Protein AF-0000000080598584 (afdb_homodimer)

Foldseek 3Di:
DPPAFAWDDLPDKDFLDDFPPAPFQFWFQKAKDALDVQKMKIKTWGHPDVLFQFIFIWMWIGDPHHIDGIDGQDHDGRKHKHQWYWDADPLSKIKIKIWIGSDPQGTWIKIWIDDPSPPHIDDIDTADPPDHFARNAYWDQDPVQKTWHKFWHDDPFAIFIKIWIDNPNRPDIDIADTAAAPPHRQFWTRWAWDAAPVGWIKTWTQTDAPVFFIWMWTGPPRRRYIDYTDGAPAGARRAAKYWDQAPVGKIKIWGAGNAQQWIFIWIDNHRRRDIDTHGTPGHDRVAGWGNKYWDQDPVRKIKIWTDTRRRTIMITIMHTD/DPPAFAWDDLPDKDFLDDFPPAPFQFWFQKAKDALDVQKMKIKTWGHPDVLFQFIFIWMWIGDPHHIDGIDGQDHDGRKHKHQWYWDADPLSKIKIKIWIGSDDQGTWIKIWIDDPSPPHIDDIDTADPPDHFARNAYWDQDPVQKTWHKFWHDDPFAIFIKIWIDNPNRPDIDIADTAAAPPHRQFWTRWAWDAAPVGWIKTWTQTDAPVFFIWMWTGPPRRRYIDYTDGAPAGARRAAKYWDQAPVGKIKIWGAGPAQQWIFIWIHNHRRRDIDTHGTPGHDRVAGWGNKYWDQDPVRKIKIWTDTRRRTIMITIIHTD

Sequence (642 aa):
MRKDCYIRGPLKEEFTFPEKSAPFDNCHASTIVEVDKDHFLVAYFGGTLEGAPDVKIWLQTYKDGFWQSPVIVDEQPEVPMWNPVLFKLSSEELLLFYKIGQEVQKWSGCMKRSYDKGVTWTAREQLPPGILGPSKNKPILLENGLLLCGSSVESWNSWGAWMEVTADAGRSWKKYGPIYIVNTSLSVIQPVLFQTAKGTLRVLLRSFDGIGKICMSESLDGGLNWGYAKLTELPNPNSGIDGVKLKDGRLLLAYNTISRGVLKVAISEDDGDSWYDVITLEENLEMEFSYPAVIQASDGSVHISYTYNRTQIKYVVLQPNMRKDCYIRGPLKEEFTFPEKSAPFDNCHASTIVEVDKDHFLVAYFGGTLEGAPDVKIWLQTYKDGFWQSPVIVDEQPEVPMWNPVLFKLSSEELLLFYKIGQEVQKWSGCMKRSYDKGVTWTAREQLPPGILGPSKNKPILLENGLLLCGSSVESWNSWGAWMEVTADAGRSWKKYGPIYIVNTSLSVIQPVLFQTAKGTLRVLLRSFDGIGKICMSESLDGGLNWGYAKLTELPNPNSGIDGVKLKDGRLLLAYNTISRGVLKVAISEDDGDSWYDVITLEENLEMEFSYPAVIQASDGSVHISYTYNRTQIKYVVLQPN

pLDDT: mean 96.84, std 6.51, range [38.78, 98.94]

Radius of gyration: 26.79 Å; Cα contacts (8 Å, |Δi|>4): 1991; chains: 2; bounding box: 48×83×61 Å

Secondary structure (DSSP, 8-state):
--TT--EEEEEEEEESS-TT-SS-SEEEEEEEEEEETTEEEEEEEEESSTT-TT-EEEEEEEETTEEPPPEEEE--TTS-EEEEEEEE-TTS-EEEEEEESSSGGG-EEEEEEESSTTSS-PPPEEPPTT----SSSPPEE-TTS-EEEEEEEE-SS-EEEEEEEESSTTSS-EEEEEE--TT-SB-EEEEEEEE-TTS-EEEEEEE-TTT-EEEEEEESSTTSS-PPPEEEEEE-SS---EEEE-TTS-EEEEEE-SSTTEEEEEEESSTTSS-EEEEEEEE-TTS-EEEEEEEE-TTS-EEEEEEETTTEEEEEEEEE-/--TT--EEEEEEEEESS-TT-SS-SEEEEEEEEEEETTEEEEEEEEESSTT-TT-EEEEEEEETTEEPPPEEEE--TTS-EEEEEEEE-TTS-EEEEEEESSSGGG-EEEEEEESSTTSS-PPPEEPPTT----SSSPPEE-TTS-EEEEEEEEETTEEEEEEEEESSTTSS-EEEEEE--TT-SB-EEEEEEEE-TTS-EEEEEEE-TTT-EEEEEEESSTTSS-PPPEEEEEE-SS---EEEE-TTS-EEEEEE-SSTTEEEEEEESSTTSS-EEEEEEEE-TTS-EEEEEEEE-TTS-EEEEEEETTTEEEEEEEEE-

Structure (mmCIF, N/CA/C/O backbone):
data_AF-0000000080598584-model_v1
#
loop_
_entity.id
_entity.type
_entity.pdbx_description
1 polymer 'Sialidase domain-containing protein'
#
loop_
_atom_site.group_PDB
_atom_site.id
_atom_site.type_symbol
_atom_site.label_atom_id
_atom_site.label_alt_id
_atom_site.label_comp_id
_atom_site.label_asym_id
_atom_site.label_entity_id
_atom_site.label_seq_id
_atom_site.pdbx_PDB_ins_code
_atom_site.Cartn_x
_atom_site.Cartn_y
_atom_site.Cartn_z
_atom_site.occupancy
_atom_site.B_iso_or_equiv
_atom_site.auth_seq_id
_atom_site.auth_comp_id
_atom_site.auth_asym_id
_atom_site.auth_atom_id
_atom_site.pdbx_PDB_model_num
ATOM 1 N N . MET A 1 1 ? -17.375 -34.375 -24 1 38.91 1 MET A N 1
ATOM 2 C CA . MET A 1 1 ? -16.062 -33.75 -23.812 1 38.91 1 MET A CA 1
ATOM 3 C C . MET A 1 1 ? -15.273 -33.75 -25.125 1 38.91 1 MET A C 1
ATOM 5 O O . MET A 1 1 ? -15.102 -34.781 -25.766 1 38.91 1 MET A O 1
ATOM 9 N N . ARG A 1 2 ? -15.195 -32.75 -25.891 1 44.62 2 ARG A N 1
ATOM 10 C CA . ARG A 1 2 ? -14.68 -32.75 -27.25 1 44.62 2 ARG A CA 1
ATOM 11 C C . ARG A 1 2 ? -13.383 -33.562 -27.344 1 44.62 2 ARG A C 1
ATOM 13 O O . ARG A 1 2 ? -12.547 -33.5 -26.438 1 44.62 2 ARG A O 1
ATOM 20 N N . LYS A 1 3 ? -13.164 -34.5 -28 1 48.31 3 LYS A N 1
ATOM 21 C CA . LYS A 1 3 ? -12.18 -35.531 -28.312 1 48.31 3 LYS A CA 1
ATOM 22 C C . LYS A 1 3 ? -10.766 -34.969 -28.312 1 48.31 3 LYS A C 1
ATOM 24 O O . LYS A 1 3 ? -9.82 -35.625 -27.906 1 48.31 3 LYS A O 1
ATOM 29 N N . ASP A 1 4 ? -10.469 -33.625 -28.734 1 50 4 ASP A N 1
ATOM 30 C CA . ASP A 1 4 ? -9.203 -33 -29.109 1 50 4 ASP A CA 1
ATOM 31 C C . ASP A 1 4 ? -8.633 -32.188 -27.953 1 50 4 ASP A C 1
ATOM 33 O O . ASP A 1 4 ? -7.559 -31.578 -28.078 1 50 4 ASP A O 1
ATOM 37 N N . CYS A 1 5 ? -9.375 -31.75 -26.906 1 57.47 5 CYS A N 1
ATOM 38 C CA . CYS A 1 5 ? -8.859 -30.875 -25.859 1 57.47 5 CYS A CA 1
ATOM 39 C C . CYS A 1 5 ? -8.336 -31.703 -24.672 1 57.47 5 CYS A C 1
ATOM 41 O O . CYS A 1 5 ? -8.852 -31.594 -23.562 1 57.47 5 CYS A O 1
ATOM 43 N N . TYR A 1 6 ? -7.406 -32.625 -24.969 1 81 6 TYR A N 1
ATOM 44 C CA . TYR A 1 6 ? -7.051 -33.594 -23.938 1 81 6 TYR A CA 1
ATOM 45 C C . TYR A 1 6 ? -5.742 -33.219 -23.266 1 81 6 TYR A C 1
ATOM 47 O O . TYR A 1 6 ? -4.824 -32.688 -23.906 1 81 6 TYR A O 1
ATOM 55 N N . ILE A 1 7 ? -5.766 -32.969 -22.031 1 88.81 7 ILE A N 1
ATOM 56 C CA . ILE A 1 7 ? -4.559 -32.969 -21.219 1 88.81 7 ILE A CA 1
ATOM 57 C C . ILE A 1 7 ? -4.293 -34.375 -20.672 1 88.81 7 ILE A C 1
ATOM 59 O O . ILE A 1 7 ? -5.141 -34.969 -20 1 88.81 7 ILE A O 1
ATOM 63 N N . ARG A 1 8 ? -3.207 -34.875 -21.141 1 90.06 8 ARG A N 1
ATOM 64 C CA . ARG A 1 8 ? -2.82 -36.188 -20.656 1 90.06 8 ARG A CA 1
ATOM 65 C C . ARG A 1 8 ? -1.896 -36.062 -19.453 1 90.06 8 ARG A C 1
ATOM 67 O O . ARG A 1 8 ? -1.065 -35.156 -19.375 1 90.06 8 ARG A O 1
ATOM 74 N N . GLY A 1 9 ? -2.045 -37.219 -18.578 1 85.75 9 GLY A N 1
ATOM 75 C CA . GLY A 1 9 ? -1.116 -37.25 -17.469 1 85.75 9 GLY A CA 1
ATOM 76 C C . GLY A 1 9 ? -1.785 -37.594 -16.141 1 85.75 9 GLY A C 1
ATOM 77 O O . GLY A 1 9 ? -2.988 -37.844 -16.109 1 85.75 9 GLY A O 1
ATOM 78 N N . PRO A 1 10 ? -1.021 -37.625 -15.18 1 92.62 10 PRO A N 1
ATOM 79 C CA . PRO A 1 10 ? 0.356 -37.125 -15.047 1 92.62 10 PRO A CA 1
ATOM 80 C C . PRO A 1 10 ? 1.369 -38.062 -15.734 1 92.62 10 PRO A C 1
ATOM 82 O O . PRO A 1 10 ? 1.276 -39.281 -15.625 1 92.62 10 PRO A O 1
ATOM 85 N N . LEU A 1 11 ? 2.254 -37.406 -16.469 1 94.5 11 LEU A N 1
ATOM 86 C CA . LEU A 1 11 ? 3.396 -38.125 -17.031 1 94.5 11 LEU A CA 1
ATOM 87 C C . LEU A 1 11 ? 4.438 -38.406 -15.961 1 94.5 11 LEU A C 1
ATOM 89 O O . LEU A 1 11 ? 5.18 -39.406 -16.062 1 94.5 11 LEU A O 1
ATOM 93 N N . LYS A 1 12 ? 4.559 -37.594 -15.086 1 95.56 12 LYS A N 1
ATOM 94 C CA . LYS A 1 12 ? 5.461 -37.656 -13.938 1 95.56 12 LYS A CA 1
ATOM 95 C C . LYS A 1 12 ? 4.812 -37.062 -12.688 1 95.56 12 LYS A C 1
ATOM 97 O O . LYS A 1 12 ? 4.094 -36.062 -12.773 1 95.56 12 LYS A O 1
ATOM 102 N N . GLU A 1 13 ? 5.027 -37.719 -11.57 1 97.06 13 GLU A N 1
ATOM 103 C CA . GLU A 1 13 ? 4.602 -37.25 -10.25 1 97.06 13 GLU A CA 1
ATOM 104 C C . GLU A 1 13 ? 5.641 -37.594 -9.188 1 97.06 13 GLU A C 1
ATOM 106 O O . GLU A 1 13 ? 5.949 -38.781 -8.977 1 97.06 13 GLU A O 1
ATOM 111 N N . GLU A 1 14 ? 6.156 -36.594 -8.547 1 98.12 14 GLU A N 1
ATOM 112 C CA . GLU A 1 14 ? 7.152 -36.875 -7.516 1 98.12 14 GLU A CA 1
ATOM 113 C C . GLU A 1 14 ? 7.273 -35.719 -6.523 1 98.12 14 GLU A C 1
ATOM 115 O O . GLU A 1 14 ? 6.801 -34.625 -6.789 1 98.12 14 GLU A O 1
ATOM 120 N N . PHE A 1 15 ? 7.785 -36.062 -5.363 1 98.69 15 PHE A N 1
ATOM 121 C CA . PHE A 1 15 ? 8.164 -35.031 -4.402 1 98.69 15 PHE A CA 1
ATOM 122 C C . PHE A 1 15 ? 9.539 -34.469 -4.723 1 98.69 15 PHE A C 1
ATOM 124 O O . PHE A 1 15 ? 10.438 -35.219 -5.129 1 98.69 15 PHE A O 1
ATOM 131 N N . THR A 1 16 ? 9.711 -33.125 -4.477 1 98.69 16 THR A N 1
ATOM 132 C CA . THR A 1 16 ? 10.977 -32.531 -4.84 1 98.69 16 THR A CA 1
ATOM 133 C C . THR A 1 16 ? 12.062 -32.875 -3.83 1 98.69 16 THR A C 1
ATOM 135 O O . THR A 1 16 ? 13.25 -32.688 -4.09 1 98.69 16 THR A O 1
ATOM 138 N N . PHE A 1 17 ? 11.727 -33.375 -2.717 1 98.44 17 PHE A N 1
ATOM 139 C CA . PHE A 1 17 ? 12.602 -33.938 -1.7 1 98.44 17 PHE A CA 1
ATOM 140 C C . PHE A 1 17 ? 11.867 -35 -0.881 1 98.44 17 PHE A C 1
ATOM 142 O O . PHE A 1 17 ? 10.648 -34.906 -0.722 1 98.44 17 PHE A O 1
ATOM 149 N N . PRO A 1 18 ? 12.625 -35.969 -0.352 1 97.06 18 PRO A N 1
ATOM 150 C CA . PRO A 1 18 ? 11.961 -37 0.458 1 97.06 18 PRO A CA 1
ATOM 151 C C . PRO A 1 18 ? 11.391 -36.469 1.76 1 97.06 18 PRO A C 1
ATOM 153 O O . PRO A 1 18 ? 11.922 -35.5 2.309 1 97.06 18 PRO A O 1
ATOM 156 N N . GLU A 1 19 ? 10.344 -37.094 2.193 1 96.19 19 GLU A N 1
ATOM 157 C CA . GLU A 1 19 ? 9.711 -36.719 3.453 1 96.19 19 GLU A CA 1
ATOM 158 C C . GLU A 1 19 ? 10.734 -36.656 4.586 1 96.19 19 GLU A C 1
ATOM 160 O O . GLU A 1 19 ? 11.57 -37.562 4.715 1 96.19 19 GLU A O 1
ATOM 165 N N . LYS A 1 20 ? 10.719 -35.656 5.363 1 95.25 20 LYS A N 1
ATOM 166 C CA . LYS A 1 20 ? 11.516 -35.5 6.57 1 95.25 20 LYS A CA 1
ATOM 167 C C . LYS A 1 20 ? 13.008 -35.406 6.238 1 95.25 20 LYS A C 1
ATOM 169 O O . LYS A 1 20 ? 13.852 -35.75 7.074 1 95.25 20 LYS A O 1
ATOM 174 N N . SER A 1 21 ? 13.305 -35.062 5.031 1 96.56 21 SER A N 1
ATOM 175 C CA . SER A 1 21 ? 14.711 -35 4.66 1 96.56 21 SER A CA 1
ATOM 176 C C . SER A 1 21 ? 15.18 -33.531 4.586 1 96.56 21 SER A C 1
ATOM 178 O O . SER A 1 21 ? 16.391 -33.281 4.539 1 96.56 21 SER A O 1
ATOM 180 N N . ALA A 1 22 ? 14.289 -32.625 4.547 1 96.38 22 ALA A N 1
ATOM 181 C CA . ALA A 1 22 ? 14.617 -31.188 4.445 1 96.38 22 ALA A CA 1
ATOM 182 C C . ALA A 1 22 ? 14.914 -30.594 5.82 1 96.38 22 ALA A C 1
ATOM 184 O O . ALA A 1 22 ? 14.477 -31.125 6.844 1 96.38 22 ALA A O 1
ATOM 185 N N . PRO A 1 23 ? 15.664 -29.531 5.902 1 97.19 23 PRO A N 1
ATOM 186 C CA . PRO A 1 23 ? 16.031 -28.922 7.188 1 97.19 23 PRO A CA 1
ATOM 187 C C . PRO A 1 23 ? 14.914 -28.047 7.758 1 97.19 23 PRO A C 1
ATOM 189 O O . PRO A 1 23 ? 15.18 -27.141 8.562 1 97.19 23 PRO A O 1
ATOM 192 N N . PHE A 1 24 ? 13.781 -28.125 7.355 1 98.5 24 PHE A N 1
ATOM 193 C CA . PHE A 1 24 ? 12.609 -27.422 7.84 1 98.5 24 PHE A CA 1
ATOM 194 C C . PHE A 1 24 ? 11.43 -28.375 8.023 1 98.5 24 PHE A C 1
ATOM 196 O O . PHE A 1 24 ? 11.367 -29.422 7.371 1 98.5 24 PHE A O 1
ATOM 203 N N . ASP A 1 25 ? 10.461 -27.938 8.859 1 98.38 25 ASP A N 1
ATOM 204 C CA . ASP A 1 25 ? 9.305 -28.781 9.172 1 98.38 25 ASP A CA 1
ATOM 205 C C . ASP A 1 25 ? 8.109 -28.406 8.297 1 98.38 25 ASP A C 1
ATOM 207 O O . ASP A 1 25 ? 7.223 -29.234 8.07 1 98.38 25 ASP A O 1
ATOM 211 N N . ASN A 1 26 ? 8.133 -27.188 7.941 1 98.56 26 ASN A N 1
ATOM 212 C CA . ASN A 1 26 ? 7.02 -26.625 7.18 1 98.56 26 ASN A CA 1
ATOM 213 C C . ASN A 1 26 ? 7.508 -25.906 5.926 1 98.56 26 ASN A C 1
ATOM 215 O O . ASN A 1 26 ? 8.523 -25.219 5.957 1 98.56 26 ASN A O 1
ATOM 219 N N . CYS A 1 27 ? 6.875 -26.109 4.773 1 98.69 27 CYS A N 1
ATOM 220 C CA . CYS A 1 27 ? 7.172 -25.375 3.549 1 98.69 27 CYS A CA 1
ATOM 221 C C . CYS A 1 27 ? 5.898 -25.078 2.773 1 98.69 27 CYS A C 1
ATOM 223 O O . CYS A 1 27 ? 4.898 -25.781 2.908 1 98.69 27 CYS A O 1
ATOM 225 N N . HIS A 1 28 ? 5.934 -24.031 1.984 1 98.69 28 HIS A N 1
ATOM 226 C CA . HIS A 1 28 ? 4.711 -23.531 1.366 1 98.69 28 HIS A CA 1
ATOM 227 C C . HIS A 1 28 ? 5.023 -22.594 0.206 1 98.69 28 HIS A C 1
ATOM 229 O O . HIS A 1 28 ? 6.145 -22.109 0.087 1 98.69 28 HIS A O 1
ATOM 235 N N . ALA A 1 29 ? 4.023 -22.453 -0.773 1 98.69 29 ALA A N 1
ATOM 236 C CA . ALA A 1 29 ? 3.961 -21.422 -1.81 1 98.69 29 ALA A CA 1
ATOM 237 C C . ALA A 1 29 ? 5.117 -21.578 -2.795 1 98.69 29 ALA A C 1
ATOM 239 O O . ALA A 1 29 ? 5.875 -20.625 -3.018 1 98.69 29 ALA A O 1
ATOM 240 N N . SER A 1 30 ? 5.172 -22.688 -3.445 1 98.81 30 SER A N 1
ATOM 241 C CA . SER A 1 30 ? 6.238 -22.953 -4.406 1 98.81 30 SER A CA 1
ATOM 242 C C . SER A 1 30 ? 6.031 -22.156 -5.691 1 98.81 30 SER A C 1
ATOM 244 O O . SER A 1 30 ? 4.91 -21.75 -6.008 1 98.81 30 SER A O 1
ATOM 246 N N . THR A 1 31 ? 7.086 -21.922 -6.375 1 98.94 31 THR A N 1
ATOM 247 C CA . THR A 1 31 ? 7.164 -21.375 -7.723 1 98.94 31 THR A CA 1
ATOM 248 C C . THR A 1 31 ? 8.125 -22.172 -8.586 1 98.94 31 THR A C 1
ATOM 250 O O . THR A 1 31 ? 9.055 -22.812 -8.07 1 98.94 31 THR A O 1
ATOM 253 N N . ILE A 1 32 ? 7.879 -22.172 -9.875 1 98.94 32 ILE A N 1
ATOM 254 C CA . ILE A 1 32 ? 8.695 -23 -10.758 1 98.94 32 ILE A CA 1
ATOM 255 C C . ILE A 1 32 ? 9.023 -22.219 -12.031 1 98.94 32 ILE A C 1
ATOM 257 O O . ILE A 1 32 ? 8.195 -21.469 -12.531 1 98.94 32 ILE A O 1
ATOM 261 N N . VAL A 1 33 ? 10.234 -22.391 -12.547 1 98.88 33 VAL A N 1
ATOM 262 C CA . VAL A 1 33 ? 10.672 -21.766 -13.789 1 98.88 33 VAL A CA 1
ATOM 263 C C . VAL A 1 33 ? 11.57 -22.734 -14.562 1 98.88 33 VAL A C 1
ATOM 265 O O . VAL A 1 33 ? 12.305 -23.516 -13.969 1 98.88 33 VAL A O 1
ATOM 268 N N . GLU A 1 34 ? 11.445 -22.766 -15.82 1 98.81 34 GLU A N 1
ATOM 269 C CA . GLU A 1 34 ? 12.391 -23.469 -16.672 1 98.81 34 GLU A CA 1
ATOM 270 C C . GLU A 1 34 ? 13.594 -22.578 -17.016 1 98.81 34 GLU A C 1
ATOM 272 O O . GLU A 1 34 ? 13.438 -21.469 -17.5 1 98.81 34 GLU A O 1
ATOM 277 N N . VAL A 1 35 ? 14.766 -23.062 -16.719 1 98.31 35 VAL A N 1
ATOM 278 C CA . VAL A 1 35 ? 15.922 -22.219 -16.984 1 98.31 35 VAL A CA 1
ATOM 279 C C . VAL A 1 35 ? 16.641 -22.688 -18.25 1 98.31 35 VAL A C 1
ATOM 281 O O . VAL A 1 35 ? 17.391 -21.938 -18.859 1 98.31 35 VAL A O 1
ATOM 284 N N . ASP A 1 36 ? 16.5 -23.953 -18.609 1 96.94 36 ASP A N 1
ATOM 285 C CA . ASP A 1 36 ? 16.953 -24.594 -19.844 1 96.94 36 ASP A CA 1
ATOM 286 C C . ASP A 1 36 ? 16.172 -25.875 -20.109 1 96.94 36 ASP A C 1
ATOM 288 O O . ASP A 1 36 ? 15.359 -26.297 -19.281 1 96.94 36 ASP A O 1
ATOM 292 N N . LYS A 1 37 ? 16.391 -26.422 -21.312 1 96 37 LYS A N 1
ATOM 293 C CA . LYS A 1 37 ? 15.703 -27.656 -21.609 1 96 37 LYS A CA 1
ATOM 294 C C . LYS A 1 37 ? 15.938 -28.703 -20.516 1 96 37 LYS A C 1
ATOM 296 O O . LYS A 1 37 ? 17.078 -29.016 -20.188 1 96 37 LYS A O 1
ATOM 301 N N . ASP A 1 38 ? 14.898 -29.188 -19.938 1 96 38 ASP A N 1
ATOM 302 C CA . ASP A 1 38 ? 14.898 -30.219 -18.906 1 96 38 ASP A CA 1
ATOM 303 C C . ASP A 1 38 ? 15.664 -29.75 -17.672 1 96 38 ASP A C 1
ATOM 305 O O . ASP A 1 38 ? 16.344 -30.547 -17.016 1 96 38 ASP A O 1
ATOM 309 N N . HIS A 1 39 ? 15.711 -28.562 -17.516 1 98.44 39 HIS A N 1
ATOM 310 C CA . HIS A 1 39 ? 16.359 -27.875 -16.391 1 98.44 39 HIS A CA 1
ATOM 311 C C . HIS A 1 39 ? 15.414 -26.859 -15.75 1 98.44 39 HIS A C 1
ATOM 313 O O . HIS A 1 39 ? 15.039 -25.875 -16.375 1 98.44 39 HIS A O 1
ATOM 319 N N . PHE A 1 40 ? 15.016 -27.141 -14.438 1 98.88 40 PHE A N 1
ATOM 320 C CA . PHE A 1 40 ? 14.016 -26.344 -13.75 1 98.88 40 PHE A CA 1
ATOM 321 C C . PHE A 1 40 ? 14.508 -25.922 -12.375 1 98.88 40 PHE A C 1
ATOM 323 O O . PHE A 1 40 ? 15.352 -26.594 -11.773 1 98.88 40 PHE A O 1
ATOM 330 N N . LEU A 1 41 ? 14.039 -24.797 -11.961 1 98.94 41 LEU A N 1
ATOM 331 C CA . LEU A 1 41 ? 14.18 -24.344 -10.578 1 98.94 41 LEU A CA 1
ATOM 332 C C . LEU A 1 41 ? 12.82 -24.266 -9.891 1 98.94 41 LEU A C 1
ATOM 334 O O . LEU A 1 41 ? 11.836 -23.859 -10.5 1 98.94 41 LEU A O 1
ATOM 338 N N . VAL A 1 42 ? 12.766 -24.672 -8.648 1 98.94 42 VAL A N 1
ATOM 339 C CA . VAL A 1 42 ? 11.617 -24.453 -7.773 1 98.94 42 VAL A CA 1
ATOM 340 C C . VAL A 1 42 ? 12.062 -23.719 -6.516 1 98.94 42 VAL A C 1
ATOM 342 O O . VAL A 1 42 ? 13.109 -24.031 -5.934 1 98.94 42 VAL A O 1
ATOM 345 N N . ALA A 1 43 ? 11.352 -22.734 -6.121 1 98.94 43 ALA A N 1
ATOM 346 C CA . ALA A 1 43 ? 11.586 -22.031 -4.859 1 98.94 43 ALA A CA 1
ATOM 347 C C . ALA A 1 43 ? 10.328 -22.031 -3.994 1 98.94 43 ALA A C 1
ATOM 349 O O . ALA A 1 43 ? 9.211 -22.078 -4.512 1 98.94 43 ALA A O 1
ATOM 350 N N . TYR A 1 44 ? 10.469 -22 -2.73 1 98.94 44 TYR A N 1
ATOM 351 C CA . TYR A 1 44 ? 9.406 -21.953 -1.736 1 98.94 44 TYR A CA 1
ATOM 352 C C . TYR A 1 44 ? 9.922 -21.406 -0.41 1 98.94 44 TYR A C 1
ATOM 354 O O . TYR A 1 44 ? 11.133 -21.203 -0.24 1 98.94 44 TYR A O 1
ATOM 362 N N . PHE A 1 45 ? 9.023 -21 0.481 1 98.94 45 PHE A N 1
ATOM 363 C CA . PHE A 1 45 ? 9.5 -20.641 1.814 1 98.94 45 PHE A CA 1
ATOM 364 C C . PHE A 1 45 ? 9.305 -21.812 2.783 1 98.94 45 PHE A C 1
ATOM 366 O O . PHE A 1 45 ? 8.406 -22.625 2.605 1 98.94 45 PHE A O 1
ATOM 373 N N . GLY A 1 46 ? 10.172 -21.859 3.775 1 98.88 46 GLY A N 1
ATOM 374 C CA . GLY A 1 46 ? 10.102 -22.969 4.727 1 98.88 46 GLY A CA 1
ATOM 375 C C . GLY A 1 46 ? 10.805 -22.672 6.035 1 98.88 46 GLY A C 1
ATOM 376 O O . GLY A 1 46 ? 11.789 -21.922 6.066 1 98.88 46 GLY A O 1
ATOM 377 N N . GLY A 1 47 ? 10.367 -23.156 7.066 1 98.69 47 GLY A N 1
ATOM 378 C CA . GLY A 1 47 ? 10.844 -23.062 8.438 1 98.69 47 GLY A CA 1
ATOM 379 C C . GLY A 1 47 ? 10.07 -23.953 9.398 1 98.69 47 GLY A C 1
ATOM 380 O O . GLY A 1 47 ? 9.602 -25.016 9.023 1 98.69 47 GLY A O 1
ATOM 381 N N . THR A 1 48 ? 9.992 -23.562 10.727 1 98.56 48 THR A N 1
ATOM 382 C CA . THR A 1 48 ? 9.273 -24.344 11.719 1 98.56 48 THR A CA 1
ATOM 383 C C . THR A 1 48 ? 7.773 -24.328 11.43 1 98.56 48 THR A C 1
ATOM 385 O O . THR A 1 48 ? 7.121 -25.375 11.469 1 98.56 48 THR A O 1
ATOM 388 N N . LEU A 1 49 ? 7.293 -23.188 11.227 1 98.06 49 LEU A N 1
ATOM 389 C CA . LEU A 1 49 ? 5.91 -22.953 10.812 1 98.06 49 LEU A CA 1
ATOM 390 C C . LEU A 1 49 ? 5.789 -21.641 10.047 1 98.06 49 LEU A C 1
ATOM 392 O O . LEU A 1 49 ? 6.637 -20.75 10.18 1 98.06 49 LEU A O 1
ATOM 396 N N . GLU A 1 50 ? 4.754 -21.5 9.203 1 97.25 50 GLU A N 1
ATOM 397 C CA . GLU A 1 50 ? 4.535 -20.25 8.477 1 97.25 50 GLU A CA 1
ATOM 398 C C . GLU A 1 50 ? 4.551 -19.062 9.422 1 97.25 50 GLU A C 1
ATOM 400 O O . GLU A 1 50 ? 3.857 -19.047 10.438 1 97.25 50 GLU A O 1
ATOM 405 N N . GLY A 1 51 ? 5.336 -18.078 9.078 1 97.94 51 GLY A N 1
ATOM 406 C CA . GLY A 1 51 ? 5.387 -16.859 9.875 1 97.94 51 GLY A CA 1
ATOM 407 C C . GLY A 1 51 ? 6.395 -16.938 11.008 1 97.94 51 GLY A C 1
ATOM 408 O O . GLY A 1 51 ? 6.641 -15.938 11.688 1 97.94 51 GLY A O 1
ATOM 409 N N . ALA A 1 52 ? 6.941 -18.125 11.242 1 98.62 52 ALA A N 1
ATOM 410 C CA . ALA A 1 52 ? 7.957 -18.25 12.289 1 98.62 52 ALA A CA 1
ATOM 411 C C . ALA A 1 52 ? 9.227 -17.5 11.914 1 98.62 52 ALA A C 1
ATOM 413 O O . ALA A 1 52 ? 9.539 -17.328 10.727 1 98.62 52 ALA A O 1
ATOM 414 N N . PRO A 1 53 ? 10.031 -17.062 12.906 1 98.38 53 PRO A N 1
ATO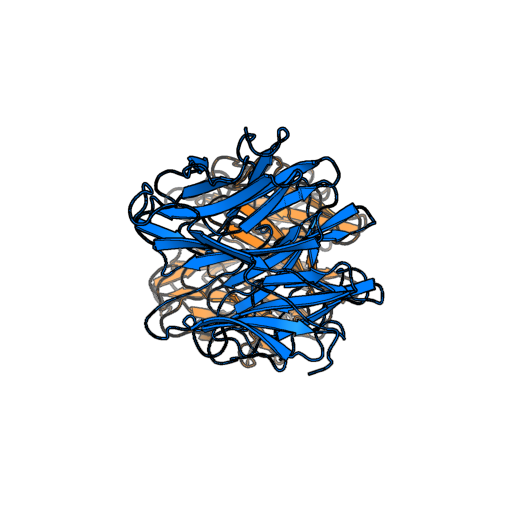M 415 C CA . PRO A 1 53 ? 11.211 -16.234 12.672 1 98.38 53 PRO A CA 1
ATOM 416 C C . PRO A 1 53 ? 12.281 -16.953 11.852 1 98.38 53 PRO A C 1
ATOM 418 O O . PRO A 1 53 ? 13.195 -16.312 11.336 1 98.38 53 PRO A O 1
ATOM 421 N N . ASP A 1 54 ? 12.203 -18.281 11.695 1 98.69 54 ASP A N 1
ATOM 422 C CA . ASP A 1 54 ? 13.258 -19.016 11.016 1 98.69 54 ASP A CA 1
ATOM 423 C C . ASP A 1 54 ? 12.852 -19.375 9.586 1 98.69 54 ASP A C 1
ATOM 425 O O . ASP A 1 54 ? 13.508 -20.188 8.938 1 98.69 54 ASP A O 1
ATOM 429 N N . VAL A 1 55 ? 11.75 -18.812 9.156 1 98.88 55 VAL A N 1
ATOM 430 C CA . VAL A 1 55 ? 11.305 -19.094 7.797 1 98.88 55 VAL A CA 1
ATOM 431 C C . VAL A 1 55 ? 12.234 -18.422 6.793 1 98.88 55 VAL A C 1
ATOM 433 O O . VAL A 1 55 ? 12.492 -17.219 6.891 1 98.88 55 VAL A O 1
ATOM 436 N N . LYS A 1 56 ? 12.695 -19.188 5.805 1 98.88 56 LYS A N 1
ATOM 437 C CA . LYS A 1 56 ? 13.641 -18.75 4.777 1 98.88 56 LYS A CA 1
ATOM 438 C C . LYS A 1 56 ? 13.102 -19.031 3.379 1 98.88 56 LYS A C 1
ATOM 440 O O . LYS A 1 56 ? 12.055 -19.672 3.23 1 98.88 56 LYS A O 1
ATOM 445 N N . ILE A 1 57 ? 13.789 -18.516 2.383 1 98.94 57 ILE A N 1
ATOM 446 C CA . ILE A 1 57 ? 13.523 -18.906 1.006 1 98.94 57 ILE A CA 1
ATOM 447 C C . ILE A 1 57 ? 14.469 -20.047 0.608 1 98.94 57 ILE A C 1
ATOM 449 O O . ILE A 1 57 ? 15.688 -19.906 0.715 1 98.94 57 ILE A O 1
ATOM 453 N N . TRP A 1 58 ? 13.867 -21.078 0.121 1 98.94 58 TRP A N 1
ATOM 454 C CA . TRP A 1 58 ? 14.602 -22.266 -0.309 1 98.94 58 TRP A CA 1
ATOM 455 C C . TRP A 1 58 ? 14.508 -22.453 -1.819 1 98.94 58 TRP A C 1
ATOM 457 O O . TRP A 1 58 ? 13.508 -22.062 -2.434 1 98.94 58 TRP A O 1
ATOM 467 N N . LEU A 1 59 ? 15.539 -23.062 -2.346 1 98.88 59 LEU A N 1
ATOM 468 C CA . LEU A 1 59 ? 15.617 -23.297 -3.783 1 98.88 59 LEU A CA 1
ATOM 469 C C . LEU A 1 59 ? 16.062 -24.734 -4.074 1 98.88 59 LEU A C 1
ATOM 471 O O . LEU A 1 59 ? 16.938 -25.266 -3.387 1 98.88 59 LEU A O 1
ATOM 475 N N . GLN A 1 60 ? 15.461 -25.297 -5.102 1 98.81 60 GLN A N 1
ATOM 476 C CA . GLN A 1 60 ? 15.906 -26.578 -5.629 1 98.81 60 GLN A CA 1
ATOM 477 C C . GLN A 1 60 ? 16.078 -26.516 -7.145 1 98.81 60 GLN A C 1
ATOM 479 O O . GLN A 1 60 ? 15.367 -25.781 -7.832 1 98.81 60 GLN A O 1
ATOM 484 N N . THR A 1 61 ? 17 -27.328 -7.551 1 98.75 61 THR A N 1
ATOM 485 C CA . THR A 1 61 ? 17.281 -27.469 -8.977 1 98.75 61 THR A CA 1
ATOM 486 C C . THR A 1 61 ? 16.938 -28.875 -9.469 1 98.75 61 THR A C 1
ATOM 488 O O . THR A 1 61 ? 17.266 -29.859 -8.812 1 98.75 61 THR A O 1
ATOM 491 N N . TYR A 1 62 ? 16.219 -28.938 -10.5 1 98.62 62 TYR A N 1
ATOM 492 C CA . TYR A 1 62 ? 16.031 -30.156 -11.258 1 98.62 62 TYR A CA 1
ATOM 493 C C . TYR A 1 62 ? 16.922 -30.188 -12.492 1 98.62 62 TYR A C 1
ATOM 495 O O . TYR A 1 62 ? 16.75 -29.375 -13.406 1 98.62 62 TYR A O 1
ATOM 503 N N . LYS A 1 63 ? 17.703 -31.062 -12.523 1 96.88 63 LYS A N 1
ATOM 504 C CA . LYS A 1 63 ? 18.625 -31.266 -13.641 1 96.88 63 LYS A CA 1
ATOM 505 C C . LYS A 1 63 ? 19.047 -32.719 -13.75 1 96.88 63 LYS A C 1
ATOM 507 O O . LYS A 1 63 ? 19.125 -33.438 -12.75 1 96.88 63 LYS A O 1
ATOM 512 N N . ASP A 1 64 ? 19.266 -33.156 -15.016 1 95.81 64 ASP A N 1
ATOM 513 C CA . ASP A 1 64 ? 19.719 -34.531 -15.297 1 95.81 64 ASP A CA 1
ATOM 514 C C . ASP A 1 64 ? 18.75 -35.562 -14.711 1 95.81 64 ASP A C 1
ATOM 516 O O . ASP A 1 64 ? 19.172 -36.594 -14.188 1 95.81 64 ASP A O 1
ATOM 520 N N . GLY A 1 65 ? 17.594 -35.219 -14.562 1 95.12 65 GLY A N 1
ATOM 521 C CA . GLY A 1 65 ? 16.531 -36.188 -14.258 1 95.12 65 GLY A CA 1
ATOM 522 C C . GLY A 1 65 ? 16.219 -36.281 -12.781 1 95.12 65 GLY A C 1
ATOM 523 O O . GLY A 1 65 ? 15.445 -37.125 -12.352 1 95.12 65 GLY A O 1
ATOM 524 N N . PHE A 1 66 ? 16.781 -35.438 -11.977 1 96.81 66 PHE A N 1
ATOM 525 C CA . PHE A 1 66 ? 16.484 -35.531 -10.555 1 96.81 66 PHE A CA 1
ATOM 526 C C . PHE A 1 66 ? 16.5 -34.156 -9.906 1 96.81 66 PHE A C 1
ATOM 528 O O . PHE A 1 66 ? 17.109 -33.219 -10.43 1 96.81 66 PHE A O 1
ATOM 535 N N . TRP A 1 67 ? 15.852 -34.031 -8.742 1 98.38 67 TRP A N 1
ATOM 536 C CA . TRP A 1 67 ? 15.859 -32.844 -7.914 1 98.38 67 TRP A CA 1
ATOM 537 C C . TRP A 1 67 ? 17.031 -32.844 -6.949 1 98.38 67 TRP A C 1
ATOM 539 O O . TRP A 1 67 ? 17.281 -33.844 -6.27 1 98.38 67 TRP A O 1
ATOM 549 N N . GLN A 1 68 ? 17.734 -31.75 -6.938 1 97.94 68 GLN A N 1
ATOM 550 C CA . GLN A 1 68 ? 18.75 -31.578 -5.898 1 97.94 68 GLN A CA 1
ATOM 551 C C . GLN A 1 68 ? 18.109 -31.141 -4.578 1 97.94 68 GLN A C 1
ATOM 553 O O . GLN A 1 68 ? 16.984 -30.641 -4.559 1 97.94 68 GLN A O 1
ATOM 558 N N . SER A 1 69 ? 18.859 -31.375 -3.498 1 98.06 69 SER A N 1
ATOM 559 C CA . SER A 1 69 ? 18.359 -31.016 -2.174 1 98.06 69 SER A CA 1
ATOM 560 C C . SER A 1 69 ? 18.156 -29.516 -2.045 1 98.06 69 SER A C 1
ATOM 562 O O . SER A 1 69 ? 18.844 -28.734 -2.695 1 98.06 69 SER A O 1
ATOM 564 N N . PRO A 1 70 ? 17.234 -29.156 -1.191 1 98.62 70 PRO A N 1
ATOM 565 C CA . PRO A 1 70 ? 16.984 -27.719 -1.02 1 98.62 70 PRO A CA 1
ATOM 566 C C . PRO A 1 70 ? 18.203 -26.969 -0.465 1 98.62 70 PRO A C 1
ATOM 568 O O . PRO A 1 70 ? 18.906 -27.5 0.395 1 98.62 70 PRO A O 1
ATOM 571 N N . VAL A 1 71 ? 18.375 -25.812 -0.95 1 98.56 71 VAL A N 1
ATOM 572 C CA . VAL A 1 71 ? 19.422 -24.938 -0.432 1 98.56 71 VAL A CA 1
ATOM 573 C C . VAL A 1 71 ? 18.812 -23.562 -0.119 1 98.56 71 VAL A C 1
ATOM 575 O O . VAL A 1 71 ? 17.812 -23.172 -0.713 1 98.56 71 VAL A O 1
ATOM 578 N N . ILE A 1 72 ? 19.422 -22.828 0.819 1 98.69 72 ILE A N 1
ATOM 579 C CA . ILE A 1 72 ? 18.953 -21.5 1.189 1 98.69 72 ILE A CA 1
ATOM 580 C C . ILE A 1 72 ? 19.375 -20.5 0.127 1 98.69 72 ILE A C 1
ATOM 582 O O . ILE A 1 72 ? 20.547 -20.422 -0.24 1 98.69 72 ILE A O 1
ATOM 586 N N . VAL A 1 73 ? 18.453 -19.734 -0.34 1 98.56 73 VAL A N 1
ATOM 587 C CA . VAL A 1 73 ? 18.828 -18.656 -1.252 1 98.56 73 VAL A CA 1
ATOM 588 C C . VAL A 1 73 ? 18.859 -17.328 -0.5 1 98.56 73 VAL A C 1
ATOM 590 O O . VAL A 1 73 ? 19.594 -16.422 -0.866 1 98.56 73 VAL A O 1
ATOM 593 N N . ASP A 1 74 ? 17.969 -17.156 0.47 1 98.75 74 ASP A N 1
ATOM 594 C CA . ASP A 1 74 ? 18 -15.961 1.299 1 98.75 74 ASP A CA 1
ATOM 595 C C . ASP A 1 74 ? 17.406 -16.234 2.682 1 98.75 74 ASP A C 1
ATOM 597 O O . ASP A 1 74 ? 16.609 -17.156 2.852 1 98.75 74 ASP A O 1
ATOM 601 N N . GLU A 1 75 ? 17.766 -15.492 3.623 1 98.69 75 GLU A N 1
ATOM 602 C CA . GLU A 1 75 ? 17.25 -15.531 4.984 1 98.69 75 GLU A CA 1
ATOM 603 C C . GLU A 1 75 ? 17.391 -14.172 5.668 1 98.69 75 GLU A C 1
ATOM 605 O O . GLU A 1 75 ? 18.172 -13.328 5.227 1 98.69 75 GLU A O 1
ATOM 610 N N . GLN A 1 76 ? 16.656 -13.875 6.574 1 98.62 76 GLN A N 1
ATOM 611 C CA . GLN A 1 76 ? 16.672 -12.695 7.426 1 98.62 76 GLN A CA 1
ATOM 612 C C . GLN A 1 76 ? 16.531 -13.07 8.898 1 98.62 76 GLN A C 1
ATOM 614 O O . GLN A 1 76 ? 15.523 -13.648 9.297 1 98.62 76 GLN A O 1
ATOM 619 N N . PRO A 1 77 ? 17.578 -12.789 9.711 1 97.5 77 PRO A N 1
ATOM 620 C CA . PRO A 1 77 ? 17.5 -13.172 11.117 1 97.5 77 PRO A CA 1
ATOM 621 C C . PRO A 1 77 ? 16.234 -12.672 11.805 1 97.5 77 PRO A C 1
ATOM 623 O O . PRO A 1 77 ? 15.945 -11.477 11.773 1 97.5 77 PRO A O 1
ATOM 626 N N . GLU A 1 78 ? 15.477 -13.609 12.383 1 97.88 78 GLU A N 1
ATOM 627 C CA . GLU A 1 78 ? 14.367 -13.367 13.305 1 97.88 78 GLU A CA 1
ATOM 628 C C . GLU A 1 78 ? 13.148 -12.828 12.562 1 97.88 78 GLU A C 1
ATOM 630 O O . GLU A 1 78 ? 12.156 -12.445 13.188 1 97.88 78 GLU A O 1
ATOM 635 N N . VAL A 1 79 ? 13.234 -12.641 11.312 1 98.69 79 VAL A N 1
ATOM 636 C CA . VAL A 1 79 ? 12.102 -12.141 10.539 1 98.69 79 VAL A CA 1
ATOM 637 C C . VAL A 1 79 ? 11.781 -13.117 9.406 1 98.69 79 VAL A C 1
ATOM 639 O O . VAL A 1 79 ? 12.656 -13.461 8.609 1 98.69 79 VAL A O 1
ATOM 642 N N . PRO A 1 80 ? 10.57 -13.586 9.266 1 98.81 80 PRO A N 1
ATOM 643 C CA . PRO A 1 80 ? 10.227 -14.602 8.266 1 98.81 80 PRO A CA 1
ATOM 644 C C . PRO A 1 80 ? 10.18 -14.031 6.844 1 98.81 80 PRO A C 1
ATOM 646 O O . PRO A 1 80 ? 9.898 -12.844 6.656 1 98.81 80 PRO A O 1
ATOM 649 N N . MET A 1 81 ? 10.391 -14.906 5.875 1 98.81 81 MET A N 1
ATOM 650 C CA . MET A 1 81 ? 10.289 -14.609 4.449 1 98.81 81 MET A CA 1
ATOM 651 C C . MET A 1 81 ? 9.109 -15.352 3.828 1 98.81 81 MET A C 1
ATOM 653 O O . MET A 1 81 ? 8.633 -16.344 4.375 1 98.81 81 MET A O 1
ATOM 657 N N . TRP A 1 82 ? 8.641 -14.719 2.689 1 98.69 82 TRP A N 1
ATOM 658 C CA . TRP A 1 82 ? 7.352 -15.195 2.203 1 98.69 82 TRP A CA 1
ATOM 659 C C . TRP A 1 82 ? 7.309 -15.188 0.679 1 98.69 82 TRP A C 1
ATOM 661 O O . TRP A 1 82 ? 7.84 -14.281 0.039 1 98.69 82 TRP A O 1
ATOM 671 N N . ASN A 1 83 ? 6.582 -16.125 0.039 1 98.62 83 ASN A N 1
ATOM 672 C CA . ASN A 1 83 ? 5.988 -16.172 -1.293 1 98.62 83 ASN A CA 1
ATOM 673 C C . ASN A 1 83 ? 7.016 -15.852 -2.375 1 98.62 83 ASN A C 1
ATOM 675 O O . ASN A 1 83 ? 6.871 -14.875 -3.107 1 98.62 83 ASN A O 1
ATOM 679 N N . PRO A 1 84 ? 7.996 -16.672 -2.551 1 98.88 84 PRO A N 1
ATOM 680 C CA . PRO A 1 84 ? 8.922 -16.438 -3.66 1 98.88 84 PRO A CA 1
ATOM 681 C C . PRO A 1 84 ? 8.266 -16.609 -5.027 1 98.88 84 PRO A C 1
ATOM 683 O O . PRO A 1 84 ? 7.344 -17.422 -5.176 1 98.88 84 PRO A O 1
ATOM 686 N N . VAL A 1 85 ? 8.711 -15.852 -5.977 1 98.94 85 VAL A N 1
ATOM 687 C CA . VAL A 1 85 ? 8.273 -15.961 -7.367 1 98.94 85 VAL A CA 1
ATOM 688 C C . VAL A 1 85 ? 9.484 -15.906 -8.297 1 98.94 85 VAL A C 1
ATOM 690 O O . VAL A 1 85 ? 10.227 -14.922 -8.297 1 98.94 85 VAL A O 1
ATOM 693 N N . LEU A 1 86 ? 9.664 -16.906 -9.055 1 98.88 86 LEU A N 1
ATOM 694 C CA . LEU A 1 86 ? 10.719 -16.984 -10.055 1 98.88 86 LEU A CA 1
ATOM 695 C C . LEU A 1 86 ? 10.227 -16.516 -11.414 1 98.88 86 LEU A C 1
ATOM 697 O O . LEU A 1 86 ? 9.102 -16.828 -11.812 1 98.88 86 LEU A O 1
ATOM 701 N N . PHE A 1 87 ? 11.102 -15.82 -12.102 1 98.81 87 PHE A N 1
ATOM 702 C CA . PHE A 1 87 ? 10.797 -15.422 -13.469 1 98.81 87 PHE A CA 1
ATOM 703 C C . PHE A 1 87 ? 12.07 -15.305 -14.297 1 98.81 87 PHE A C 1
ATOM 705 O O . PHE A 1 87 ? 13.086 -14.789 -13.82 1 98.81 87 PHE A O 1
ATOM 712 N N . LYS A 1 88 ? 11.977 -15.789 -15.445 1 98.62 88 LYS A N 1
ATOM 713 C CA . LYS A 1 88 ? 13.102 -15.688 -16.375 1 98.62 88 LYS A CA 1
ATOM 714 C C . LYS A 1 88 ? 12.828 -14.648 -17.453 1 98.62 88 LYS A C 1
ATOM 716 O O . LYS A 1 88 ? 11.883 -14.789 -18.234 1 98.62 88 LYS A O 1
ATOM 721 N N . LEU A 1 89 ? 13.688 -13.641 -17.531 1 98 89 LEU A N 1
ATOM 722 C CA . LEU A 1 89 ? 13.594 -12.617 -18.578 1 98 89 LEU A CA 1
ATOM 723 C C . LEU A 1 89 ? 14.07 -13.156 -19.922 1 98 89 LEU A C 1
ATOM 725 O O . LEU A 1 89 ? 14.734 -14.195 -19.969 1 98 89 LEU A O 1
ATOM 729 N N . SER A 1 90 ? 13.734 -12.367 -20.984 1 96.06 90 SER A N 1
ATOM 730 C CA . SER A 1 90 ? 14.188 -12.75 -22.312 1 96.06 90 SER A CA 1
ATOM 731 C C . SER A 1 90 ? 15.711 -12.75 -22.406 1 96.06 90 SER A C 1
ATOM 733 O O . SER A 1 90 ? 16.281 -13.492 -23.203 1 96.06 90 SER A O 1
ATOM 735 N N . SER A 1 91 ? 16.391 -11.992 -21.609 1 95.94 91 SER A N 1
ATOM 736 C CA . SER A 1 91 ? 17.859 -11.914 -21.578 1 95.94 91 SER A CA 1
ATOM 737 C C . SER A 1 91 ? 18.453 -13.148 -20.906 1 95.94 91 SER A C 1
ATOM 739 O O . SER A 1 91 ? 19.672 -13.289 -20.844 1 95.94 91 SER A O 1
ATOM 741 N N . GLU A 1 92 ? 17.609 -13.977 -20.359 1 97 92 GLU A N 1
ATOM 742 C CA . GLU A 1 92 ? 17.984 -15.188 -19.641 1 97 92 GLU A CA 1
ATOM 743 C C . GLU A 1 92 ? 18.297 -14.883 -18.188 1 97 92 GLU A C 1
ATOM 745 O O . GLU A 1 92 ? 18.562 -15.797 -17.391 1 97 92 GLU A O 1
ATOM 750 N N . GLU A 1 93 ? 18.266 -13.641 -17.891 1 97.94 93 GLU A N 1
ATOM 751 C CA . GLU A 1 93 ? 18.391 -13.25 -16.5 1 97.94 93 GLU A CA 1
ATOM 752 C C . GLU A 1 93 ? 17.219 -13.789 -15.664 1 97.94 93 GLU A C 1
ATOM 754 O O . GLU A 1 93 ? 16.078 -13.742 -16.109 1 97.94 93 GLU A O 1
ATOM 759 N N . LEU A 1 94 ? 17.547 -14.344 -14.484 1 98.75 94 LEU A N 1
ATOM 760 C CA . LEU A 1 94 ? 16.5 -14.805 -13.578 1 98.75 94 LEU A CA 1
ATOM 761 C C . LEU A 1 94 ? 16.234 -13.773 -12.492 1 98.75 94 LEU A C 1
ATOM 763 O O . LEU A 1 94 ? 17.156 -13.18 -11.945 1 98.75 94 LEU A O 1
ATOM 767 N N . LEU A 1 95 ? 15 -13.555 -12.289 1 98.88 95 LEU A N 1
ATOM 768 C CA . LEU A 1 95 ? 14.547 -12.75 -11.156 1 98.88 95 LEU A CA 1
ATOM 769 C C . LEU A 1 95 ? 13.875 -13.617 -10.102 1 98.88 95 LEU A C 1
ATOM 771 O O . LEU A 1 95 ? 13.094 -14.516 -10.438 1 98.88 95 LEU A O 1
ATOM 775 N N . LEU A 1 96 ? 14.203 -13.461 -8.852 1 98.88 96 LEU A N 1
ATOM 776 C CA . LEU A 1 96 ? 13.531 -14.078 -7.707 1 98.88 96 LEU A CA 1
ATOM 777 C C . LEU A 1 96 ? 12.945 -13.016 -6.785 1 98.88 96 LEU A C 1
ATOM 779 O O . LEU A 1 96 ? 13.68 -12.328 -6.066 1 98.88 96 LEU A O 1
ATOM 783 N N . PHE A 1 97 ? 11.648 -12.875 -6.82 1 98.94 97 PHE A N 1
ATOM 784 C CA . PHE A 1 97 ? 10.93 -11.961 -5.938 1 98.94 97 PHE A CA 1
ATOM 785 C C . PHE A 1 97 ? 10.5 -12.672 -4.656 1 98.94 97 PHE A C 1
ATOM 787 O O . PHE A 1 97 ? 10.211 -13.867 -4.672 1 98.94 97 PHE A O 1
ATOM 794 N N . TYR A 1 98 ? 10.398 -11.992 -3.574 1 98.88 98 TYR A N 1
ATOM 795 C CA . TYR A 1 98 ? 9.852 -12.5 -2.322 1 98.88 98 TYR A CA 1
ATOM 796 C C . TYR A 1 98 ? 9.57 -11.367 -1.35 1 98.88 98 TYR A C 1
ATOM 798 O O . TYR A 1 98 ? 9.766 -10.195 -1.682 1 98.88 98 TYR A O 1
ATOM 806 N N . LYS A 1 99 ? 8.992 -11.68 -0.213 1 98.81 99 LYS A N 1
ATOM 807 C CA . LYS A 1 99 ? 8.641 -10.688 0.798 1 98.81 99 LYS A CA 1
ATOM 808 C C . LYS A 1 99 ? 9.32 -11 2.129 1 98.81 99 LYS A C 1
ATOM 810 O O . LYS A 1 99 ? 9.578 -12.164 2.443 1 98.81 99 LYS A O 1
ATOM 815 N N . ILE A 1 100 ? 9.57 -9.984 2.848 1 98.81 100 ILE A N 1
ATOM 816 C CA . ILE A 1 100 ? 10.102 -10.102 4.199 1 98.81 100 ILE A CA 1
ATOM 817 C C . ILE A 1 100 ? 9.242 -9.289 5.168 1 98.81 100 ILE A C 1
ATOM 819 O O . ILE A 1 100 ? 8.867 -8.148 4.871 1 98.81 100 ILE A O 1
ATOM 823 N N . GLY A 1 101 ? 8.891 -9.836 6.266 1 98.56 101 GLY A N 1
ATOM 824 C CA . GLY A 1 101 ? 8.125 -9.156 7.301 1 98.56 101 GLY A CA 1
ATOM 825 C C . GLY A 1 101 ? 7.465 -10.109 8.281 1 98.56 101 GLY A C 1
ATOM 826 O O . GLY A 1 101 ? 7.176 -11.258 7.934 1 98.56 101 GLY A O 1
ATOM 827 N N . GLN A 1 102 ? 7.039 -9.664 9.445 1 97.94 102 GLN A N 1
ATOM 828 C CA . GLN A 1 102 ? 6.531 -10.5 10.531 1 97.94 102 GLN A CA 1
ATOM 829 C C . GLN A 1 102 ? 5.18 -11.102 10.164 1 97.94 102 GLN A C 1
ATOM 831 O O . GLN A 1 102 ? 4.828 -12.188 10.648 1 97.94 102 GLN A O 1
ATOM 836 N N . GLU A 1 103 ? 4.41 -10.375 9.414 1 96.94 103 GLU A N 1
ATOM 837 C CA . GLU A 1 103 ? 3.107 -10.82 8.93 1 96.94 103 GLU A CA 1
ATOM 838 C C . GLU A 1 103 ? 2.752 -10.141 7.609 1 96.94 103 GLU A C 1
ATOM 840 O O . GLU A 1 103 ? 3.395 -9.164 7.215 1 96.94 103 GLU A O 1
ATOM 845 N N . VAL A 1 104 ? 1.745 -10.609 6.984 1 96 104 VAL A N 1
ATOM 846 C CA . VAL A 1 104 ? 1.385 -10.242 5.621 1 96 104 VAL A CA 1
ATOM 847 C C . VAL A 1 104 ? 1.243 -8.727 5.52 1 96 104 VAL A C 1
ATOM 849 O O . VAL A 1 104 ? 1.732 -8.109 4.566 1 96 104 VAL A O 1
ATOM 852 N N . GLN A 1 105 ? 0.678 -8.094 6.492 1 96.56 105 GLN A N 1
ATOM 853 C CA . GLN A 1 105 ? 0.387 -6.664 6.438 1 96.56 105 GLN A CA 1
ATOM 854 C C . GLN A 1 105 ? 1.659 -5.836 6.598 1 96.56 105 GLN A C 1
ATOM 856 O O . GLN A 1 105 ? 1.658 -4.629 6.344 1 96.56 105 GLN A O 1
ATOM 861 N N . LYS A 1 106 ? 2.797 -6.43 6.961 1 97.44 106 LYS A N 1
ATOM 862 C CA . LYS A 1 106 ? 4.039 -5.711 7.23 1 97.44 106 LYS A CA 1
ATOM 863 C C . LYS A 1 106 ? 5.066 -5.957 6.133 1 97.44 106 LYS A C 1
ATOM 865 O O . LYS A 1 106 ? 6.184 -5.438 6.188 1 97.44 106 LYS A O 1
ATOM 870 N N . TRP A 1 107 ? 4.734 -6.613 5.105 1 98.25 107 TRP A N 1
ATOM 871 C CA . TRP A 1 107 ? 5.656 -7.098 4.082 1 98.25 107 TRP A CA 1
ATOM 872 C C . TRP A 1 107 ? 6.375 -5.938 3.404 1 98.25 107 TRP A C 1
ATOM 874 O O . TRP A 1 107 ? 5.758 -4.918 3.084 1 98.25 107 TRP A O 1
ATOM 884 N N . SER A 1 108 ? 7.629 -6.105 3.215 1 98.5 108 SER A N 1
ATOM 885 C CA . SER A 1 108 ? 8.406 -5.395 2.203 1 98.5 108 SER A CA 1
ATOM 886 C C . SER A 1 108 ? 8.828 -6.328 1.071 1 98.5 108 SER A C 1
ATOM 888 O O . SER A 1 108 ? 9.18 -7.484 1.312 1 98.5 108 SER A O 1
ATOM 890 N N . GLY A 1 109 ? 8.773 -5.805 -0.121 1 98.19 109 GLY A N 1
ATOM 891 C CA . GLY A 1 109 ? 9.195 -6.594 -1.267 1 98.19 109 GLY A CA 1
ATOM 892 C C . GLY A 1 109 ? 10.695 -6.586 -1.476 1 98.19 109 GLY A C 1
ATOM 893 O O . GLY A 1 109 ? 11.352 -5.559 -1.279 1 98.19 109 GLY A O 1
ATOM 894 N N . CYS A 1 110 ? 11.188 -7.699 -1.949 1 98.31 110 CYS A N 1
ATOM 895 C CA . CYS A 1 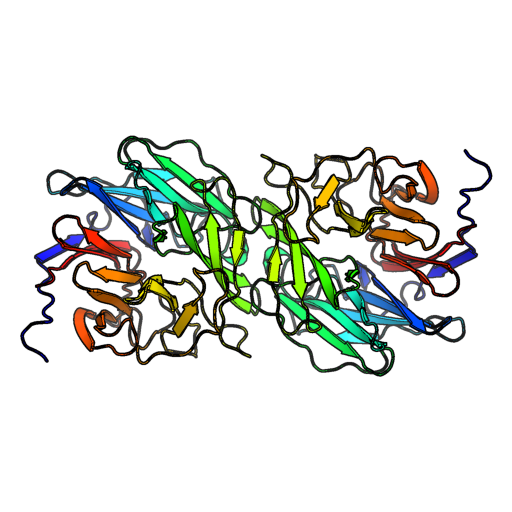110 ? 12.609 -7.871 -2.242 1 98.31 110 CYS A CA 1
ATOM 896 C C . CYS A 1 110 ? 12.805 -8.703 -3.5 1 98.31 110 CYS A C 1
ATOM 898 O O . CYS A 1 110 ? 11.867 -9.344 -3.98 1 98.31 110 CYS A O 1
ATOM 900 N N . MET A 1 111 ? 14.062 -8.656 -3.959 1 98.5 111 MET A N 1
ATOM 901 C CA . MET A 1 111 ? 14.375 -9.492 -5.117 1 98.5 111 MET A CA 1
ATOM 902 C C . MET A 1 111 ? 15.859 -9.82 -5.168 1 98.5 111 MET A C 1
ATOM 904 O O . MET A 1 111 ? 16.672 -9.102 -4.59 1 98.5 111 MET A O 1
ATOM 908 N N . LYS A 1 112 ? 16.172 -10.875 -5.758 1 98.75 112 LYS A N 1
ATOM 909 C CA . LYS A 1 112 ? 17.516 -11.25 -6.172 1 98.75 112 LYS A CA 1
ATOM 910 C C . LYS A 1 112 ? 17.562 -11.578 -7.66 1 98.75 112 LYS A C 1
ATOM 912 O O . LYS A 1 112 ? 16.531 -11.844 -8.273 1 98.75 112 LYS A O 1
ATOM 917 N N . ARG A 1 113 ? 18.766 -11.594 -8.188 1 98.75 113 ARG A N 1
ATOM 918 C CA . ARG A 1 113 ? 18.969 -11.883 -9.609 1 98.75 113 ARG A CA 1
ATOM 919 C C . ARG A 1 113 ? 20 -12.984 -9.797 1 98.75 113 ARG A C 1
ATOM 921 O O . ARG A 1 113 ? 20.922 -13.125 -8.992 1 98.75 113 ARG A O 1
ATOM 928 N N . SER A 1 114 ? 19.844 -13.703 -10.789 1 98.88 114 SER A N 1
ATOM 929 C CA . SER A 1 114 ? 20.844 -14.672 -11.219 1 98.88 114 SER A CA 1
ATOM 930 C C . SER A 1 114 ? 21.156 -14.531 -12.703 1 98.88 114 SER A C 1
ATOM 932 O O . SER A 1 114 ? 20.25 -14.336 -13.516 1 98.88 114 SER A O 1
ATOM 934 N N . TYR A 1 115 ? 22.422 -14.672 -13.031 1 98.38 115 TYR A N 1
ATOM 935 C CA . TYR A 1 115 ? 22.875 -14.57 -14.422 1 98.38 115 TYR A CA 1
ATOM 936 C C . TYR A 1 115 ? 23.453 -15.891 -14.914 1 98.38 115 TYR A C 1
ATOM 938 O O . TYR A 1 115 ? 24.016 -15.961 -16 1 98.38 115 TYR A O 1
ATOM 946 N N . ASP A 1 116 ? 23.375 -16.891 -14.086 1 98.31 116 ASP A N 1
ATOM 947 C CA . ASP A 1 116 ? 23.969 -18.188 -14.422 1 98.31 116 ASP A CA 1
ATOM 948 C C . ASP A 1 116 ? 23 -19.328 -14.125 1 98.31 116 ASP A C 1
ATOM 950 O O . ASP A 1 116 ? 23.375 -20.328 -13.523 1 98.31 116 ASP A O 1
ATOM 954 N N . LYS A 1 117 ? 21.703 -19.125 -14.469 1 97.75 117 LYS A N 1
ATOM 955 C CA . LYS A 1 117 ? 20.656 -20.141 -14.43 1 97.75 117 LYS A CA 1
ATOM 956 C C . LYS A 1 117 ? 20.391 -20.594 -12.992 1 97.75 117 LYS A C 1
ATOM 958 O O . LYS A 1 117 ? 20.125 -21.781 -12.75 1 97.75 117 LYS A O 1
ATOM 963 N N . GLY A 1 118 ? 20.562 -19.703 -12.055 1 98.25 118 GLY A N 1
ATOM 964 C CA . GLY A 1 118 ? 20.141 -19.938 -10.68 1 98.25 118 GLY A CA 1
ATOM 965 C C . GLY A 1 118 ? 21.234 -20.547 -9.82 1 98.25 118 GLY A C 1
ATOM 966 O O . GLY A 1 118 ? 20.984 -20.938 -8.68 1 98.25 118 GLY A O 1
ATOM 967 N N . VAL A 1 119 ? 22.453 -20.641 -10.336 1 98 119 VAL A N 1
ATOM 968 C CA . VAL A 1 119 ? 23.547 -21.203 -9.57 1 98 119 VAL A CA 1
ATOM 969 C C . VAL A 1 119 ? 24 -20.219 -8.492 1 98 119 VAL A C 1
ATOM 971 O O . VAL A 1 119 ? 24.234 -20.609 -7.352 1 98 119 VAL A O 1
ATOM 974 N N . THR A 1 120 ? 24.172 -19.016 -8.891 1 98.5 120 THR A N 1
ATOM 975 C CA . THR A 1 120 ? 24.5 -17.969 -7.941 1 98.5 120 THR A CA 1
ATOM 976 C C . THR A 1 120 ? 23.5 -16.812 -8.047 1 98.5 120 THR A C 1
ATOM 978 O O . THR A 1 120 ? 22.828 -16.656 -9.07 1 98.5 120 THR A O 1
ATOM 981 N N . TRP A 1 121 ? 23.422 -16.141 -6.977 1 98.81 121 TRP A N 1
ATOM 982 C CA . TRP A 1 121 ? 22.469 -15.023 -6.898 1 98.81 121 TRP A CA 1
ATOM 983 C C . TRP A 1 121 ? 23.156 -13.766 -6.379 1 98.81 121 TRP A C 1
ATOM 985 O O . TRP A 1 121 ? 24.047 -13.836 -5.535 1 98.81 121 TRP A O 1
ATOM 995 N N . THR A 1 122 ? 22.703 -12.656 -6.891 1 98.56 122 THR A N 1
ATOM 996 C CA . THR A 1 122 ? 23.219 -11.367 -6.43 1 98.56 122 THR A CA 1
ATOM 997 C C . THR A 1 122 ? 22.75 -11.086 -5 1 98.56 122 THR A C 1
ATOM 999 O O . THR A 1 122 ? 21.938 -11.828 -4.449 1 98.56 122 THR A O 1
ATOM 1002 N N . ALA A 1 123 ? 23.312 -9.992 -4.445 1 98.19 123 ALA A N 1
ATOM 1003 C CA . ALA A 1 123 ? 22.812 -9.508 -3.162 1 98.19 123 ALA A CA 1
ATOM 1004 C C . ALA A 1 123 ? 21.328 -9.117 -3.264 1 98.19 123 ALA A C 1
ATOM 1006 O O . ALA A 1 123 ? 20.844 -8.781 -4.348 1 98.19 123 ALA A O 1
ATOM 1007 N N . ARG A 1 124 ? 20.719 -9.172 -2.125 1 98.25 124 ARG A N 1
ATOM 1008 C CA . ARG A 1 124 ? 19.297 -8.805 -2.051 1 98.25 124 ARG A CA 1
ATOM 1009 C C . ARG A 1 124 ? 19.094 -7.348 -2.447 1 98.25 124 ARG A C 1
ATOM 1011 O O . ARG A 1 124 ? 19.828 -6.465 -2.006 1 98.25 124 ARG A O 1
ATOM 1018 N N . GLU A 1 125 ? 18.141 -7.117 -3.26 1 97.62 125 GLU A N 1
ATOM 1019 C CA . GLU A 1 125 ? 17.656 -5.781 -3.586 1 97.62 125 GLU A CA 1
ATOM 1020 C C . GLU A 1 125 ? 16.328 -5.484 -2.883 1 97.62 125 GLU A C 1
ATOM 1022 O O . GLU A 1 125 ? 15.391 -6.285 -2.951 1 97.62 125 GLU A O 1
ATOM 1027 N N . GLN A 1 126 ? 16.266 -4.371 -2.164 1 97.38 126 GLN A N 1
ATOM 1028 C CA . GLN A 1 126 ? 15.016 -3.889 -1.593 1 97.38 126 GLN A CA 1
ATOM 1029 C C . GLN A 1 126 ? 14.164 -3.178 -2.645 1 97.38 126 GLN A C 1
ATOM 1031 O O . GLN A 1 126 ? 14.641 -2.258 -3.312 1 97.38 126 GLN A O 1
ATOM 1036 N N . LEU A 1 127 ? 12.93 -3.643 -2.826 1 97.94 127 LEU A N 1
ATOM 1037 C CA . LEU A 1 127 ? 12.047 -2.93 -3.744 1 97.94 127 LEU A CA 1
ATOM 1038 C C . LEU A 1 127 ? 11.594 -1.606 -3.143 1 97.94 127 LEU A C 1
ATOM 1040 O O . LEU A 1 127 ? 11.602 -1.439 -1.92 1 97.94 127 LEU A O 1
ATOM 1044 N N . PRO A 1 128 ? 11.188 -0.647 -4.016 1 97.44 128 PRO A N 1
ATOM 1045 C CA . PRO A 1 128 ? 10.75 0.654 -3.502 1 97.44 128 PRO A CA 1
ATOM 1046 C C . PRO A 1 128 ? 9.531 0.547 -2.58 1 97.44 128 PRO A C 1
ATOM 1048 O O . PRO A 1 128 ? 8.812 -0.452 -2.619 1 97.44 128 PRO A O 1
ATOM 1051 N N . PRO A 1 129 ? 9.32 1.612 -1.751 1 97.44 129 PRO A N 1
ATOM 1052 C CA . PRO A 1 129 ? 8.203 1.562 -0.8 1 97.44 129 PRO A CA 1
ATOM 1053 C C . PRO A 1 129 ? 6.855 1.348 -1.482 1 97.44 129 PRO A C 1
ATOM 1055 O O . PRO A 1 129 ? 6.543 2.023 -2.467 1 97.44 129 PRO A O 1
ATOM 1058 N N . GLY A 1 130 ? 6.109 0.377 -0.886 1 97.12 130 GLY A N 1
ATOM 1059 C CA . GLY A 1 130 ? 4.77 0.127 -1.398 1 97.12 130 GLY A CA 1
ATOM 1060 C C . GLY A 1 130 ? 4.75 -0.85 -2.559 1 97.12 130 GLY A C 1
ATOM 1061 O O . GLY A 1 130 ? 3.678 -1.269 -3.004 1 97.12 130 GLY A O 1
ATOM 1062 N N . ILE A 1 131 ? 5.883 -1.171 -3.082 1 98.25 131 ILE A N 1
ATOM 1063 C CA . ILE A 1 131 ? 6.012 -2.188 -4.121 1 98.25 131 ILE A CA 1
ATOM 1064 C C . ILE A 1 131 ? 6.387 -3.525 -3.49 1 98.25 131 ILE A C 1
ATOM 1066 O O . ILE A 1 131 ? 7.398 -3.629 -2.793 1 98.25 131 ILE A O 1
ATOM 1070 N N . LEU A 1 132 ? 5.609 -4.535 -3.771 1 98.19 132 LEU A N 1
ATOM 1071 C CA . LEU A 1 132 ? 5.832 -5.844 -3.162 1 98.19 132 LEU A CA 1
ATOM 1072 C C . LEU A 1 132 ? 6.434 -6.816 -4.168 1 98.19 132 LEU A C 1
ATOM 1074 O O . LEU A 1 132 ? 7.078 -7.793 -3.783 1 98.19 132 LEU A O 1
ATOM 1078 N N . GLY A 1 133 ? 6.23 -6.484 -5.445 1 98.12 133 GLY A N 1
ATOM 1079 C CA . GLY A 1 133 ? 6.426 -7.516 -6.449 1 98.12 133 GLY A CA 1
ATOM 1080 C C . GLY A 1 133 ? 5.262 -8.484 -6.543 1 98.12 133 GLY A C 1
ATOM 1081 O O . GLY A 1 133 ? 4.25 -8.312 -5.859 1 98.12 133 GLY A O 1
ATOM 1082 N N . PRO A 1 134 ? 5.426 -9.469 -7.434 1 98.31 134 PRO A N 1
ATOM 1083 C CA . PRO A 1 134 ? 4.297 -10.383 -7.648 1 98.31 134 PRO A CA 1
ATOM 1084 C C . PRO A 1 134 ? 3.924 -11.164 -6.391 1 98.31 134 PRO A C 1
ATOM 1086 O O . PRO A 1 134 ? 4.805 -11.664 -5.688 1 98.31 134 PRO A O 1
ATOM 1089 N N . SER A 1 135 ? 2.588 -11.133 -6.012 1 94.81 135 SER A N 1
ATOM 1090 C CA . SER A 1 135 ? 2.051 -11.891 -4.891 1 94.81 135 SER A CA 1
ATOM 1091 C C . SER A 1 135 ? 1.671 -13.305 -5.316 1 94.81 135 SER A C 1
ATOM 1093 O O . SER A 1 135 ? 0.491 -13.609 -5.516 1 94.81 135 SER A O 1
ATOM 1095 N N . LYS A 1 136 ? 2.488 -14.062 -5.418 1 95 136 LYS A N 1
ATOM 1096 C CA . LYS A 1 136 ? 2.867 -15.477 -5.469 1 95 136 LYS A CA 1
ATOM 1097 C C . LYS A 1 136 ? 2.859 -15.992 -6.906 1 95 136 LYS A C 1
ATOM 1099 O O . LYS A 1 136 ? 3.438 -17.047 -7.195 1 95 136 LYS A O 1
ATOM 1104 N N . ASN A 1 137 ? 2.098 -15.258 -7.816 1 98.56 137 ASN A N 1
ATOM 1105 C CA . ASN A 1 137 ? 2.018 -15.75 -9.195 1 98.56 137 ASN A CA 1
ATOM 1106 C C . ASN A 1 137 ? 3.078 -15.102 -10.078 1 98.56 137 ASN A C 1
ATOM 1108 O O . ASN A 1 137 ? 3.41 -13.93 -9.898 1 98.56 137 ASN A O 1
ATOM 1112 N N . LYS A 1 138 ? 3.531 -15.836 -11.078 1 98.69 138 LYS A N 1
ATOM 1113 C CA . LYS A 1 138 ? 4.574 -15.336 -11.977 1 98.69 138 LYS A CA 1
ATOM 1114 C C . LYS A 1 138 ? 4.086 -14.125 -12.766 1 98.69 138 LYS A C 1
ATOM 1116 O O . LYS A 1 138 ? 2.914 -14.055 -13.141 1 98.69 138 LYS A O 1
ATOM 1121 N N . PRO A 1 139 ? 5.027 -13.188 -13.086 1 98.5 139 PRO A N 1
ATOM 1122 C CA . PRO A 1 139 ? 4.699 -12.062 -13.961 1 98.5 139 PRO A CA 1
ATOM 1123 C C . PRO A 1 139 ? 4.5 -12.484 -15.414 1 98.5 139 PRO A C 1
ATOM 1125 O O . PRO A 1 139 ? 4.738 -13.641 -15.766 1 98.5 139 PRO A O 1
ATOM 1128 N N . ILE A 1 140 ? 4.066 -11.555 -16.188 1 97.5 140 ILE A N 1
ATOM 1129 C CA . ILE A 1 140 ? 4.125 -11.727 -17.625 1 97.5 140 ILE A CA 1
ATOM 1130 C C . ILE A 1 140 ? 4.949 -10.594 -18.25 1 97.5 140 ILE A C 1
ATOM 1132 O O . ILE A 1 140 ? 4.867 -9.445 -17.812 1 97.5 140 ILE A O 1
ATOM 1136 N N . LEU A 1 141 ? 5.77 -10.969 -19.125 1 97.5 141 LEU A N 1
ATOM 1137 C CA . LEU A 1 141 ? 6.539 -10.008 -19.922 1 97.5 141 LEU A CA 1
ATOM 1138 C C . LEU A 1 141 ? 5.844 -9.711 -21.234 1 97.5 141 LEU A C 1
ATOM 1140 O O . LEU A 1 141 ? 5.711 -10.594 -22.094 1 97.5 141 LEU A O 1
ATOM 1144 N N . LEU A 1 142 ? 5.43 -8.5 -21.438 1 96.69 142 LEU A N 1
ATOM 1145 C CA . LEU A 1 142 ? 4.754 -8.117 -22.672 1 96.69 142 LEU A CA 1
ATOM 1146 C C . LEU A 1 142 ? 5.762 -7.867 -23.781 1 96.69 142 LEU A C 1
ATOM 1148 O O . LEU A 1 142 ? 6.953 -7.672 -23.531 1 96.69 142 LEU A O 1
ATOM 1152 N N . GLU A 1 143 ? 5.258 -7.809 -25.016 1 94.62 143 GLU A N 1
ATOM 1153 C CA . GLU A 1 143 ? 6.117 -7.613 -26.188 1 94.62 143 GLU A CA 1
ATOM 1154 C C . GLU A 1 143 ? 6.812 -6.254 -26.125 1 94.62 143 GLU A C 1
ATOM 1156 O O . GLU A 1 143 ? 7.938 -6.109 -26.609 1 94.62 143 GLU A O 1
ATOM 1161 N N . ASN A 1 144 ? 6.207 -5.324 -25.562 1 95 144 ASN A N 1
ATOM 1162 C CA . ASN A 1 144 ? 6.77 -3.98 -25.516 1 95 144 ASN A CA 1
ATOM 1163 C C . ASN A 1 144 ? 7.82 -3.848 -24.406 1 95 144 ASN A C 1
ATOM 1165 O O . ASN A 1 144 ? 8.32 -2.754 -24.156 1 95 144 ASN A O 1
ATOM 1169 N N . GLY A 1 145 ? 8.031 -4.887 -23.688 1 95.75 145 GLY A N 1
ATOM 1170 C CA . GLY A 1 145 ? 9.117 -4.902 -22.719 1 95.75 145 GLY A CA 1
ATOM 1171 C C . GLY A 1 145 ? 8.648 -4.652 -21.297 1 95.75 145 GLY A C 1
ATOM 1172 O O . GLY A 1 145 ? 9.438 -4.742 -20.344 1 95.75 145 GLY A O 1
ATOM 1173 N N . LEU A 1 146 ? 7.395 -4.371 -21.094 1 97.62 146 LEU A N 1
ATOM 1174 C CA . LEU A 1 146 ? 6.867 -4.148 -19.766 1 97.62 146 LEU A CA 1
ATOM 1175 C C . LEU A 1 146 ? 6.664 -5.473 -19.031 1 97.62 146 LEU A C 1
ATOM 1177 O O . LEU A 1 146 ? 6.078 -6.406 -19.578 1 97.62 146 LEU A O 1
ATOM 1181 N N . LEU A 1 147 ? 7.242 -5.555 -17.859 1 98.5 147 LEU A N 1
ATOM 1182 C CA . LEU A 1 147 ? 6.98 -6.68 -16.969 1 98.5 147 LEU A CA 1
ATOM 1183 C C . LEU A 1 147 ? 5.828 -6.359 -16.031 1 98.5 147 LEU A C 1
ATOM 1185 O O . LEU A 1 147 ? 5.914 -5.426 -15.227 1 98.5 147 LEU A O 1
ATOM 1189 N N . LEU A 1 148 ? 4.719 -7.078 -16.141 1 98.69 148 LEU A N 1
ATOM 1190 C CA . LEU A 1 148 ? 3.553 -6.895 -15.273 1 98.69 148 LEU A CA 1
ATOM 1191 C C . LEU A 1 148 ? 3.588 -7.863 -14.102 1 98.69 148 LEU A C 1
ATOM 1193 O O . LEU A 1 148 ? 3.594 -9.078 -14.289 1 98.69 148 LEU A O 1
ATOM 1197 N N . CYS A 1 149 ? 3.617 -7.309 -12.914 1 98.81 149 CYS A N 1
ATOM 1198 C CA . CYS A 1 149 ? 3.68 -8.078 -11.68 1 98.81 149 CYS A CA 1
ATOM 1199 C C . CYS A 1 149 ? 2.412 -7.883 -10.852 1 98.81 149 CYS A C 1
ATOM 1201 O O . CYS A 1 149 ? 2.213 -6.828 -10.25 1 98.81 149 CYS A O 1
ATOM 1203 N N . GLY A 1 150 ? 1.581 -8.945 -10.852 1 98.69 150 GLY A N 1
ATOM 1204 C CA . GLY A 1 150 ? 0.388 -8.859 -10.023 1 98.69 150 GLY A CA 1
ATOM 1205 C C . GLY A 1 150 ? 0.686 -8.945 -8.539 1 98.69 150 GLY A C 1
ATOM 1206 O O . GLY A 1 150 ? 1.406 -9.836 -8.094 1 98.69 150 GLY A O 1
ATOM 1207 N N . SER A 1 151 ? 0.199 -8 -7.781 1 98.5 151 SER A N 1
ATOM 1208 C CA . SER A 1 151 ? 0.366 -7.973 -6.332 1 98.5 151 SER A CA 1
ATOM 1209 C C . SER A 1 151 ? -0.979 -7.855 -5.625 1 98.5 151 SER A C 1
ATOM 1211 O O . SER A 1 151 ? -2.031 -8.008 -6.246 1 98.5 151 SER A O 1
ATOM 1213 N N . SER A 1 152 ? -0.975 -7.777 -4.27 1 98.31 152 SER A N 1
ATOM 1214 C CA . SER A 1 152 ? -2.193 -7.594 -3.49 1 98.31 152 SER A CA 1
ATOM 1215 C C . SER A 1 152 ? -1.907 -6.863 -2.182 1 98.31 152 SER A C 1
ATOM 1217 O O . SER A 1 152 ? -0.778 -6.883 -1.688 1 98.31 152 SER A O 1
ATOM 1219 N N . VAL A 1 153 ? -2.859 -6.223 -1.724 1 97 153 VAL A N 1
ATOM 1220 C CA . VAL A 1 153 ? -2.85 -5.598 -0.404 1 97 153 VAL A CA 1
ATOM 1221 C C . VAL A 1 153 ? -3.873 -6.281 0.499 1 97 153 VAL A C 1
ATOM 1223 O O . VAL A 1 153 ? -5.008 -6.523 0.087 1 97 153 VAL A O 1
ATOM 1226 N N . GLU A 1 154 ? -3.457 -6.652 1.681 1 97.12 154 GLU A N 1
ATOM 1227 C CA . GLU A 1 154 ? -4.32 -7.203 2.721 1 97.12 154 GLU A CA 1
ATOM 1228 C C . GLU A 1 154 ? -4.238 -6.375 4 1 97.12 154 GLU A C 1
ATOM 1230 O O . GLU A 1 154 ? -3.533 -6.75 4.941 1 97.12 154 GLU A O 1
ATOM 1235 N N . SER A 1 155 ? -4.965 -5.371 4.109 1 97.12 155 SER A N 1
ATOM 1236 C CA . SER A 1 155 ? -4.973 -4.52 5.293 1 97.12 155 SER A CA 1
ATOM 1237 C C . SER A 1 155 ? -6.066 -4.938 6.27 1 97.12 155 SER A C 1
ATOM 1239 O O . SER A 1 155 ? -6.66 -6.008 6.121 1 97.12 155 SER A O 1
ATOM 1241 N N . TRP A 1 156 ? -6.305 -4.133 7.375 1 97.5 156 TRP A N 1
ATOM 1242 C CA . TRP A 1 156 ? -7.219 -4.453 8.469 1 97.5 156 TRP A CA 1
ATOM 1243 C C . TRP A 1 156 ? -8.602 -4.824 7.934 1 97.5 156 TRP A C 1
ATOM 1245 O O . TRP A 1 156 ? -9.188 -5.824 8.352 1 97.5 156 TRP A O 1
ATOM 1255 N N . ASN A 1 157 ? -9.102 -4.141 6.996 1 97.38 157 ASN A N 1
ATOM 1256 C CA . ASN A 1 157 ? -10.461 -4.383 6.508 1 97.38 157 ASN A CA 1
ATOM 1257 C C . ASN A 1 157 ? -10.562 -4.141 5.004 1 97.38 157 ASN A C 1
ATOM 1259 O O . ASN A 1 157 ? -11.602 -3.697 4.512 1 97.38 157 ASN A O 1
ATOM 1263 N N . SER A 1 158 ? -9.5 -4.402 4.324 1 97 158 SER A N 1
ATOM 1264 C CA . SER A 1 158 ? -9.539 -4.117 2.893 1 97 158 SER A CA 1
ATOM 1265 C C . SER A 1 158 ? -8.531 -4.973 2.133 1 97 158 SER A C 1
ATOM 1267 O O . SER A 1 158 ? -7.324 -4.84 2.33 1 97 158 SER A O 1
ATOM 1269 N N . TRP A 1 159 ? -9.039 -5.855 1.287 1 98.06 159 TRP A N 1
ATOM 1270 C CA . TRP A 1 159 ? -8.219 -6.715 0.437 1 98.06 159 TRP A CA 1
ATOM 1271 C C . TRP A 1 159 ? -8.445 -6.395 -1.037 1 98.06 159 TRP A C 1
ATOM 1273 O O . TRP A 1 159 ? -9.586 -6.195 -1.466 1 98.06 159 TRP A O 1
ATOM 1283 N N . GLY A 1 160 ? -7.508 -6.344 -1.788 1 98.56 160 GLY A N 1
ATOM 1284 C CA . GLY A 1 160 ? -7.59 -6.145 -3.227 1 98.56 160 GLY A CA 1
ATOM 1285 C C . GLY A 1 160 ? -6.266 -6.34 -3.934 1 98.56 160 GLY A C 1
ATOM 1286 O O . GLY A 1 160 ? -5.219 -6.426 -3.289 1 98.56 160 GLY A O 1
ATOM 1287 N N . ALA A 1 161 ? -6.328 -6.402 -5.23 1 98.75 161 ALA A N 1
ATOM 1288 C CA . ALA A 1 161 ? -5.137 -6.668 -6.035 1 98.75 161 ALA A CA 1
ATOM 1289 C C . ALA A 1 161 ? -4.66 -5.406 -6.746 1 98.75 161 ALA A C 1
ATOM 1291 O O . ALA A 1 161 ? -5.402 -4.422 -6.84 1 98.75 161 ALA A O 1
ATOM 1292 N N . TRP A 1 162 ? -3.479 -5.406 -7.121 1 98.62 162 TRP A N 1
ATOM 1293 C CA . TRP A 1 162 ? -2.83 -4.332 -7.871 1 98.62 162 TRP A CA 1
ATOM 1294 C C . TRP A 1 162 ? -1.917 -4.898 -8.953 1 98.62 162 TRP A C 1
ATOM 1296 O O . TRP A 1 162 ? -1.531 -6.066 -8.898 1 98.62 162 TRP A O 1
ATOM 1306 N N . MET A 1 163 ? -1.646 -4.035 -9.945 1 98.62 163 MET A N 1
ATOM 1307 C CA . MET A 1 163 ? -0.666 -4.363 -10.977 1 98.62 163 MET A CA 1
ATOM 1308 C C . MET A 1 163 ? 0.564 -3.469 -10.867 1 98.62 163 MET A C 1
ATOM 1310 O O . MET A 1 163 ? 0.483 -2.264 -11.102 1 98.62 163 MET A O 1
ATOM 1314 N N . GLU A 1 164 ? 1.665 -4.055 -10.453 1 98.62 164 GLU A N 1
ATOM 1315 C CA . GLU A 1 164 ? 2.938 -3.348 -10.359 1 98.62 164 GLU A CA 1
ATOM 1316 C C . GLU A 1 164 ? 3.801 -3.609 -11.594 1 98.62 164 GLU A C 1
ATOM 1318 O O . GLU A 1 164 ? 4.109 -4.762 -11.914 1 98.62 164 GLU A O 1
ATOM 1323 N N . VAL A 1 165 ? 4.18 -2.508 -12.273 1 98.5 165 VAL A N 1
ATOM 1324 C CA . VAL A 1 165 ? 4.75 -2.645 -13.609 1 98.5 165 VAL A CA 1
ATOM 1325 C C . VAL A 1 165 ? 6.152 -2.041 -13.633 1 98.5 165 VAL A C 1
ATOM 1327 O O . VAL A 1 165 ? 6.383 -0.968 -13.07 1 98.5 165 VAL A O 1
ATOM 1330 N N . THR A 1 166 ? 7.078 -2.715 -14.227 1 98.25 166 THR A N 1
ATOM 1331 C CA . THR A 1 166 ? 8.445 -2.225 -14.383 1 98.25 166 THR A CA 1
ATOM 1332 C C . THR A 1 166 ? 8.922 -2.408 -15.82 1 98.25 166 THR A C 1
ATOM 1334 O O . THR A 1 166 ? 8.625 -3.424 -16.453 1 98.25 166 THR A O 1
ATOM 1337 N N . ALA A 1 167 ? 9.656 -1.437 -16.344 1 97 167 ALA A N 1
ATOM 1338 C CA . ALA A 1 167 ? 10.195 -1.479 -17.703 1 97 167 ALA A CA 1
ATOM 1339 C C . ALA A 1 167 ? 11.68 -1.808 -17.703 1 97 167 ALA A C 1
ATOM 1341 O O . ALA A 1 167 ? 12.297 -1.96 -18.75 1 97 167 ALA A O 1
ATOM 1342 N N . ASP A 1 168 ? 12.258 -1.875 -16.531 1 96.81 168 ASP A N 1
ATOM 1343 C CA . ASP A 1 168 ? 13.711 -2.037 -16.422 1 96.81 168 ASP A CA 1
ATOM 1344 C C . ASP A 1 168 ? 14.055 -3.139 -15.422 1 96.81 168 ASP A C 1
ATOM 1346 O O . ASP A 1 168 ? 14.977 -2.986 -14.609 1 96.81 168 ASP A O 1
ATOM 1350 N N . ALA A 1 169 ? 13.211 -4.133 -15.406 1 94.88 169 ALA A N 1
ATOM 1351 C CA . ALA A 1 169 ? 13.422 -5.367 -14.656 1 94.88 169 ALA A CA 1
ATOM 1352 C C . ALA A 1 169 ? 13.531 -5.09 -13.156 1 94.88 169 ALA A C 1
ATOM 1354 O O . ALA A 1 169 ? 14.391 -5.648 -12.477 1 94.88 169 ALA A O 1
ATOM 1355 N N . GLY A 1 170 ? 12.75 -4.184 -12.656 1 94.31 170 GLY A N 1
ATOM 1356 C CA . GLY A 1 170 ? 12.586 -4.047 -11.219 1 94.31 170 GLY A CA 1
ATOM 1357 C C . GLY A 1 170 ? 13.312 -2.842 -10.648 1 94.31 170 GLY A C 1
ATOM 1358 O O . GLY A 1 170 ? 13.328 -2.641 -9.43 1 94.31 170 GLY A O 1
ATOM 1359 N N . ARG A 1 171 ? 13.898 -2.004 -11.445 1 91.31 171 ARG A N 1
ATOM 1360 C CA . ARG A 1 171 ? 14.609 -0.832 -10.945 1 91.31 171 ARG A CA 1
ATOM 1361 C C . ARG A 1 171 ? 13.648 0.322 -10.68 1 91.31 171 ARG A C 1
ATOM 1363 O O . ARG A 1 171 ? 13.82 1.075 -9.719 1 91.31 171 ARG A O 1
ATOM 1370 N N . SER A 1 172 ? 12.727 0.507 -11.547 1 93.94 172 SER A N 1
ATOM 1371 C CA . SER A 1 172 ? 11.672 1.495 -11.352 1 93.94 172 SER A CA 1
ATOM 1372 C C . SER A 1 172 ? 10.289 0.876 -11.555 1 93.94 172 SER A C 1
ATOM 1374 O O . SER A 1 172 ? 10.148 -0.113 -12.273 1 93.94 172 SER A O 1
ATOM 1376 N N . TRP A 1 173 ? 9.336 1.516 -10.93 1 96.81 173 TRP A N 1
ATOM 1377 C CA . TRP A 1 173 ? 8.039 0.841 -10.875 1 96.81 173 TRP A CA 1
ATOM 1378 C C . TRP A 1 173 ? 6.898 1.842 -11.008 1 96.81 173 TRP A C 1
ATOM 1380 O O . TRP A 1 173 ? 7.027 3 -10.602 1 96.81 173 TRP A O 1
ATOM 1390 N N . LYS A 1 174 ? 5.855 1.396 -11.609 1 96.75 174 LYS A N 1
ATOM 1391 C CA . LYS A 1 174 ? 4.543 2.031 -11.562 1 96.75 174 LYS A CA 1
ATOM 1392 C C . LYS A 1 174 ? 3.486 1.075 -11.016 1 96.75 174 LYS A C 1
ATOM 1394 O O . LYS A 1 174 ? 3.664 -0.144 -11.055 1 96.75 174 LYS A O 1
ATOM 1399 N N . LYS A 1 175 ? 2.488 1.613 -10.508 1 97.31 175 LYS A N 1
ATOM 1400 C CA . LYS A 1 175 ? 1.439 0.815 -9.883 1 97.31 175 LYS A CA 1
ATOM 1401 C C . LYS A 1 175 ? 0.06 1.214 -10.398 1 97.31 175 LYS A C 1
ATOM 1403 O O . LYS A 1 175 ? -0.273 2.4 -10.438 1 97.31 175 LYS A O 1
ATOM 1408 N N . TYR A 1 176 ? -0.708 0.206 -10.812 1 97.88 176 TYR A N 1
ATOM 1409 C CA . TYR A 1 176 ? -2.037 0.429 -11.375 1 97.88 176 TYR A CA 1
ATOM 1410 C C . TYR A 1 176 ? -3.082 -0.412 -10.648 1 97.88 176 TYR A C 1
ATOM 1412 O O . TYR A 1 176 ? -2.793 -1.527 -10.211 1 97.88 176 TYR A O 1
ATOM 1420 N N . GLY A 1 177 ? -4.316 0.014 -10.586 1 97.38 177 GLY A N 1
ATOM 1421 C CA . GLY A 1 177 ? -5.41 -0.542 -9.805 1 97.38 177 GLY A CA 1
ATOM 1422 C C . GLY A 1 177 ? -6.234 0.514 -9.086 1 97.38 177 GLY A C 1
ATOM 1423 O O . GLY A 1 177 ? -6.324 1.652 -9.555 1 97.38 177 GLY A O 1
ATOM 1424 N N . PRO A 1 178 ? -6.809 0.043 -7.898 1 97.56 178 PRO A N 1
ATOM 1425 C CA . PRO A 1 178 ? -6.883 -1.33 -7.395 1 97.56 178 PRO A CA 1
ATOM 1426 C C . PRO A 1 178 ? -7.914 -2.176 -8.141 1 97.56 178 PRO A C 1
ATOM 1428 O O . PRO A 1 178 ? -8.781 -1.634 -8.828 1 97.56 178 PRO A O 1
ATOM 1431 N N . ILE A 1 179 ? -7.734 -3.461 -8.016 1 98.56 179 ILE A N 1
ATOM 1432 C CA . ILE A 1 179 ? -8.68 -4.457 -8.508 1 98.56 179 ILE A CA 1
ATOM 1433 C C . ILE A 1 179 ? -9.422 -5.09 -7.34 1 98.56 179 ILE A C 1
ATOM 1435 O O . ILE A 1 179 ? -8.812 -5.73 -6.477 1 98.56 179 ILE A O 1
ATOM 1439 N N . TYR A 1 180 ? -10.664 -4.957 -7.293 1 98.5 180 TYR A N 1
ATOM 1440 C CA . TYR A 1 180 ? -11.469 -5.453 -6.18 1 98.5 180 TYR A CA 1
ATOM 1441 C C . TYR A 1 180 ? -12.922 -5.617 -6.586 1 98.5 180 TYR A C 1
ATOM 1443 O O . TYR A 1 180 ? -13.312 -5.23 -7.688 1 98.5 180 TYR A O 1
ATOM 1451 N N . ILE A 1 181 ? -13.695 -6.305 -5.75 1 98.5 181 ILE A N 1
ATOM 1452 C CA . ILE A 1 181 ? -15.141 -6.387 -5.957 1 98.5 181 ILE A CA 1
ATOM 1453 C C . ILE A 1 181 ? -15.812 -5.148 -5.375 1 98.5 181 ILE A C 1
ATOM 1455 O O . ILE A 1 181 ? -15.625 -4.824 -4.203 1 98.5 181 ILE A O 1
ATOM 1459 N N . VAL A 1 182 ? -16.609 -4.484 -6.172 1 95.06 182 VAL A N 1
ATOM 1460 C CA . VAL A 1 182 ? -17.266 -3.25 -5.754 1 95.06 182 VAL A CA 1
ATOM 1461 C C . VAL A 1 182 ? -18.062 -3.5 -4.48 1 95.06 182 VAL A C 1
ATOM 1463 O O . VAL A 1 182 ? -18.734 -4.531 -4.355 1 95.06 182 VAL A O 1
ATOM 1466 N N . ASN A 1 183 ? -17.938 -2.57 -3.518 1 93.81 183 ASN A N 1
ATOM 1467 C CA . ASN A 1 183 ? -18.688 -2.562 -2.266 1 93.81 183 ASN A CA 1
ATOM 1468 C C . ASN A 1 183 ? -18.359 -3.785 -1.411 1 93.81 183 ASN A C 1
ATOM 1470 O O . ASN A 1 183 ? -19.203 -4.25 -0.643 1 93.81 183 ASN A O 1
ATOM 1474 N N . THR A 1 184 ? -17.297 -4.418 -1.648 1 96.69 184 THR A N 1
ATOM 1475 C CA . THR A 1 184 ? -16.812 -5.535 -0.852 1 96.69 184 THR A CA 1
ATOM 1476 C C . THR A 1 184 ? -15.406 -5.246 -0.316 1 96.69 184 THR A C 1
ATOM 1478 O O . THR A 1 184 ? -14.445 -5.191 -1.082 1 96.69 184 THR A O 1
ATOM 1481 N N . SER A 1 185 ? -15.266 -5.082 0.97 1 96 185 SER A N 1
ATOM 1482 C CA . SER A 1 185 ? -14 -4.652 1.552 1 96 185 SER A CA 1
ATOM 1483 C C . SER A 1 185 ? -12.945 -5.746 1.451 1 96 185 SER A C 1
ATOM 1485 O O . SER A 1 185 ? -11.836 -5.508 0.97 1 96 185 SER A O 1
ATOM 1487 N N . LEU A 1 186 ? -13.328 -6.938 1.94 1 97.81 186 LEU A N 1
ATOM 1488 C CA . LEU A 1 186 ? -12.445 -8.094 1.836 1 97.81 186 LEU A CA 1
ATOM 1489 C C . LEU A 1 186 ? -12.781 -8.922 0.603 1 97.81 186 LEU A C 1
ATOM 1491 O O . LEU A 1 186 ? -13.672 -9.781 0.649 1 97.81 186 LEU A O 1
ATOM 1495 N N . SER A 1 187 ? -12.086 -8.68 -0.49 1 98.19 187 SER A N 1
ATOM 1496 C CA . SER A 1 187 ? -12.562 -9.258 -1.745 1 98.19 187 SER A CA 1
ATOM 1497 C C . SER A 1 187 ? -11.539 -10.219 -2.334 1 98.19 187 SER A C 1
ATOM 1499 O O . SER A 1 187 ? -11.5 -11.398 -1.96 1 98.19 187 SER A O 1
ATOM 1501 N N . VAL A 1 188 ? -10.531 -9.68 -3.1 1 98.81 188 VAL A N 1
ATOM 1502 C CA . VAL A 1 188 ? -9.742 -10.602 -3.902 1 98.81 188 VAL A CA 1
ATOM 1503 C C . VAL A 1 188 ? -8.25 -10.289 -3.725 1 98.81 188 VAL A C 1
ATOM 1505 O O . VAL A 1 188 ? -7.887 -9.172 -3.379 1 98.81 188 VAL A O 1
ATOM 1508 N N . ILE A 1 189 ? -7.406 -11.289 -3.988 1 98.75 189 ILE A N 1
ATOM 1509 C CA . ILE A 1 189 ? -5.961 -11.109 -3.945 1 98.75 189 ILE A CA 1
ATOM 1510 C C . ILE A 1 189 ? -5.293 -12.07 -4.926 1 98.75 189 ILE A C 1
ATOM 1512 O O . ILE A 1 189 ? -5.965 -12.891 -5.559 1 98.75 189 ILE A O 1
ATOM 1516 N N . GLN A 1 190 ? -3.996 -11.961 -5.125 1 98.69 190 GLN A N 1
ATOM 1517 C CA . GLN A 1 190 ? -3.104 -12.898 -5.797 1 98.69 190 GLN A CA 1
ATOM 1518 C C . GLN A 1 190 ? -3.543 -13.141 -7.238 1 98.69 190 GLN A C 1
ATOM 1520 O O . GLN A 1 190 ? -3.92 -14.258 -7.598 1 98.69 190 GLN A O 1
ATOM 1525 N N . PRO A 1 191 ? -3.387 -12.18 -8.078 1 98.75 191 PRO A N 1
ATOM 1526 C CA . PRO A 1 191 ? -3.889 -12.258 -9.453 1 98.75 191 PRO A CA 1
ATOM 1527 C C . PRO A 1 191 ? -3.021 -13.141 -10.352 1 98.75 191 PRO A C 1
ATOM 1529 O O . PRO A 1 191 ? -1.794 -13.031 -10.336 1 98.75 191 PRO A O 1
ATOM 1532 N N . VAL A 1 192 ? -3.621 -14.031 -11.086 1 98.81 192 VAL A N 1
ATOM 1533 C CA . VAL A 1 192 ? -3.02 -14.766 -12.195 1 98.81 192 VAL A CA 1
ATOM 1534 C C . VAL A 1 192 ? -3.213 -13.984 -13.492 1 98.81 192 VAL A C 1
ATOM 1536 O O . VAL A 1 192 ? -4.332 -13.875 -13.992 1 98.81 192 VAL A O 1
ATOM 1539 N N . LEU A 1 193 ? -2.18 -13.562 -14.047 1 98.5 193 LEU A N 1
ATOM 1540 C CA . LEU A 1 193 ? -2.23 -12.719 -15.234 1 98.5 193 LEU A CA 1
ATOM 1541 C C . LEU A 1 193 ? -2.129 -13.555 -16.5 1 98.5 193 LEU A C 1
ATOM 1543 O O . LEU A 1 193 ? -1.343 -14.5 -16.562 1 98.5 193 LEU A O 1
ATOM 1547 N N . PHE A 1 194 ? -2.895 -13.18 -17.5 1 98.5 194 PHE A N 1
ATOM 1548 C CA . PHE A 1 194 ? -2.701 -13.75 -18.828 1 98.5 194 PHE A CA 1
ATOM 1549 C C . PHE A 1 194 ? -3.199 -12.805 -19.906 1 98.5 194 PHE A C 1
ATOM 1551 O O . PHE A 1 194 ? -3.992 -11.898 -19.641 1 98.5 194 PHE A O 1
ATOM 1558 N N . GLN A 1 195 ? -2.691 -12.961 -21.094 1 98.12 195 GLN A N 1
ATOM 1559 C CA . GLN A 1 195 ? -3.131 -12.211 -22.266 1 98.12 195 GLN A CA 1
ATOM 1560 C C . GLN A 1 195 ? -4.176 -12.984 -23.062 1 98.12 195 GLN A C 1
ATOM 1562 O O . GLN A 1 195 ? -4.004 -14.18 -23.312 1 98.12 195 GLN A O 1
ATOM 1567 N N . THR A 1 196 ? -5.215 -12.328 -23.453 1 98.19 196 THR A N 1
ATOM 1568 C CA . THR A 1 196 ? -6.277 -12.969 -24.219 1 98.19 196 THR A CA 1
ATOM 1569 C C . THR A 1 196 ? -5.875 -13.109 -25.688 1 98.19 196 THR A C 1
ATOM 1571 O O . THR A 1 196 ? -4.859 -12.555 -26.109 1 98.19 196 THR A O 1
ATOM 1574 N N . ALA A 1 197 ? -6.738 -13.844 -26.422 1 97.5 197 ALA A N 1
ATOM 1575 C CA . ALA A 1 197 ? -6.5 -14.023 -27.859 1 97.5 197 ALA A CA 1
ATOM 1576 C C . ALA A 1 197 ? -6.543 -12.688 -28.594 1 97.5 197 ALA A C 1
ATOM 1578 O O . ALA A 1 197 ? -5.859 -12.516 -29.609 1 97.5 197 ALA A O 1
ATOM 1579 N N . LYS A 1 198 ? -7.234 -11.734 -28.109 1 96.5 198 LYS A N 1
ATOM 1580 C CA . LYS A 1 198 ? -7.379 -10.43 -28.75 1 96.5 198 LYS A CA 1
ATOM 1581 C C . LYS A 1 198 ? -6.277 -9.469 -28.297 1 96.5 198 LYS A C 1
ATOM 1583 O O . LYS A 1 198 ? -6.262 -8.305 -28.688 1 96.5 198 LYS A O 1
ATOM 1588 N N . GLY A 1 199 ? -5.449 -9.914 -27.453 1 96.38 199 GLY A N 1
ATOM 1589 C CA . GLY A 1 199 ? -4.309 -9.117 -27.031 1 96.38 199 GLY A CA 1
ATOM 1590 C C . GLY A 1 199 ? -4.574 -8.305 -25.781 1 96.38 199 GLY A C 1
ATOM 1591 O O . GLY A 1 199 ? -3.686 -7.605 -25.281 1 96.38 199 GLY A O 1
ATOM 1592 N N . THR A 1 200 ? -5.75 -8.406 -25.25 1 97.88 200 THR A N 1
ATOM 1593 C CA . THR A 1 200 ? -6.066 -7.711 -24 1 97.88 200 THR A CA 1
ATOM 1594 C C . THR A 1 200 ? -5.605 -8.531 -22.797 1 97.88 200 THR A C 1
ATOM 1596 O O . THR A 1 200 ? -5.172 -9.672 -22.953 1 97.88 200 THR A O 1
ATOM 1599 N N . LEU A 1 201 ? -5.609 -7.895 -21.625 1 98.75 201 LEU A N 1
ATOM 1600 C CA . LEU A 1 201 ? -5.125 -8.57 -20.422 1 98.75 201 LEU A CA 1
ATOM 1601 C C . LEU A 1 201 ? -6.281 -8.945 -19.5 1 98.75 201 LEU A C 1
ATOM 1603 O O . LEU A 1 201 ? -7.242 -8.188 -19.359 1 98.75 201 LEU A O 1
ATOM 1607 N N . ARG A 1 202 ? -6.191 -10.094 -18.875 1 98.88 202 ARG A N 1
ATOM 1608 C CA . ARG A 1 202 ? -7.113 -10.531 -17.828 1 98.88 202 ARG A CA 1
ATOM 1609 C C . ARG A 1 202 ? -6.355 -11.086 -16.641 1 98.88 202 ARG A C 1
ATOM 1611 O O . ARG A 1 202 ? -5.188 -11.469 -16.75 1 98.88 202 ARG A O 1
ATOM 1618 N N . VAL A 1 203 ? -7.023 -11.008 -15.477 1 98.88 203 VAL A N 1
ATOM 1619 C CA . VAL A 1 203 ? -6.48 -11.664 -14.289 1 98.88 203 VAL A CA 1
ATOM 1620 C C . VAL A 1 203 ? -7.551 -12.547 -13.648 1 98.88 203 VAL A C 1
ATOM 1622 O O . VAL A 1 203 ? -8.734 -12.188 -13.633 1 98.88 203 VAL A O 1
ATOM 1625 N N . LEU A 1 204 ? -7.172 -13.727 -13.203 1 98.94 204 LEU A N 1
ATOM 1626 C CA . LEU A 1 204 ? -7.957 -14.539 -12.281 1 98.94 204 LEU A CA 1
ATOM 1627 C C . LEU A 1 204 ? -7.484 -14.344 -10.844 1 98.94 204 LEU A C 1
ATOM 1629 O O . LEU A 1 204 ? -6.281 -14.258 -10.594 1 98.94 204 LEU A O 1
ATOM 1633 N N . LEU A 1 205 ? -8.453 -14.297 -9.93 1 98.88 205 LEU A N 1
ATOM 1634 C CA . LEU A 1 205 ? -8.102 -13.906 -8.578 1 98.88 205 LEU A CA 1
ATOM 1635 C C . LEU A 1 205 ? -8.688 -14.875 -7.555 1 98.88 205 LEU A C 1
ATOM 1637 O O . LEU A 1 205 ? -9.836 -15.289 -7.68 1 98.88 205 LEU A O 1
ATOM 1641 N N . ARG A 1 206 ? -7.805 -15.133 -6.562 1 98.44 206 ARG A N 1
ATOM 1642 C CA . ARG A 1 206 ? -8.273 -15.773 -5.34 1 98.44 206 ARG A CA 1
ATOM 1643 C C . ARG A 1 206 ? -9.25 -14.867 -4.594 1 98.44 206 ARG A C 1
ATOM 1645 O O . ARG A 1 206 ? -9.047 -13.656 -4.516 1 98.44 206 ARG A O 1
ATOM 1652 N N . SER A 1 207 ? -10.297 -15.508 -3.994 1 98.5 207 SER A N 1
ATOM 1653 C CA . SER A 1 207 ? -11.289 -14.68 -3.316 1 98.5 207 SER A CA 1
ATOM 1654 C C . SER A 1 207 ? -11.336 -14.992 -1.823 1 98.5 207 SER A C 1
ATOM 1656 O O . SER A 1 207 ? -11.031 -16.109 -1.403 1 98.5 207 SER A O 1
ATOM 1658 N N . PHE A 1 208 ? -11.719 -14.016 -1.083 1 97.94 208 PHE A N 1
ATOM 1659 C CA . PHE A 1 208 ? -11.828 -14.109 0.368 1 97.94 208 PHE A CA 1
ATOM 1660 C C . PHE A 1 208 ? -12.922 -15.102 0.764 1 97.94 208 PHE A C 1
ATOM 1662 O O . PHE A 1 208 ? -13.805 -15.406 -0.036 1 97.94 208 PHE A O 1
ATOM 1669 N N . ASP A 1 209 ? -12.805 -15.469 2.039 1 95.38 209 ASP A N 1
ATOM 1670 C CA . ASP A 1 209 ? -13.789 -16.391 2.609 1 95.38 209 ASP A CA 1
ATOM 1671 C C . ASP A 1 209 ? -15.203 -15.82 2.477 1 95.38 209 ASP A C 1
ATOM 1673 O O . ASP A 1 209 ? -15.438 -14.648 2.77 1 95.38 209 ASP A O 1
ATOM 1677 N N . GLY A 1 210 ? -16.109 -16.672 2.074 1 95.19 210 GLY A N 1
ATOM 1678 C CA . GLY A 1 210 ? -17.5 -16.234 1.938 1 95.19 210 GLY A CA 1
ATOM 1679 C C . GLY A 1 210 ? -17.891 -15.922 0.504 1 95.19 210 GLY A C 1
ATOM 1680 O O . GLY A 1 210 ? -19.062 -16.047 0.133 1 95.19 210 GLY A O 1
ATOM 1681 N N . ILE A 1 211 ? -16.922 -15.391 -0.339 1 97.25 211 ILE A N 1
ATOM 1682 C CA . ILE A 1 211 ? -17.203 -15.156 -1.75 1 97.25 211 ILE A CA 1
ATOM 1683 C C . ILE A 1 211 ? -17.281 -16.484 -2.49 1 97.25 211 ILE A C 1
ATOM 1685 O O . ILE A 1 211 ? -18.219 -16.719 -3.258 1 97.25 211 ILE A O 1
ATOM 1689 N N . GLY A 1 212 ? -16.266 -17.391 -2.326 1 97.38 212 GLY A N 1
ATOM 1690 C CA . GLY A 1 212 ? -16.359 -18.797 -2.656 1 97.38 212 GLY A CA 1
ATOM 1691 C C . GLY A 1 212 ? -16.141 -19.078 -4.133 1 97.38 212 GLY A C 1
ATOM 1692 O O . GLY A 1 212 ? -16.297 -20.219 -4.582 1 97.38 212 GLY A O 1
ATOM 1693 N N . LYS A 1 213 ? -15.82 -18.078 -4.91 1 98.56 213 LYS A N 1
ATOM 1694 C CA . LYS A 1 213 ? -15.57 -18.25 -6.336 1 98.56 213 LYS A CA 1
ATOM 1695 C C . LYS A 1 213 ? -14.289 -17.547 -6.766 1 98.56 213 LYS A C 1
ATOM 1697 O O . LYS A 1 213 ? -13.977 -16.469 -6.258 1 98.56 213 LYS A O 1
ATOM 1702 N N . ILE A 1 214 ? -13.609 -18.141 -7.723 1 98.81 214 ILE A N 1
ATOM 1703 C CA . ILE A 1 214 ? -12.562 -17.391 -8.391 1 98.81 214 ILE A CA 1
ATOM 1704 C C . ILE A 1 214 ? -13.164 -16.172 -9.086 1 98.81 214 ILE A C 1
ATOM 1706 O O . ILE A 1 214 ? -14.242 -16.25 -9.688 1 98.81 214 ILE A O 1
ATOM 1710 N N . CYS A 1 215 ? -12.5 -15.055 -8.992 1 98.94 215 CYS A N 1
ATOM 1711 C CA . CYS A 1 215 ? -12.961 -13.828 -9.641 1 98.94 215 CYS A CA 1
ATOM 1712 C C . CYS A 1 215 ? -12.055 -13.469 -10.812 1 98.94 215 CYS A C 1
ATOM 1714 O O . CYS A 1 215 ? -10.945 -13.992 -10.938 1 98.94 215 CYS A O 1
ATOM 1716 N N . MET A 1 216 ? -12.586 -12.609 -11.688 1 98.88 216 MET A N 1
ATOM 1717 C CA . MET A 1 216 ? -11.82 -12.195 -12.859 1 98.88 216 MET A CA 1
ATOM 1718 C C . MET A 1 216 ? -11.977 -10.695 -13.117 1 98.88 216 MET A C 1
ATOM 1720 O O . MET A 1 216 ? -13.047 -10.133 -12.867 1 98.88 216 MET A O 1
ATOM 1724 N N . SER A 1 217 ? -10.953 -10.055 -13.469 1 98.88 217 SER A N 1
ATOM 1725 C CA . SER A 1 217 ? -10.922 -8.672 -13.93 1 98.88 217 SER A CA 1
ATOM 1726 C C . SER A 1 217 ? -10.195 -8.555 -15.266 1 98.88 217 SER A C 1
ATOM 1728 O O . SER A 1 217 ? -9.484 -9.477 -15.672 1 98.88 217 SER A O 1
ATOM 1730 N N . GLU A 1 218 ? -10.414 -7.445 -15.969 1 98.62 218 GLU A N 1
ATOM 1731 C CA . GLU A 1 218 ? -9.805 -7.309 -17.281 1 98.62 218 GLU A CA 1
ATOM 1732 C C . GLU A 1 218 ? -9.297 -5.887 -17.516 1 98.62 218 GLU A C 1
ATOM 1734 O O . GLU A 1 218 ? -9.805 -4.941 -16.906 1 98.62 218 GLU A O 1
ATOM 1739 N N . SER A 1 219 ? -8.305 -5.746 -18.25 1 98.75 219 SER A N 1
ATOM 1740 C CA . SER A 1 219 ? -7.766 -4.492 -18.75 1 98.75 219 SER A CA 1
ATOM 1741 C C . SER A 1 219 ? -7.789 -4.457 -20.281 1 98.75 219 SER A C 1
ATOM 1743 O O . SER A 1 219 ? -7.277 -5.367 -20.938 1 98.75 219 SER A O 1
ATOM 1745 N N . LEU A 1 220 ? -8.352 -3.377 -20.828 1 98.19 220 LEU A N 1
ATOM 1746 C CA . LEU A 1 220 ? -8.461 -3.244 -22.281 1 98.19 220 LEU A CA 1
ATOM 1747 C C . LEU A 1 220 ? -7.395 -2.301 -22.828 1 98.19 220 LEU A C 1
ATOM 1749 O O . LEU A 1 220 ? -7.324 -2.066 -24.031 1 98.19 220 LEU A O 1
ATOM 1753 N N . ASP A 1 221 ? -6.539 -1.755 -21.953 1 97.19 221 ASP A N 1
ATOM 1754 C CA . ASP A 1 221 ? -5.598 -0.727 -22.391 1 97.19 221 ASP A CA 1
ATOM 1755 C C . ASP A 1 221 ? -4.176 -1.06 -21.938 1 97.19 221 ASP A C 1
ATOM 1757 O O . ASP A 1 221 ? -3.422 -0.17 -21.531 1 97.19 221 ASP A O 1
ATOM 1761 N N . GLY A 1 222 ? -3.891 -2.33 -21.938 1 95.69 222 GLY A N 1
ATOM 1762 C CA . GLY A 1 222 ? -2.527 -2.77 -21.688 1 95.69 222 GLY A CA 1
ATOM 1763 C C . GLY A 1 222 ? -2.16 -2.76 -20.219 1 95.69 222 GLY A C 1
ATOM 1764 O O . GLY A 1 222 ? -0.981 -2.66 -19.875 1 95.69 222 GLY A O 1
ATOM 1765 N N . GLY A 1 223 ? -3.096 -2.801 -19.312 1 96.81 223 GLY A N 1
ATOM 1766 C CA . GLY A 1 223 ? -2.846 -2.928 -17.891 1 96.81 223 GLY A CA 1
ATOM 1767 C C . GLY A 1 223 ? -2.883 -1.602 -17.156 1 96.81 223 GLY A C 1
ATOM 1768 O O . GLY A 1 223 ? -2.635 -1.546 -15.945 1 96.81 223 GLY A O 1
ATOM 1769 N N . LEU A 1 224 ? -3.17 -0.51 -17.875 1 94.75 224 LEU A N 1
ATOM 1770 C CA . LEU A 1 224 ? -3.164 0.815 -17.266 1 94.75 224 LEU A CA 1
ATOM 1771 C C . LEU A 1 224 ? -4.41 1.024 -16.406 1 94.75 224 LEU A C 1
ATOM 1773 O O . LEU A 1 224 ? -4.359 1.735 -15.398 1 94.75 224 LEU A O 1
ATOM 1777 N N . ASN A 1 225 ? -5.492 0.48 -16.875 1 96.31 225 ASN A N 1
ATOM 1778 C CA . ASN A 1 225 ? -6.746 0.485 -16.141 1 96.31 225 ASN A CA 1
ATOM 1779 C C . ASN A 1 225 ? -7.344 -0.916 -16.031 1 96.31 225 ASN A C 1
ATOM 1781 O O . ASN A 1 225 ? -7.23 -1.714 -16.969 1 96.31 225 ASN A O 1
ATOM 1785 N N . TRP A 1 226 ? -7.953 -1.171 -14.922 1 98.19 226 TRP A N 1
ATOM 1786 C CA . TRP A 1 226 ? -8.531 -2.484 -14.664 1 98.19 226 TRP A CA 1
ATOM 1787 C C . TRP A 1 226 ? -9.984 -2.361 -14.211 1 98.19 226 TRP A C 1
ATOM 1789 O O . TRP A 1 226 ? -10.32 -1.464 -13.438 1 98.19 226 TRP A O 1
ATOM 1799 N N . GLY A 1 227 ? -10.812 -3.256 -14.688 1 98.06 227 GLY A N 1
ATOM 1800 C CA . GLY A 1 227 ? -12.188 -3.299 -14.219 1 98.06 227 GLY A CA 1
ATOM 1801 C C . GLY A 1 227 ? -12.336 -3.916 -12.844 1 98.06 227 GLY A C 1
ATOM 1802 O O . GLY A 1 227 ? -11.391 -4.508 -12.32 1 98.06 227 GLY A O 1
ATOM 1803 N N . TYR A 1 228 ? -13.523 -3.758 -12.297 1 98.38 228 TYR A N 1
ATOM 1804 C CA . TYR A 1 228 ? -13.836 -4.441 -11.047 1 98.38 228 TYR A CA 1
ATOM 1805 C C . TYR A 1 228 ? -13.766 -5.957 -11.219 1 98.38 228 TYR A C 1
ATOM 1807 O O . TYR A 1 228 ? -14.008 -6.473 -12.312 1 98.38 228 TYR A O 1
ATOM 1815 N N . ALA A 1 229 ? -13.391 -6.637 -10.172 1 98.81 229 ALA A N 1
ATOM 1816 C CA . ALA A 1 229 ? -13.398 -8.094 -10.195 1 98.81 229 ALA A CA 1
ATOM 1817 C C . ALA A 1 229 ? -14.828 -8.633 -10.164 1 98.81 229 ALA A C 1
ATOM 1819 O O . ALA A 1 229 ? -15.672 -8.133 -9.414 1 98.81 229 ALA A O 1
ATOM 1820 N N . LYS A 1 230 ? -15.047 -9.594 -10.984 1 98.75 230 LYS A N 1
ATOM 1821 C CA . LYS A 1 230 ? -16.344 -10.25 -11.055 1 98.75 230 LYS A CA 1
ATOM 1822 C C . LYS A 1 230 ? -16.219 -11.758 -10.836 1 98.75 230 LYS A C 1
ATOM 1824 O O . LYS A 1 230 ? -15.203 -12.352 -11.203 1 98.75 230 LYS A O 1
ATOM 1829 N N . LEU A 1 231 ? -17.219 -12.359 -10.344 1 98.5 231 LEU A N 1
ATOM 1830 C CA . LEU A 1 231 ? -17.219 -13.789 -10.047 1 98.5 231 LEU A CA 1
ATOM 1831 C C . LEU A 1 231 ? -17.188 -14.602 -11.336 1 98.5 231 LEU A C 1
ATOM 1833 O O . LEU A 1 231 ? -17.891 -14.281 -12.297 1 98.5 231 LEU A O 1
ATOM 1837 N N . THR A 1 232 ? -16.422 -15.648 -11.352 1 98.69 232 THR A N 1
ATOM 1838 C CA . THR A 1 232 ? -16.5 -16.672 -12.398 1 98.69 232 THR A CA 1
ATOM 1839 C C . THR A 1 232 ? -17.312 -17.859 -11.922 1 98.69 232 THR A C 1
ATOM 1841 O O . THR A 1 232 ? -17.906 -17.828 -10.844 1 98.69 232 THR A O 1
ATOM 1844 N N . GLU A 1 233 ? -17.344 -18.922 -12.789 1 98.06 233 GLU A N 1
ATOM 1845 C CA . GLU A 1 233 ? -18.094 -20.125 -12.43 1 98.06 233 GLU A CA 1
ATOM 1846 C C . GLU A 1 233 ? -17.266 -21.031 -11.523 1 98.06 233 GLU A C 1
ATOM 1848 O O . GLU A 1 233 ? -17.781 -21.984 -10.938 1 98.06 233 GLU A O 1
ATOM 1853 N N . LEU A 1 234 ? -15.977 -20.844 -11.422 1 98.56 234 LEU A N 1
ATOM 1854 C CA . LEU A 1 234 ? -15.078 -21.75 -10.703 1 98.56 234 LEU A CA 1
ATOM 1855 C C . LEU A 1 234 ? -15.133 -21.484 -9.203 1 98.56 234 LEU A C 1
ATOM 1857 O O . LEU A 1 234 ? -15.031 -20.344 -8.758 1 98.56 234 LEU A O 1
ATOM 1861 N N . PRO A 1 235 ? -15.258 -22.547 -8.414 1 98.25 235 PRO A N 1
ATOM 1862 C CA . PRO A 1 235 ? -15.203 -22.359 -6.965 1 98.25 235 PRO A CA 1
ATOM 1863 C C . PRO A 1 235 ? -13.805 -22.016 -6.465 1 98.25 235 PRO A C 1
ATOM 1865 O O . PRO A 1 235 ? -12.82 -22.266 -7.156 1 98.25 235 PRO A O 1
ATOM 1868 N N . ASN A 1 236 ? -13.773 -21.438 -5.316 1 98.19 236 ASN A N 1
ATOM 1869 C CA . ASN A 1 236 ? -12.508 -21.141 -4.656 1 98.19 236 ASN A CA 1
ATOM 1870 C C . ASN A 1 236 ? -12.664 -21.078 -3.141 1 98.19 236 ASN A C 1
ATOM 1872 O O . ASN A 1 236 ? -13.43 -20.266 -2.625 1 98.19 236 ASN A O 1
ATOM 1876 N N . PRO A 1 237 ? -12.047 -21.922 -2.385 1 98 237 PRO A N 1
ATOM 1877 C CA . PRO A 1 237 ? -12.109 -21.906 -0.922 1 98 237 PRO A CA 1
ATOM 1878 C C . PRO A 1 237 ? -11.008 -21.047 -0.293 1 98 237 PRO A C 1
ATOM 1880 O O . PRO A 1 237 ? -10.336 -21.5 0.639 1 98 237 PRO A O 1
ATOM 1883 N N . ASN A 1 238 ? -10.875 -19.828 -0.742 1 97.94 238 ASN A N 1
ATOM 1884 C CA . ASN A 1 238 ? -9.828 -18.938 -0.26 1 97.94 238 ASN A CA 1
ATOM 1885 C C . ASN A 1 238 ? -8.453 -19.578 -0.356 1 97.94 23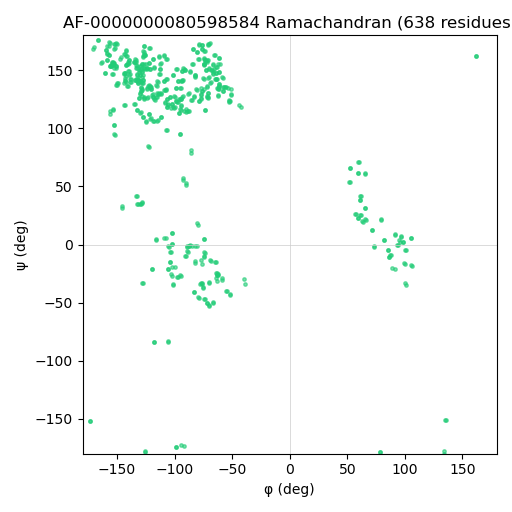8 ASN A C 1
ATOM 1887 O O . ASN A 1 238 ? -7.723 -19.641 0.634 1 97.94 238 ASN A O 1
ATOM 1891 N N . SER A 1 239 ? -8.148 -20.031 -1.558 1 98.25 239 SER A N 1
ATOM 1892 C CA . SER A 1 239 ? -6.895 -20.734 -1.811 1 98.25 239 SER A CA 1
ATOM 1893 C C . SER A 1 239 ? -6.199 -20.188 -3.053 1 98.25 239 SER A C 1
ATOM 1895 O O . SER A 1 239 ? -6.852 -19.859 -4.047 1 98.25 239 SER A O 1
ATOM 1897 N N . GLY A 1 240 ? -4.887 -20.109 -2.969 1 98.5 240 GLY A N 1
ATOM 1898 C CA . GLY A 1 240 ? -4.109 -19.641 -4.109 1 98.5 240 GLY A CA 1
ATOM 1899 C C . GLY A 1 240 ? -4.309 -20.5 -5.348 1 98.5 240 GLY A C 1
ATOM 1900 O O . GLY A 1 240 ? -4.449 -21.719 -5.254 1 98.5 240 GLY A O 1
ATOM 1901 N N . ILE A 1 241 ? -4.305 -19.859 -6.504 1 98.88 241 ILE A N 1
ATOM 1902 C CA . ILE A 1 241 ? -4.457 -20.516 -7.797 1 98.88 241 ILE A CA 1
ATOM 1903 C C . ILE A 1 241 ? -3.307 -20.125 -8.719 1 98.88 241 ILE A C 1
ATOM 1905 O O . ILE A 1 241 ? -2.576 -19.172 -8.438 1 98.88 241 ILE A O 1
ATOM 1909 N N . ASP A 1 242 ? -3.105 -20.844 -9.758 1 98.88 242 ASP A N 1
ATOM 1910 C CA . ASP A 1 242 ? -2.193 -20.422 -10.812 1 98.88 242 ASP A CA 1
ATOM 1911 C C . ASP A 1 242 ? -2.57 -21.062 -12.148 1 98.88 242 ASP A C 1
ATOM 1913 O O . ASP A 1 242 ? -3.217 -22.109 -12.18 1 98.88 242 ASP A O 1
ATOM 1917 N N . GLY A 1 243 ? -2.189 -20.375 -13.156 1 98.69 243 GLY A N 1
ATOM 1918 C CA . GLY A 1 243 ? -2.49 -20.828 -14.5 1 98.69 243 GLY A CA 1
ATOM 1919 C C . GLY A 1 243 ? -1.54 -20.281 -15.547 1 98.69 243 GLY A C 1
ATOM 1920 O O . GLY A 1 243 ? -0.643 -19.5 -15.227 1 98.69 243 GLY A O 1
ATOM 1921 N N . VAL A 1 244 ? -1.717 -20.797 -16.734 1 98.25 244 VAL A N 1
ATOM 1922 C CA . VAL A 1 244 ? -0.866 -20.359 -17.844 1 98.25 244 VAL A CA 1
ATOM 1923 C C . VAL A 1 244 ? -1.643 -20.438 -19.156 1 98.25 244 VAL A C 1
ATOM 1925 O O . VAL A 1 244 ? -2.457 -21.344 -19.344 1 98.25 244 VAL A O 1
ATOM 1928 N N . LYS A 1 245 ? -1.465 -19.469 -19.969 1 97.88 245 LYS A N 1
ATOM 1929 C CA . LYS A 1 245 ? -1.912 -19.547 -21.359 1 97.88 245 LYS A CA 1
ATOM 1930 C C . LYS A 1 245 ? -1.015 -20.469 -22.172 1 97.88 245 LYS A C 1
ATOM 1932 O O . LYS A 1 245 ? 0.16 -20.172 -22.391 1 97.88 245 LYS A O 1
ATOM 1937 N N . LEU A 1 246 ? -1.592 -21.531 -22.625 1 97.44 246 LEU A N 1
ATOM 1938 C CA . LEU A 1 246 ? -0.826 -22.516 -23.391 1 97.44 246 LEU A CA 1
ATOM 1939 C C . LEU A 1 246 ? -0.516 -22 -24.781 1 97.44 246 LEU A C 1
ATOM 1941 O O . LEU A 1 246 ? -1.227 -21.141 -25.297 1 97.44 246 LEU A O 1
ATOM 1945 N N . LYS A 1 247 ? 0.509 -22.594 -25.375 1 95.56 247 LYS A N 1
ATOM 1946 C CA . LYS A 1 247 ? 0.918 -22.219 -26.719 1 95.56 247 LYS A CA 1
ATOM 1947 C C . LYS A 1 247 ? -0.216 -22.406 -27.719 1 95.56 247 LYS A C 1
ATOM 1949 O O . LYS A 1 247 ? -0.312 -21.688 -28.719 1 95.56 247 LYS A O 1
ATOM 1954 N N . ASP A 1 248 ? -1.083 -23.344 -27.484 1 95.06 248 ASP A N 1
ATOM 1955 C CA . ASP A 1 248 ? -2.166 -23.641 -28.422 1 95.06 248 ASP A CA 1
ATOM 1956 C C . ASP A 1 248 ? -3.367 -22.719 -28.172 1 95.06 248 ASP A C 1
ATOM 1958 O O . ASP A 1 248 ? -4.426 -22.906 -28.781 1 95.06 248 ASP A O 1
ATOM 1962 N N . GLY A 1 249 ? -3.25 -21.859 -27.188 1 96.06 249 GLY A N 1
ATOM 1963 C CA . GLY A 1 249 ? -4.258 -20.828 -27 1 96.06 249 GLY A CA 1
ATOM 1964 C C . GLY A 1 249 ? -5.172 -21.094 -25.812 1 96.06 249 GLY A C 1
ATOM 1965 O O . GLY A 1 249 ? -5.855 -20.188 -25.328 1 96.06 249 GLY A O 1
ATOM 1966 N N . ARG A 1 250 ? -5.215 -22.328 -25.344 1 97.19 250 ARG A N 1
ATOM 1967 C CA . ARG A 1 250 ? -6.059 -22.656 -24.203 1 97.19 250 ARG A CA 1
ATOM 1968 C C . ARG A 1 250 ? -5.48 -22.094 -22.906 1 97.19 250 ARG A C 1
ATOM 1970 O O . ARG A 1 250 ? -4.27 -21.875 -22.797 1 97.19 250 ARG A O 1
ATOM 1977 N N . LEU A 1 251 ? -6.371 -21.797 -22 1 98.19 251 LEU A N 1
ATOM 1978 C CA . LEU A 1 251 ? -5.965 -21.422 -20.641 1 98.19 251 LEU A CA 1
ATOM 1979 C C . LEU A 1 251 ? -6.078 -22.609 -19.688 1 98.19 251 LEU A C 1
ATOM 1981 O O . LEU A 1 251 ? -7.121 -23.266 -19.625 1 98.19 251 LEU A O 1
ATOM 1985 N N . LEU A 1 252 ? -4.996 -22.922 -19.062 1 98.38 252 LEU A N 1
ATOM 1986 C CA . LEU A 1 252 ? -4.961 -23.984 -18.062 1 98.38 252 LEU A CA 1
ATOM 1987 C C . LEU A 1 252 ? -4.828 -23.422 -16.656 1 98.38 252 LEU A C 1
ATOM 1989 O O . LEU A 1 252 ? -4.008 -22.531 -16.406 1 98.38 252 LEU A O 1
ATOM 1993 N N . LEU A 1 253 ? -5.641 -23.922 -15.734 1 98.75 253 LEU A N 1
ATOM 1994 C CA . LEU A 1 253 ? -5.672 -23.422 -14.359 1 98.75 253 LEU A CA 1
ATOM 1995 C C . LEU A 1 253 ? -5.594 -24.562 -13.359 1 98.75 253 LEU A C 1
ATOM 1997 O O . LEU A 1 253 ? -6.32 -25.562 -13.492 1 98.75 253 LEU A O 1
ATOM 2001 N N . ALA A 1 254 ? -4.688 -24.547 -12.438 1 98.81 254 ALA A N 1
ATOM 2002 C CA . ALA A 1 254 ? -4.691 -25.391 -11.25 1 98.81 254 ALA A CA 1
ATOM 2003 C C . ALA A 1 254 ? -5.328 -24.688 -10.062 1 98.81 254 ALA A C 1
ATOM 2005 O O . ALA A 1 254 ? -4.93 -23.562 -9.711 1 98.81 254 ALA A O 1
ATOM 2006 N N . TYR A 1 255 ? -6.305 -25.281 -9.469 1 98.81 255 TYR A N 1
ATOM 2007 C CA . TYR A 1 255 ? -7.074 -24.578 -8.445 1 98.81 255 TYR A CA 1
ATOM 2008 C C . TYR A 1 255 ? -7.742 -25.547 -7.492 1 98.81 255 TYR A C 1
ATOM 2010 O O . TYR A 1 255 ? -7.953 -26.719 -7.836 1 98.81 255 TYR A O 1
ATOM 2018 N N . ASN A 1 256 ? -7.98 -25.047 -6.262 1 98.75 256 ASN A N 1
ATOM 2019 C CA . ASN A 1 256 ? -8.766 -25.797 -5.293 1 98.75 256 ASN A CA 1
ATOM 2020 C C . ASN A 1 256 ? -10.266 -25.531 -5.461 1 98.75 256 ASN A C 1
ATOM 2022 O O . ASN A 1 256 ? -10.672 -24.406 -5.727 1 98.75 256 ASN A O 1
ATOM 2026 N N . THR A 1 257 ? -11.055 -26.484 -5.168 1 96.75 257 THR A N 1
ATOM 2027 C CA . THR A 1 257 ? -12.492 -26.359 -5.402 1 96.75 257 THR A CA 1
ATOM 2028 C C . THR A 1 257 ? -13.234 -26.156 -4.086 1 96.75 257 THR A C 1
ATOM 2030 O O . THR A 1 257 ? -13.359 -25.031 -3.6 1 96.75 257 THR A O 1
ATOM 2033 N N . ILE A 1 258 ? -13.57 -27.141 -3.35 1 94 258 ILE A N 1
ATOM 2034 C CA . ILE A 1 258 ? -14.438 -27.016 -2.18 1 94 258 ILE A CA 1
ATOM 2035 C C . ILE A 1 258 ? -13.578 -26.859 -0.924 1 94 258 ILE A C 1
ATOM 2037 O O . ILE A 1 258 ? -14.055 -26.344 0.092 1 94 258 ILE A O 1
ATOM 2041 N N . SER A 1 259 ? -12.453 -27.359 -0.971 1 97 259 SER A N 1
ATOM 2042 C CA . SER A 1 259 ? -11.477 -27.219 0.104 1 97 259 SER A CA 1
ATOM 2043 C C . SER A 1 259 ? -10.047 -27.297 -0.43 1 97 259 SER A C 1
ATOM 2045 O O . SER A 1 259 ? -9.836 -27.609 -1.604 1 97 259 SER A O 1
ATOM 2047 N N . ARG A 1 260 ? -9.102 -27.047 0.397 1 97.69 260 ARG A N 1
ATOM 2048 C CA . ARG A 1 260 ? -7.699 -27.203 0.021 1 97.69 260 ARG A CA 1
ATOM 2049 C C . ARG A 1 260 ? -7.309 -28.672 -0.039 1 97.69 260 ARG A C 1
ATOM 2051 O O . ARG A 1 260 ? -6.156 -29 -0.327 1 97.69 260 ARG A O 1
ATOM 2058 N N . GLY A 1 261 ? -8.289 -29.531 0.148 1 98.44 261 GLY A N 1
ATOM 2059 C CA . GLY A 1 261 ? -8.07 -30.953 0.025 1 98.44 261 GLY A CA 1
ATOM 2060 C C . GLY A 1 261 ? -8.32 -31.484 -1.377 1 98.44 261 GLY A C 1
ATOM 2061 O O . GLY A 1 261 ? -8.039 -32.656 -1.67 1 98.44 261 GLY A O 1
ATOM 2062 N N . VAL A 1 262 ? -8.875 -30.641 -2.213 1 98.62 262 VAL A N 1
ATOM 2063 C CA . VAL A 1 262 ? -9.18 -31.047 -3.582 1 98.62 262 VAL A CA 1
ATOM 2064 C C . VAL A 1 262 ? -8.523 -30.094 -4.566 1 98.62 262 VAL A C 1
ATOM 2066 O O . VAL A 1 262 ? -8.977 -28.953 -4.727 1 98.62 262 VAL A O 1
ATOM 2069 N N . LEU A 1 263 ? -7.465 -30.516 -5.219 1 98.69 263 LEU A N 1
ATOM 2070 C CA . LEU A 1 263 ? -6.734 -29.75 -6.211 1 98.69 263 LEU A CA 1
ATOM 2071 C C . LEU A 1 263 ? -6.973 -30.297 -7.613 1 98.69 263 LEU A C 1
ATOM 2073 O O . LEU A 1 263 ? -6.707 -31.469 -7.879 1 98.69 263 LEU A O 1
ATOM 2077 N N . LYS A 1 264 ? -7.477 -29.438 -8.484 1 98.19 264 LYS A N 1
ATOM 2078 C CA . LYS A 1 264 ? -7.832 -29.875 -9.836 1 98.19 264 LYS A CA 1
ATOM 2079 C C . LYS A 1 264 ? -7.172 -28.984 -10.891 1 98.19 264 LYS A C 1
ATOM 2081 O O . LYS A 1 264 ? -6.59 -27.953 -10.555 1 98.19 264 LYS A O 1
ATOM 2086 N N . VAL A 1 265 ? -7.199 -29.453 -12.125 1 98.25 265 VAL A N 1
ATOM 2087 C CA . VAL A 1 265 ? -6.801 -28.688 -13.297 1 98.25 265 VAL A CA 1
ATOM 2088 C C . VAL A 1 265 ? -8 -28.484 -14.211 1 98.25 265 VAL A C 1
ATOM 2090 O O . VAL A 1 265 ? -8.727 -29.438 -14.523 1 98.25 265 VAL A O 1
ATOM 2093 N N . ALA A 1 266 ? -8.234 -27.281 -14.539 1 97.94 266 ALA A N 1
ATOM 2094 C CA . ALA A 1 266 ? -9.305 -26.938 -15.477 1 97.94 266 ALA A CA 1
ATOM 2095 C C . ALA A 1 266 ? -8.742 -26.25 -16.719 1 97.94 266 ALA A C 1
ATOM 2097 O O . ALA A 1 266 ? -7.617 -25.734 -16.688 1 97.94 266 ALA A O 1
ATOM 2098 N N . ILE A 1 267 ? -9.539 -26.297 -17.766 1 97.75 267 ILE A N 1
ATOM 2099 C CA . ILE A 1 267 ? -9.141 -25.688 -19.031 1 97.75 267 ILE A CA 1
ATOM 2100 C C . ILE A 1 267 ? -10.234 -24.75 -19.516 1 97.75 267 ILE A C 1
ATOM 2102 O O . ILE A 1 267 ? -11.422 -25.016 -19.328 1 97.75 267 ILE A O 1
ATOM 2106 N N . SER A 1 268 ? -9.859 -23.688 -20.062 1 98.31 268 SER A N 1
ATOM 2107 C CA . SER A 1 268 ? -10.742 -22.766 -20.781 1 98.31 268 SER A CA 1
ATOM 2108 C C . SER A 1 268 ? -10.281 -22.547 -22.219 1 98.31 268 SER A C 1
ATOM 2110 O O . SER A 1 268 ? -9.094 -22.312 -22.453 1 98.31 268 SER A O 1
ATOM 2112 N N . GLU A 1 269 ? -11.234 -22.547 -23.172 1 97.12 269 GLU A N 1
ATOM 2113 C CA . GLU A 1 269 ? -10.922 -22.328 -24.578 1 97.12 269 GLU A CA 1
ATOM 2114 C C . GLU A 1 269 ? -11.344 -20.922 -25.016 1 97.12 269 GLU A C 1
ATOM 2116 O O . GLU A 1 269 ? -11.164 -20.547 -26.188 1 97.12 269 GLU A O 1
ATOM 2121 N N . ASP A 1 270 ? -11.914 -20.219 -24.156 1 98.12 270 ASP A N 1
ATOM 2122 C CA . ASP A 1 270 ? -12.461 -18.906 -24.5 1 98.12 270 ASP A CA 1
ATOM 2123 C C . ASP A 1 270 ? -11.945 -17.844 -23.531 1 98.12 270 ASP A C 1
ATOM 2125 O O . ASP A 1 270 ? -12.711 -16.984 -23.094 1 98.12 270 ASP A O 1
ATOM 2129 N N . ASP A 1 271 ? -10.703 -18.016 -23.141 1 98.25 271 ASP A N 1
ATOM 2130 C CA . ASP A 1 271 ? -9.969 -17.031 -22.375 1 98.25 271 ASP A CA 1
ATOM 2131 C C . ASP A 1 271 ? -10.648 -16.766 -21.031 1 98.25 271 ASP A C 1
ATOM 2133 O O . ASP A 1 271 ? -10.773 -15.625 -20.594 1 98.25 271 ASP A O 1
ATOM 2137 N N . GLY A 1 272 ? -11.117 -17.797 -20.359 1 98.31 272 GLY A N 1
ATOM 2138 C CA . GLY A 1 272 ? -11.539 -17.75 -18.969 1 98.31 272 GLY A CA 1
ATOM 2139 C C . GLY A 1 272 ? -13.031 -17.547 -18.797 1 98.31 272 GLY A C 1
ATOM 2140 O O . GLY A 1 272 ? -13.523 -17.469 -17.672 1 98.31 272 GLY A O 1
ATOM 2141 N N . ASP A 1 273 ? -13.82 -17.469 -19.875 1 98.25 273 ASP A N 1
ATOM 2142 C CA . ASP A 1 273 ? -15.258 -17.219 -19.766 1 98.25 273 ASP A CA 1
ATOM 2143 C C . ASP A 1 273 ? -16 -18.484 -19.344 1 98.25 273 ASP A C 1
ATOM 2145 O O . ASP A 1 273 ? -17.031 -18.406 -18.688 1 98.25 273 ASP A O 1
ATOM 2149 N N . SER A 1 274 ? -15.508 -19.594 -19.781 1 98.25 274 SER A N 1
ATOM 2150 C CA . SER A 1 274 ? -16.047 -20.891 -19.359 1 98.25 274 SER A CA 1
ATOM 2151 C C . SER A 1 274 ? -14.93 -21.906 -19.141 1 98.25 274 SER A C 1
ATOM 2153 O O . SER A 1 274 ? -13.844 -21.766 -19.703 1 98.25 274 SER A O 1
ATOM 2155 N N . TRP A 1 275 ? -15.289 -22.891 -18.328 1 97.88 275 TRP A N 1
ATOM 2156 C CA . TRP A 1 275 ? -14.25 -23.812 -17.891 1 97.88 275 TRP A CA 1
ATOM 2157 C C . TRP A 1 275 ? -14.789 -25.25 -17.828 1 97.88 275 TRP A C 1
ATOM 2159 O O . TRP A 1 275 ? -15.984 -25.453 -17.625 1 97.88 275 TRP A O 1
ATOM 2169 N N . TYR A 1 276 ? -13.898 -26.172 -17.953 1 95.31 276 TYR A N 1
ATOM 2170 C CA . TYR A 1 276 ? -14.203 -27.562 -17.656 1 95.31 276 TYR A CA 1
ATOM 2171 C C . TYR A 1 276 ? -13.023 -28.266 -17 1 95.31 276 TYR A C 1
ATOM 2173 O O . TYR A 1 276 ? -11.867 -28.016 -17.359 1 95.31 276 TYR A O 1
ATOM 2181 N N . ASP A 1 277 ? -13.266 -29.141 -16.078 1 94.75 277 ASP A N 1
ATOM 2182 C CA . ASP A 1 277 ? -12.242 -29.891 -15.359 1 94.75 277 ASP A CA 1
ATOM 2183 C C . ASP A 1 277 ? -11.641 -30.984 -16.25 1 94.75 277 ASP A C 1
ATOM 2185 O O . ASP A 1 277 ? -12.359 -31.641 -17.016 1 94.75 277 ASP A O 1
ATOM 2189 N N . VAL A 1 278 ? -10.336 -31.141 -16.062 1 95.12 278 VAL A N 1
ATOM 2190 C CA . VAL A 1 278 ? -9.734 -32.156 -16.922 1 95.12 278 VAL A CA 1
ATOM 2191 C C . VAL A 1 278 ? -8.953 -33.156 -16.062 1 95.12 278 VAL A C 1
ATOM 2193 O O . VAL A 1 278 ? -8.805 -34.312 -16.438 1 95.12 278 VAL A O 1
ATOM 2196 N N . ILE A 1 279 ? -8.375 -32.75 -15.008 1 95.81 279 ILE A N 1
ATOM 2197 C CA . ILE A 1 279 ? -7.574 -33.625 -14.164 1 95.81 279 ILE A CA 1
ATOM 2198 C C . ILE A 1 279 ? -7.82 -33.312 -12.695 1 95.81 279 ILE A C 1
ATOM 2200 O O . ILE A 1 279 ? -7.918 -32.125 -12.32 1 95.81 279 ILE A O 1
ATOM 2204 N N . THR A 1 280 ? -7.98 -34.312 -11.859 1 97.31 280 THR A N 1
ATOM 2205 C CA . THR A 1 280 ? -7.875 -34.156 -10.414 1 97.31 280 THR A CA 1
ATOM 2206 C C . THR A 1 280 ? -6.48 -34.531 -9.93 1 97.31 280 THR A C 1
ATOM 2208 O O . THR A 1 280 ? -6.098 -35.719 -9.992 1 97.31 280 THR A O 1
ATOM 2211 N N . LEU A 1 281 ? -5.707 -33.594 -9.43 1 98 281 LEU A N 1
ATOM 2212 C CA . LEU A 1 281 ? -4.344 -33.844 -8.984 1 98 281 LEU A CA 1
ATOM 2213 C C . LEU A 1 281 ? -4.34 -34.5 -7.602 1 98 281 LEU A C 1
ATOM 2215 O O . LEU A 1 281 ? -3.557 -35.406 -7.34 1 98 281 LEU A O 1
ATOM 2219 N N . GLU A 1 282 ? -5.105 -33.969 -6.746 1 98.25 282 GLU A N 1
ATOM 2220 C CA . GLU A 1 282 ? -5.219 -34.469 -5.375 1 98.25 282 GLU A CA 1
ATOM 2221 C C . GLU A 1 282 ? -6.672 -34.469 -4.906 1 98.25 282 GLU A C 1
ATOM 2223 O O . GLU A 1 282 ? -7.438 -33.562 -5.254 1 98.25 282 GLU A O 1
ATOM 2228 N N . GLU A 1 283 ? -7.02 -35.406 -4.098 1 98 283 GLU A N 1
ATOM 2229 C CA . GLU A 1 283 ? -8.32 -35.438 -3.43 1 98 283 GLU A CA 1
ATOM 2230 C C . GLU A 1 283 ? -8.234 -36.188 -2.094 1 98 283 GLU A C 1
ATOM 2232 O O . GLU A 1 283 ? -8.289 -37.406 -2.047 1 98 283 GLU A O 1
ATOM 2237 N N . ASN A 1 284 ? -8.062 -35.531 -1.127 1 98.12 284 ASN A N 1
ATOM 2238 C CA . ASN A 1 284 ? -8.039 -35.969 0.261 1 98.12 284 ASN A CA 1
ATOM 2239 C C . ASN A 1 284 ? -8.453 -34.844 1.216 1 98.12 284 ASN A C 1
ATOM 2241 O O . ASN A 1 284 ? -7.652 -33.969 1.526 1 98.12 284 ASN A O 1
ATOM 2245 N N . LEU A 1 285 ? -9.656 -34.875 1.701 1 96.44 285 LEU A N 1
ATOM 2246 C CA . LEU A 1 285 ? -10.266 -33.781 2.449 1 96.44 285 LEU A CA 1
ATOM 2247 C C . LEU A 1 285 ? -9.586 -33.625 3.803 1 96.44 285 LEU A C 1
ATOM 2249 O O . LEU A 1 285 ? -9.789 -32.594 4.473 1 96.44 285 LEU A O 1
ATOM 2253 N N . GLU A 1 286 ? -8.82 -34.531 4.246 1 96.5 286 GLU A N 1
ATOM 2254 C CA . GLU A 1 286 ? -8.125 -34.469 5.527 1 96.5 286 GLU A CA 1
ATOM 2255 C C . GLU A 1 286 ? -6.758 -33.781 5.375 1 96.5 286 GLU A C 1
ATOM 2257 O O . GLU A 1 286 ? -6.066 -33.531 6.367 1 96.5 286 GLU A O 1
ATOM 2262 N N . MET A 1 287 ? -6.391 -33.5 4.148 1 97.06 287 MET A N 1
ATOM 2263 C CA . MET A 1 287 ? -5.074 -32.938 3.863 1 97.06 287 MET A CA 1
ATOM 2264 C C . MET A 1 287 ? -5.199 -31.594 3.152 1 97.06 287 MET A C 1
ATOM 2266 O O . MET A 1 287 ? -6.305 -31.172 2.799 1 97.06 287 MET A O 1
ATOM 2270 N N . GLU A 1 288 ? -4.074 -30.938 3.068 1 98 288 GLU A N 1
ATOM 2271 C CA . GLU A 1 288 ? -4.004 -29.656 2.354 1 98 288 GLU A CA 1
ATOM 2272 C C . GLU A 1 288 ? -3.061 -29.75 1.158 1 98 288 GLU A C 1
ATOM 2274 O O . GLU A 1 288 ? -1.904 -30.156 1.302 1 98 288 GLU A O 1
ATOM 2279 N N . PHE A 1 289 ? -3.539 -29.422 -0.031 1 98.69 289 PHE A N 1
ATOM 2280 C CA . PHE A 1 289 ? -2.801 -29.219 -1.273 1 98.69 289 PHE A CA 1
ATOM 2281 C C . PHE A 1 289 ? -3.006 -27.812 -1.814 1 98.69 289 PHE A C 1
ATOM 2283 O O . PHE A 1 289 ? -4.098 -27.469 -2.275 1 98.69 289 PHE A O 1
ATOM 2290 N N . SER A 1 290 ? -1.951 -27.016 -1.72 1 97.88 290 SER A N 1
ATOM 2291 C CA . SER A 1 290 ? -2.287 -25.609 -1.934 1 97.88 290 SER A CA 1
ATOM 2292 C C . SER A 1 290 ? -1.191 -24.906 -2.717 1 97.88 290 SER A C 1
ATOM 2294 O O . SER A 1 290 ? -0.092 -25.438 -2.885 1 97.88 290 SER A O 1
ATOM 2296 N N . TYR A 1 291 ? -1.565 -23.766 -3.266 1 98.69 291 TYR A N 1
ATOM 2297 C CA . TYR A 1 291 ? -0.681 -22.781 -3.891 1 98.69 291 TYR A CA 1
ATOM 2298 C C . TYR A 1 291 ? 0.082 -23.406 -5.055 1 98.69 291 TYR A C 1
ATOM 2300 O O . TYR A 1 291 ? 1.314 -23.391 -5.074 1 98.69 291 TYR A O 1
ATOM 2308 N N . PRO A 1 292 ? -0.676 -23.844 -6.008 1 98.88 292 PRO A N 1
ATOM 2309 C CA . PRO A 1 292 ? 0.011 -24.359 -7.188 1 98.88 292 PRO A CA 1
ATOM 2310 C C . PRO A 1 292 ? 0.756 -23.281 -7.969 1 98.88 292 PRO A C 1
ATOM 2312 O O . PRO A 1 292 ? 0.385 -22.109 -7.914 1 98.88 292 PRO A O 1
ATOM 2315 N N . ALA A 1 293 ? 1.82 -23.672 -8.594 1 98.94 293 ALA A N 1
ATOM 2316 C CA . ALA A 1 293 ? 2.512 -22.906 -9.633 1 98.94 293 ALA A CA 1
ATOM 2317 C C . ALA A 1 293 ? 2.549 -23.703 -10.945 1 98.94 293 ALA A C 1
ATOM 2319 O O . ALA A 1 293 ? 2.859 -24.891 -10.953 1 98.94 293 ALA A O 1
ATOM 2320 N N . VAL A 1 294 ? 2.227 -23.031 -12.055 1 98.81 294 VAL A N 1
ATOM 2321 C CA . VAL A 1 294 ? 2.059 -23.719 -13.328 1 98.81 294 VAL A CA 1
ATOM 2322 C C . VAL A 1 294 ? 2.895 -23.016 -14.398 1 98.81 294 VAL A C 1
ATOM 2324 O O . VAL A 1 294 ? 2.846 -21.797 -14.539 1 98.81 294 VAL A O 1
ATOM 2327 N N . ILE A 1 295 ? 3.646 -23.781 -15.156 1 98.75 295 ILE A N 1
ATOM 2328 C CA . ILE A 1 295 ? 4.285 -23.266 -16.359 1 98.75 295 ILE A CA 1
ATOM 2329 C C . ILE A 1 295 ? 4.125 -24.25 -17.516 1 98.75 295 ILE A C 1
ATOM 2331 O O . ILE A 1 295 ? 3.842 -25.438 -17.281 1 98.75 295 ILE A O 1
ATOM 2335 N N . GLN A 1 296 ? 4.207 -23.797 -18.656 1 98.44 296 GLN A N 1
ATOM 2336 C CA . GLN A 1 296 ? 4.445 -24.641 -19.828 1 98.44 296 GLN A CA 1
ATOM 2337 C C . GLN A 1 296 ? 5.902 -24.562 -20.281 1 98.44 296 GLN A C 1
ATOM 2339 O O . GLN A 1 296 ? 6.406 -23.484 -20.594 1 98.44 296 GLN A O 1
ATOM 2344 N N . ALA A 1 297 ? 6.535 -25.703 -20.281 1 98.12 297 ALA A N 1
ATOM 2345 C CA . ALA A 1 297 ? 7.949 -25.766 -20.641 1 98.12 297 ALA A CA 1
ATOM 2346 C C . ALA A 1 297 ? 8.133 -25.641 -22.156 1 98.12 297 ALA A C 1
ATOM 2348 O O . ALA A 1 297 ? 7.152 -25.672 -22.906 1 98.12 297 ALA A O 1
ATOM 2349 N N . SER A 1 298 ? 9.398 -25.516 -22.562 1 97.06 298 SER A N 1
ATOM 2350 C CA . SER A 1 298 ? 9.734 -25.297 -23.969 1 97.06 298 SER A CA 1
ATOM 2351 C C . SER A 1 298 ? 9.328 -26.484 -24.812 1 97.06 298 SER A C 1
ATOM 2353 O O . SER A 1 298 ? 9.047 -26.344 -26.016 1 97.06 298 SER A O 1
ATOM 2355 N N . ASP A 1 299 ? 9.227 -27.672 -24.234 1 96.31 299 ASP A N 1
ATOM 2356 C CA . ASP A 1 299 ? 8.867 -28.859 -24.984 1 96.31 299 ASP A CA 1
ATOM 2357 C C . ASP A 1 299 ? 7.352 -29.031 -25.062 1 96.31 299 ASP A C 1
ATOM 2359 O O . ASP A 1 299 ? 6.855 -30.016 -25.625 1 96.31 299 ASP A O 1
ATOM 2363 N N . GLY A 1 300 ? 6.641 -28.094 -24.422 1 96.69 300 GLY A N 1
ATOM 2364 C CA . GLY A 1 300 ? 5.188 -28.094 -24.5 1 96.69 300 GLY A CA 1
ATOM 2365 C C . GLY A 1 300 ? 4.52 -28.719 -23.297 1 96.69 300 GLY A C 1
ATOM 2366 O O . GLY A 1 300 ? 3.311 -28.578 -23.109 1 96.69 300 GLY A O 1
ATOM 2367 N N . SER A 1 301 ? 5.277 -29.453 -22.516 1 97.44 301 SER A N 1
ATOM 2368 C CA . SER A 1 301 ? 4.691 -30.078 -21.328 1 97.44 301 SER A CA 1
ATOM 2369 C C . SER A 1 301 ? 4.344 -29.031 -20.281 1 97.44 301 SER A C 1
ATOM 2371 O O . SER A 1 301 ? 4.949 -27.953 -20.234 1 97.44 301 SER A O 1
ATOM 2373 N N . VAL A 1 302 ? 3.365 -29.344 -19.516 1 98.44 302 VAL A N 1
ATOM 2374 C CA . VAL A 1 302 ? 2.941 -28.469 -18.422 1 98.44 302 VAL A CA 1
ATOM 2375 C C . VAL A 1 302 ? 3.514 -28.984 -17.109 1 98.44 302 VAL A C 1
ATOM 2377 O O . VAL A 1 302 ? 3.387 -30.156 -16.781 1 98.44 302 VAL A O 1
ATOM 2380 N N . HIS A 1 303 ? 4.176 -28.125 -16.391 1 98.75 303 HIS A N 1
ATOM 2381 C CA . HIS A 1 303 ? 4.77 -28.438 -15.094 1 98.75 303 HIS A CA 1
ATOM 2382 C C . HIS A 1 303 ? 4.055 -27.703 -13.969 1 98.75 303 HIS A C 1
ATOM 2384 O O . HIS A 1 303 ? 3.838 -26.5 -14.047 1 98.75 303 HIS A O 1
ATOM 2390 N N . ILE A 1 304 ? 3.668 -28.484 -12.914 1 98.88 304 ILE A N 1
ATOM 2391 C CA . ILE A 1 304 ? 2.951 -27.938 -11.773 1 98.88 304 ILE A CA 1
ATOM 2392 C C . ILE A 1 304 ? 3.676 -28.297 -10.477 1 98.88 304 ILE A C 1
ATOM 2394 O O . ILE A 1 304 ? 4.02 -29.469 -10.266 1 98.88 304 ILE A O 1
ATOM 2398 N N . SER A 1 305 ? 4.012 -27.375 -9.672 1 98.94 305 SER A N 1
ATOM 2399 C CA . SER A 1 305 ? 4.461 -27.609 -8.305 1 98.94 305 SER A CA 1
ATOM 2400 C C . SER A 1 305 ? 3.455 -27.078 -7.293 1 98.94 305 SER A C 1
ATOM 2402 O O . SER A 1 305 ? 2.766 -26.094 -7.562 1 98.94 305 SER A O 1
ATOM 2404 N N . TYR A 1 306 ? 3.291 -27.703 -6.145 1 98.88 306 TYR A N 1
ATOM 2405 C CA . TYR A 1 306 ? 2.377 -27.203 -5.121 1 98.88 306 TYR A CA 1
ATOM 2406 C C . TYR A 1 306 ? 2.77 -27.734 -3.742 1 98.88 306 TYR A C 1
ATOM 2408 O O . TYR A 1 306 ? 3.582 -28.656 -3.627 1 98.88 306 TYR A O 1
ATOM 2416 N N . THR A 1 307 ? 2.262 -27.094 -2.762 1 98.81 307 THR A N 1
ATOM 2417 C CA . THR A 1 307 ? 2.457 -27.5 -1.372 1 98.81 307 THR A CA 1
ATOM 2418 C C . THR A 1 307 ? 1.688 -28.781 -1.064 1 98.81 307 THR A C 1
ATOM 2420 O O . THR A 1 307 ? 0.491 -28.875 -1.346 1 98.81 307 THR A O 1
ATOM 2423 N N . TYR A 1 308 ? 2.346 -29.734 -0.56 1 98.69 308 TYR A N 1
ATOM 2424 C CA . TYR A 1 308 ? 1.749 -31 -0.11 1 98.69 308 TYR A CA 1
ATOM 2425 C C . TYR A 1 308 ? 1.741 -31.078 1.411 1 98.69 308 TYR A C 1
ATOM 2427 O O . TYR A 1 308 ? 2.76 -31.406 2.025 1 98.69 308 TYR A O 1
ATOM 2435 N N . ASN A 1 309 ? 0.584 -30.75 2.025 1 98 309 ASN A N 1
ATOM 2436 C CA . ASN A 1 309 ? 0.304 -30.859 3.453 1 98 309 ASN A CA 1
ATOM 2437 C C . ASN A 1 309 ? 1.281 -30.031 4.281 1 98 309 ASN A C 1
ATOM 2439 O O . ASN A 1 309 ? 1.637 -30.422 5.398 1 98 309 ASN A O 1
ATOM 2443 N N . ARG A 1 310 ? 1.865 -29.078 3.742 1 97.94 310 ARG A N 1
ATOM 2444 C CA . ARG A 1 310 ? 2.744 -28.078 4.34 1 97.94 310 ARG A CA 1
ATOM 2445 C C . ARG A 1 310 ? 4.086 -28.688 4.734 1 97.94 310 ARG A C 1
ATOM 2447 O O . ARG A 1 310 ? 4.883 -28.047 5.426 1 97.94 310 ARG A O 1
ATOM 2454 N N . THR A 1 311 ? 4.371 -29.891 4.273 1 98.06 311 THR A N 1
ATOM 2455 C CA . THR A 1 311 ? 5.598 -30.562 4.695 1 98.06 311 THR A CA 1
ATOM 2456 C C . THR A 1 311 ? 6.492 -30.859 3.492 1 98.06 311 THR A C 1
ATOM 2458 O O . THR A 1 311 ? 7.684 -31.125 3.65 1 98.06 311 THR A O 1
ATOM 2461 N N . GLN A 1 312 ? 5.883 -30.891 2.324 1 98.62 312 GLN A N 1
ATOM 2462 C CA . GLN A 1 312 ? 6.648 -31.188 1.118 1 98.62 312 GLN A CA 1
ATOM 2463 C C . GLN A 1 312 ? 6.141 -30.375 -0.068 1 98.62 312 GLN A C 1
ATOM 2465 O O . GLN A 1 312 ? 5.078 -29.766 0.006 1 98.62 312 GLN A O 1
ATOM 2470 N N . ILE A 1 313 ? 6.938 -30.312 -1.076 1 98.88 313 ILE A N 1
ATOM 2471 C CA . ILE A 1 313 ? 6.547 -29.781 -2.373 1 98.88 313 ILE A CA 1
ATOM 2472 C C . ILE A 1 313 ? 6.391 -30.906 -3.381 1 98.88 313 ILE A C 1
ATOM 2474 O O . ILE A 1 313 ? 7.301 -31.719 -3.555 1 98.88 313 ILE A O 1
ATOM 2478 N N . LYS A 1 314 ? 5.266 -30.953 -3.961 1 98.81 314 LYS A N 1
ATOM 2479 C CA . LYS A 1 314 ? 5.004 -31.969 -4.98 1 98.81 314 LYS A CA 1
ATOM 2480 C C . LYS A 1 314 ? 5.113 -31.375 -6.383 1 98.81 314 LYS A C 1
ATOM 2482 O O . LYS A 1 314 ? 4.844 -30.188 -6.582 1 98.81 314 LYS A O 1
ATOM 2487 N N . TYR A 1 315 ? 5.582 -32.188 -7.305 1 98.5 315 TYR A N 1
ATOM 2488 C CA . TYR A 1 315 ? 5.855 -31.812 -8.688 1 98.5 315 TYR A CA 1
ATOM 2489 C C . TYR A 1 315 ? 5.168 -32.781 -9.648 1 98.5 315 TYR A C 1
ATOM 2491 O O . TYR A 1 315 ? 5.297 -34 -9.516 1 98.5 315 TYR A O 1
ATOM 2499 N N . VAL A 1 316 ? 4.398 -32.219 -10.586 1 98.5 316 VAL A N 1
ATOM 2500 C CA . VAL A 1 316 ? 3.648 -33 -11.539 1 98.5 316 VAL A CA 1
ATOM 2501 C C . VAL A 1 316 ? 3.859 -32.469 -12.953 1 98.5 316 VAL A C 1
ATOM 2503 O O . VAL A 1 316 ? 3.957 -31.266 -13.148 1 98.5 316 VAL A O 1
ATOM 2506 N N . VAL A 1 317 ? 3.936 -33.375 -13.945 1 98.12 317 VAL A N 1
ATOM 2507 C CA . VAL A 1 317 ? 4.059 -33 -15.352 1 98.12 317 VAL A CA 1
ATOM 2508 C C . VAL A 1 317 ? 2.859 -33.531 -16.141 1 98.12 317 VAL A C 1
ATOM 2510 O O . VAL A 1 317 ? 2.496 -34.719 -16.016 1 98.12 317 VAL A O 1
ATOM 2513 N N . LEU A 1 318 ? 2.248 -32.656 -16.828 1 97.94 318 LEU A N 1
ATOM 2514 C CA . LEU A 1 318 ? 1.147 -32.969 -17.734 1 97.94 318 LEU A CA 1
ATOM 2515 C C . LEU A 1 318 ? 1.534 -32.719 -19.188 1 97.94 318 LEU A C 1
ATOM 2517 O O . LEU A 1 318 ? 2.508 -32.031 -19.453 1 97.94 318 LEU A O 1
ATOM 2521 N N . GLN A 1 319 ? 0.749 -33.344 -20.078 1 95.31 319 GLN A N 1
ATOM 2522 C CA . GLN A 1 319 ? 1.021 -33.188 -21.5 1 95.31 319 GLN A CA 1
ATOM 2523 C C . GLN A 1 319 ? -0.228 -32.75 -22.25 1 95.31 319 GLN A C 1
ATOM 2525 O O . GLN A 1 319 ? -1.128 -33.562 -22.5 1 95.31 319 GLN A O 1
ATOM 2530 N N . PRO A 1 320 ? -0.161 -31.531 -22.672 1 91.94 320 PRO A N 1
ATOM 2531 C CA . PRO A 1 320 ? -1.264 -31.125 -23.547 1 91.94 320 PRO A CA 1
ATOM 2532 C C . PRO A 1 320 ? -1.2 -31.781 -24.922 1 91.94 320 PRO A C 1
ATOM 2534 O O . PRO A 1 320 ? -0.109 -32.062 -25.422 1 91.94 320 PRO A O 1
ATOM 2537 N N . ASN A 1 321 ? -2.293 -32.156 -25.562 1 84.62 321 ASN A N 1
ATOM 2538 C CA . ASN A 1 321 ? -2.316 -32.781 -26.891 1 84.62 321 ASN A CA 1
ATOM 2539 C C . ASN A 1 321 ? -2.076 -31.75 -27.984 1 84.62 321 ASN A C 1
ATOM 2541 O O . ASN A 1 321 ? -2.383 -30.578 -27.812 1 84.62 321 ASN A O 1
ATOM 2545 N N . MET B 1 1 ? 16.766 40.969 7.766 1 38.78 1 MET B N 1
ATOM 2546 C CA . MET B 1 1 ? 15.453 40.344 7.621 1 38.78 1 MET B CA 1
ATOM 2547 C C . MET B 1 1 ? 14.492 41.25 6.887 1 38.78 1 MET B C 1
ATOM 2549 O O . MET B 1 1 ? 14.289 42.406 7.301 1 38.78 1 MET B O 1
ATOM 2553 N N . ARG B 1 2 ? 14.25 41.219 5.656 1 45.28 2 ARG B N 1
ATOM 2554 C CA . ARG B 1 2 ? 13.555 42.219 4.855 1 45.28 2 ARG B CA 1
ATOM 2555 C C . ARG B 1 2 ? 12.32 42.75 5.582 1 45.28 2 ARG B C 1
ATOM 2557 O O . ARG B 1 2 ? 11.602 41.969 6.23 1 45.28 2 ARG B O 1
ATOM 2564 N N . LYS B 1 3 ? 12.086 43.844 5.934 1 48.5 3 LYS B N 1
ATOM 2565 C CA . LYS B 1 3 ? 11.164 44.688 6.676 1 48.5 3 LYS B CA 1
ATOM 2566 C C . LYS B 1 3 ? 9.711 44.281 6.445 1 48.5 3 LYS B C 1
ATOM 2568 O O . LYS B 1 3 ? 8.891 44.344 7.355 1 48.5 3 LYS B O 1
ATOM 2573 N N . ASP B 1 4 ? 9.266 43.688 5.215 1 50 4 ASP B N 1
ATOM 2574 C CA . ASP B 1 4 ? 7.922 43.5 4.668 1 50 4 ASP B CA 1
ATOM 2575 C C . ASP B 1 4 ? 7.461 42.062 4.844 1 50 4 ASP B C 1
ATOM 2577 O O . ASP B 1 4 ? 6.344 41.719 4.453 1 50 4 ASP B O 1
ATOM 2581 N N . CYS B 1 5 ? 8.297 41.031 5.074 1 57.06 5 CYS B N 1
ATOM 2582 C CA . CYS B 1 5 ? 7.871 39.625 5.141 1 57.06 5 CYS B CA 1
ATOM 2583 C C . CYS B 1 5 ? 7.566 39.219 6.574 1 57.06 5 CYS B C 1
ATOM 2585 O O . CYS B 1 5 ? 8.242 38.344 7.133 1 57.06 5 CYS B O 1
ATOM 2587 N N . TYR B 1 6 ? 6.648 39.938 7.211 1 81 6 TYR B N 1
ATOM 2588 C CA . TYR B 1 6 ? 6.484 39.781 8.648 1 81 6 TYR B CA 1
ATOM 2589 C C . TYR B 1 6 ? 5.25 38.938 8.961 1 81 6 TYR B C 1
ATOM 2591 O O . TYR B 1 6 ? 4.234 39.031 8.266 1 81 6 TYR B O 1
ATOM 2599 N N . ILE B 1 7 ? 5.418 37.844 9.555 1 88.75 7 ILE B N 1
ATOM 2600 C CA . ILE B 1 7 ? 4.32 37.156 10.227 1 88.75 7 ILE B CA 1
ATOM 2601 C C . ILE B 1 7 ? 4.195 37.656 11.664 1 88.75 7 ILE B C 1
ATOM 2603 O O . ILE B 1 7 ? 5.148 37.562 12.438 1 88.75 7 ILE B O 1
ATOM 2607 N N . ARG B 1 8 ? 3.09 38.281 11.867 1 90 8 ARG B N 1
ATOM 2608 C CA . ARG B 1 8 ? 2.838 38.75 13.227 1 90 8 ARG B CA 1
ATOM 2609 C C . ARG B 1 8 ? 2.047 37.719 14.023 1 90 8 ARG B C 1
ATOM 2611 O O . ARG B 1 8 ? 1.182 37.031 13.477 1 90 8 ARG B O 1
ATOM 2618 N N . GLY B 1 9 ? 2.34 37.812 15.414 1 85.69 9 GLY B N 1
ATOM 2619 C CA . GLY B 1 9 ? 1.546 36.969 16.281 1 85.69 9 GLY B CA 1
ATOM 2620 C C . GLY B 1 9 ? 2.375 36.219 17.312 1 85.69 9 GLY B C 1
ATOM 2621 O O . GLY B 1 9 ? 3.59 36.406 17.391 1 85.69 9 GLY B O 1
ATOM 2622 N N . PRO B 1 10 ? 1.723 35.469 18.016 1 92.69 10 PRO B N 1
ATOM 2623 C CA . PRO B 1 10 ? 0.345 34.969 17.906 1 92.69 10 PRO B CA 1
ATOM 2624 C C . PRO B 1 10 ? -0.688 36.031 18.266 1 92.69 10 PRO B C 1
ATOM 2626 O O . PRO B 1 10 ? -0.514 36.781 19.25 1 92.69 10 PRO B O 1
ATOM 2629 N N . LEU B 1 11 ? -1.679 36.125 17.422 1 94.62 11 LEU B N 1
ATOM 2630 C CA . LEU B 1 11 ? -2.838 36.969 17.719 1 94.62 11 LEU B CA 1
ATOM 2631 C C . LEU B 1 11 ? -3.738 36.281 18.75 1 94.62 11 LEU B C 1
ATOM 2633 O O . LEU B 1 11 ? -4.441 36.969 19.5 1 94.62 11 LEU B O 1
ATOM 2637 N N . LYS B 1 12 ? -3.797 35.094 18.688 1 95.62 12 LYS B N 1
ATOM 2638 C CA . LYS B 1 12 ? -4.559 34.219 19.594 1 95.62 12 LYS B CA 1
ATOM 2639 C C . LYS B 1 12 ? -3.807 32.938 19.891 1 95.62 12 LYS B C 1
ATOM 2641 O O . LYS B 1 12 ? -3.152 32.375 19 1 95.62 12 LYS B O 1
ATOM 2646 N N . GLU B 1 13 ? -3.865 32.5 21.125 1 97.06 13 GLU B N 1
ATOM 2647 C CA . GLU B 1 13 ? -3.318 31.219 21.578 1 97.06 13 GLU B CA 1
ATOM 2648 C C . GLU B 1 13 ? -4.211 30.594 22.656 1 97.06 13 GLU B C 1
ATOM 2650 O O . GLU B 1 13 ? -4.43 31.188 23.703 1 97.06 13 GLU B O 1
ATOM 2655 N N . GLU B 1 14 ? -4.707 29.422 22.359 1 98.12 14 GLU B N 1
ATOM 2656 C CA . GLU B 1 14 ? -5.562 28.797 23.359 1 98.12 14 GLU B CA 1
ATOM 2657 C C . GLU B 1 14 ? -5.637 27.281 23.141 1 98.12 14 GLU B C 1
ATOM 2659 O O . GLU B 1 14 ? -5.242 26.781 22.094 1 98.12 14 GLU B O 1
ATOM 2664 N N . PHE B 1 15 ? -6.008 26.594 24.203 1 98.69 15 PHE B N 1
ATOM 2665 C CA . PHE B 1 15 ? -6.324 25.172 24.094 1 98.69 15 PHE B CA 1
ATOM 2666 C C . PHE B 1 15 ? -7.762 24.984 23.609 1 98.69 15 PHE B C 1
ATOM 2668 O O . PHE B 1 15 ? -8.656 25.719 24.016 1 98.69 15 PHE B O 1
ATOM 2675 N N . THR B 1 16 ? -7.957 23.922 22.797 1 98.69 16 THR B N 1
ATOM 2676 C CA . THR B 1 16 ? -9.289 23.719 22.234 1 98.69 16 THR B CA 1
ATOM 2677 C C . THR B 1 16 ? -10.234 23.141 23.281 1 98.69 16 THR B C 1
ATOM 2679 O O . THR B 1 16 ? -11.453 23.141 23.094 1 98.69 16 THR B O 1
ATOM 2682 N N . PHE B 1 17 ? -9.75 22.625 24.328 1 98.5 17 PHE B N 1
ATOM 2683 C CA . PHE B 1 17 ? -10.477 22.203 25.516 1 98.5 17 PHE B CA 1
ATOM 2684 C C . PHE B 1 17 ? -9.594 22.312 26.75 1 98.5 17 PHE B C 1
ATOM 2686 O O . PHE B 1 17 ? -8.375 22.203 26.672 1 98.5 17 PHE B O 1
ATOM 2693 N N . PRO B 1 18 ? -10.234 22.531 27.938 1 97.12 18 PRO B N 1
ATOM 2694 C CA . PRO B 1 18 ? -9.438 22.625 29.156 1 97.12 18 PRO B CA 1
ATOM 2695 C C . PRO B 1 18 ? -8.75 21.312 29.516 1 97.12 18 PRO B C 1
ATOM 2697 O O . PRO B 1 18 ? -9.266 20.234 29.203 1 97.12 18 PRO B O 1
ATOM 2700 N N . GLU B 1 19 ? -7.633 21.469 30.172 1 96.31 19 GLU B N 1
ATOM 2701 C CA . GLU B 1 19 ? -6.887 20.297 30.625 1 96.31 19 GLU B CA 1
ATOM 2702 C C . GLU B 1 19 ? -7.777 19.359 31.438 1 96.31 19 GLU B C 1
ATOM 2704 O O . GLU B 1 19 ? -8.555 19.812 32.281 1 96.31 19 GLU B O 1
ATOM 2709 N N . LYS B 1 20 ? -7.727 18.109 31.188 1 95.31 20 LYS B N 1
ATOM 2710 C CA . LYS B 1 20 ? -8.398 17.047 31.938 1 95.31 20 LYS B CA 1
ATOM 2711 C C . LYS B 1 20 ? -9.914 17.172 31.828 1 95.31 20 LYS B C 1
ATOM 2713 O O . LYS B 1 20 ? -10.641 16.734 32.719 1 95.31 20 LYS B O 1
ATOM 2718 N N . SER B 1 21 ? -10.352 17.844 30.812 1 96.62 21 SER B N 1
ATOM 2719 C CA . SER B 1 21 ? -11.797 18 30.672 1 96.62 21 SER B CA 1
ATOM 2720 C C . SER B 1 21 ? -12.352 17.078 29.578 1 96.62 21 SER B C 1
ATOM 2722 O O . SER B 1 21 ? -13.562 16.891 29.484 1 96.62 21 SER B O 1
ATOM 2724 N N . ALA B 1 22 ? -11.516 16.547 28.766 1 96.44 22 ALA B N 1
ATOM 2725 C CA . ALA B 1 22 ? -11.93 15.672 27.656 1 96.44 22 ALA B CA 1
ATOM 2726 C C . ALA B 1 22 ? -12.102 14.234 28.141 1 96.44 22 ALA B C 1
ATOM 2728 O O . ALA B 1 22 ? -11.523 13.836 29.156 1 96.44 22 ALA B O 1
ATOM 2729 N N . PRO B 1 23 ? -12.898 13.438 27.469 1 97.19 23 PRO B N 1
ATOM 2730 C CA . PRO B 1 23 ? -13.141 12.055 27.891 1 97.19 23 PRO B CA 1
ATOM 2731 C C . PRO B 1 23 ? -12.023 11.109 27.469 1 97.19 23 PRO B C 1
ATOM 2733 O O . PRO B 1 23 ? -12.25 9.898 27.328 1 97.19 23 PRO B O 1
ATOM 2736 N N . PHE B 1 24 ? -10.93 11.523 27.156 1 98.56 24 PHE B N 1
ATOM 2737 C CA . PHE B 1 24 ? -9.75 10.75 26.797 1 98.56 24 PHE B CA 1
ATOM 2738 C C . PHE B 1 24 ? -8.516 11.297 27.516 1 98.56 24 PHE B C 1
ATOM 2740 O O . PHE B 1 24 ? -8.469 12.477 27.859 1 98.56 24 PHE B O 1
ATOM 2747 N N . ASP B 1 25 ? -7.48 10.43 27.609 1 98.38 25 ASP B N 1
ATOM 2748 C CA . ASP B 1 25 ? -6.262 10.805 28.328 1 98.38 25 ASP B CA 1
ATOM 2749 C C . ASP B 1 25 ? -5.188 11.281 27.344 1 98.38 25 ASP B C 1
ATOM 2751 O O . ASP B 1 25 ? -4.285 12.031 27.719 1 98.38 25 ASP B O 1
ATOM 2755 N N . ASN B 1 26 ? -5.312 10.75 26.188 1 98.56 26 ASN B N 1
ATOM 2756 C CA . ASN B 1 26 ? -4.324 11 25.156 1 98.56 26 ASN B CA 1
ATOM 2757 C C . ASN B 1 26 ? -4.984 11.453 23.859 1 98.56 26 ASN B C 1
ATOM 2759 O O . ASN B 1 26 ? -6.023 10.922 23.469 1 98.56 26 ASN B O 1
ATOM 2763 N N . CYS B 1 27 ? -4.465 12.492 23.188 1 98.69 27 CYS B N 1
ATOM 2764 C CA . CYS B 1 27 ? -4.938 12.922 21.875 1 98.69 27 CYS B CA 1
ATOM 2765 C C . CYS B 1 27 ? -3.773 13.367 21 1 98.69 27 CYS B C 1
ATOM 2767 O O . CYS B 1 27 ? -2.73 13.789 21.5 1 98.69 27 CYS B O 1
ATOM 2769 N N . HIS B 1 28 ? -3.951 13.273 19.703 1 98.69 28 HIS B N 1
ATOM 2770 C CA . HIS B 1 28 ? -2.832 13.477 18.797 1 98.69 28 HIS B CA 1
ATOM 2771 C C . HIS B 1 28 ? -3.322 13.727 17.375 1 98.69 28 HIS B C 1
ATOM 2773 O O . HIS B 1 28 ? -4.473 13.422 17.047 1 98.69 28 HIS B O 1
ATOM 2779 N N . ALA B 1 29 ? -2.447 14.422 16.516 1 98.69 29 ALA B N 1
ATOM 2780 C CA . ALA B 1 29 ? -2.557 14.531 15.062 1 98.69 29 ALA B CA 1
ATOM 2781 C C . ALA B 1 29 ? -3.807 15.312 14.664 1 98.69 29 ALA B C 1
ATOM 2783 O O . ALA B 1 29 ? -4.637 14.812 13.898 1 98.69 29 ALA B O 1
ATOM 2784 N N . SER B 1 30 ? -3.875 16.531 15.078 1 98.81 30 SER B N 1
ATOM 2785 C CA . SER B 1 30 ? -5.027 17.375 14.773 1 98.81 30 SER B CA 1
ATOM 2786 C C . SER B 1 30 ? -5.004 17.828 13.32 1 98.81 30 SER B C 1
ATOM 2788 O O . SER B 1 30 ? -3.947 17.859 12.688 1 98.81 30 SER B O 1
ATOM 2790 N N . THR B 1 31 ? -6.145 18.125 12.82 1 98.94 31 THR B N 1
ATOM 2791 C CA . THR B 1 31 ? -6.398 18.781 11.539 1 98.94 31 THR B CA 1
ATOM 2792 C C . THR B 1 31 ? -7.41 19.906 11.695 1 98.94 31 THR B C 1
ATOM 2794 O O . THR B 1 31 ? -8.234 19.891 12.617 1 98.94 31 THR B O 1
ATOM 2797 N N . ILE B 1 32 ? -7.305 20.891 10.844 1 98.94 32 ILE B N 1
ATOM 2798 C CA . ILE B 1 32 ? -8.172 22.062 10.977 1 98.94 32 ILE B CA 1
ATOM 2799 C C . ILE B 1 32 ? -8.68 22.5 9.609 1 98.94 32 ILE B C 1
ATOM 2801 O O . ILE B 1 32 ? -7.945 22.422 8.617 1 98.94 32 ILE B O 1
ATOM 2805 N N . VAL B 1 33 ? -9.93 22.938 9.531 1 98.88 33 VAL B N 1
ATOM 2806 C CA . VAL B 1 33 ? -10.539 23.438 8.305 1 98.88 33 VAL B CA 1
ATOM 2807 C C . VAL B 1 33 ? -11.461 24.609 8.625 1 98.88 33 VAL B C 1
ATOM 2809 O O . VAL B 1 33 ? -12.086 24.641 9.695 1 98.88 33 VAL B O 1
ATOM 2812 N N . GLU B 1 34 ? -11.469 25.578 7.832 1 98.81 34 GLU B N 1
ATOM 2813 C CA . GLU B 1 34 ? -12.469 26.641 7.91 1 98.81 34 GLU B CA 1
ATOM 2814 C C . GLU B 1 34 ? -13.742 26.25 7.164 1 98.81 34 GLU B C 1
ATOM 2816 O O . GLU B 1 34 ? -13.695 25.906 5.984 1 98.81 34 GLU B O 1
ATOM 2821 N N . VAL B 1 35 ? -14.844 26.281 7.844 1 98.31 35 VAL B N 1
ATOM 2822 C CA . VAL B 1 35 ? -16.078 25.875 7.168 1 98.31 35 VAL B CA 1
ATOM 2823 C C . VAL B 1 35 ? -16.891 27.094 6.773 1 98.31 35 VAL B C 1
ATOM 2825 O O . VAL B 1 35 ? -17.75 27.016 5.891 1 98.31 35 VAL B O 1
ATOM 2828 N N . ASP B 1 36 ? -16.75 28.203 7.488 1 96.94 36 ASP B N 1
ATOM 2829 C CA . ASP B 1 36 ? -17.312 29.531 7.23 1 96.94 36 ASP B CA 1
ATOM 2830 C C . ASP B 1 36 ? -16.484 30.609 7.934 1 96.94 36 ASP B C 1
ATOM 2832 O O . ASP B 1 36 ? -15.57 30.297 8.703 1 96.94 36 ASP B O 1
ATOM 2836 N N . LYS B 1 37 ? -16.828 31.859 7.582 1 95.94 37 LYS B N 1
ATOM 2837 C CA . LYS B 1 37 ? -16.109 32.938 8.258 1 95.94 37 LYS B CA 1
ATOM 2838 C C . LYS B 1 37 ? -16.172 32.781 9.773 1 95.94 37 LYS B C 1
ATOM 2840 O O . LYS B 1 37 ? -17.25 32.656 10.344 1 95.94 37 LYS B O 1
ATOM 2845 N N . ASP B 1 38 ? -15.039 32.719 10.398 1 95.94 38 ASP B N 1
ATOM 2846 C CA . ASP B 1 38 ? -14.883 32.625 11.844 1 95.94 38 ASP B CA 1
ATOM 2847 C C . ASP B 1 38 ? -15.523 31.328 12.375 1 95.94 38 ASP B C 1
ATOM 2849 O O . ASP B 1 38 ? -16.094 31.328 13.477 1 95.94 38 ASP B O 1
ATOM 2853 N N . HIS B 1 39 ? -15.602 30.422 11.578 1 98.44 39 HIS B N 1
ATOM 2854 C CA . HIS B 1 39 ? -16.156 29.109 11.859 1 98.44 39 HIS B CA 1
ATOM 2855 C C . HIS B 1 39 ? -15.203 28 11.406 1 98.44 39 HIS B C 1
ATOM 2857 O O . HIS B 1 39 ? -14.961 27.844 10.211 1 98.44 39 HIS B O 1
ATOM 2863 N N . PHE B 1 40 ? -14.656 27.234 12.422 1 98.88 40 PHE B N 1
ATOM 2864 C CA . PHE B 1 40 ? -13.625 26.234 12.148 1 98.88 40 PHE B CA 1
ATOM 2865 C C . PHE B 1 40 ? -13.992 24.891 12.773 1 98.88 40 PHE B C 1
ATOM 2867 O O . PHE B 1 40 ? -14.727 24.844 13.766 1 98.88 40 PHE B O 1
ATOM 2874 N N . LEU B 1 41 ? -13.523 23.875 12.148 1 98.94 41 LEU B N 1
ATOM 2875 C CA . LEU B 1 41 ? -13.531 22.531 12.727 1 98.94 41 LEU B CA 1
ATOM 2876 C C . LEU B 1 41 ? -12.109 22.031 12.961 1 98.94 41 LEU B C 1
ATOM 2878 O O . LEU B 1 41 ? -11.219 22.266 12.141 1 98.94 41 LEU B O 1
ATOM 2882 N N . VAL B 1 42 ? -11.891 21.359 14.055 1 98.94 42 VAL B N 1
ATOM 2883 C CA . VAL B 1 42 ? -10.672 20.609 14.336 1 98.94 42 VAL B CA 1
ATOM 2884 C C . VAL B 1 42 ? -11.016 19.156 14.641 1 98.94 42 VAL B C 1
ATOM 2886 O O . VAL B 1 42 ? -11.969 18.875 15.367 1 98.94 42 VAL B O 1
ATOM 2889 N N . ALA B 1 43 ? -10.305 18.266 14.086 1 98.94 43 ALA B N 1
ATOM 2890 C CA . ALA B 1 43 ? -10.438 16.844 14.398 1 98.94 43 ALA B CA 1
ATOM 2891 C C . ALA B 1 43 ? -9.094 16.25 14.812 1 98.94 43 ALA B C 1
ATOM 2893 O O . ALA B 1 43 ? -8.039 16.734 14.391 1 98.94 43 ALA B O 1
ATOM 2894 N N . TYR B 1 44 ? -9.094 15.273 15.617 1 98.94 44 TYR B N 1
ATOM 2895 C CA . TYR B 1 44 ? -7.93 14.539 16.109 1 98.94 44 TYR B CA 1
ATOM 2896 C C . TYR B 1 44 ? -8.328 13.156 16.609 1 98.94 44 TYR B C 1
ATOM 2898 O O . TYR B 1 44 ? -9.516 12.844 16.719 1 98.94 44 TYR B O 1
ATOM 2906 N N . PHE B 1 45 ? -7.344 12.266 16.797 1 98.94 45 PHE B N 1
ATOM 2907 C CA . PHE B 1 45 ? -7.68 11.008 17.453 1 98.94 45 PHE B CA 1
ATOM 2908 C C . PHE B 1 45 ? -7.32 11.047 18.922 1 98.94 45 PHE B C 1
ATOM 2910 O O . PHE B 1 45 ? -6.402 11.766 19.328 1 98.94 45 PHE B O 1
ATOM 2917 N N . GLY B 1 46 ? -8.062 10.297 19.703 1 98.88 46 GLY B N 1
ATOM 2918 C CA . GLY B 1 46 ? -7.836 10.305 21.141 1 98.88 46 GLY B CA 1
ATOM 2919 C C . GLY B 1 46 ? -8.406 9.086 21.844 1 98.88 46 GLY B C 1
ATOM 2920 O O . GLY B 1 46 ? -9.414 8.531 21.406 1 98.88 46 GLY B O 1
ATOM 2921 N N . GLY B 1 47 ? -7.832 8.648 22.828 1 98.75 47 GLY B N 1
ATOM 2922 C CA . GLY B 1 47 ? -8.156 7.531 23.703 1 98.75 47 GLY B CA 1
ATOM 2923 C C . GLY B 1 47 ? -7.246 7.426 24.906 1 98.75 47 GLY B C 1
ATOM 2924 O O . GLY B 1 47 ? -6.766 8.438 25.422 1 98.75 47 GLY B O 1
ATOM 2925 N N . THR B 1 48 ? -7.035 6.18 25.469 1 98.56 48 THR B N 1
ATOM 2926 C CA . THR B 1 48 ? -6.164 5.977 26.609 1 98.56 48 THR B CA 1
ATOM 2927 C C . THR B 1 48 ? -4.711 6.266 26.25 1 98.56 48 THR B C 1
ATOM 2929 O O . THR B 1 48 ? -4.004 6.957 26.984 1 98.56 48 THR B O 1
ATOM 2932 N N . LEU B 1 49 ? -4.309 5.699 25.219 1 98.06 49 LEU B N 1
ATOM 2933 C CA . LEU B 1 49 ? -2.998 5.926 24.609 1 98.06 49 LEU B CA 1
ATOM 2934 C C . LEU B 1 49 ? -3.031 5.648 23.109 1 98.06 49 LEU B C 1
ATOM 2936 O O . LEU B 1 49 ? -3.906 4.926 22.625 1 98.06 49 LEU B O 1
ATOM 2940 N N . GLU B 1 50 ? -2.107 6.234 22.344 1 97.31 50 GLU B N 1
ATOM 2941 C CA . GLU B 1 50 ? -2.037 5.977 20.906 1 97.31 50 GLU B CA 1
ATOM 2942 C C . GLU B 1 50 ? -2.01 4.477 20.625 1 97.31 50 GLU B C 1
ATOM 2944 O O . GLU B 1 50 ? -1.211 3.742 21.203 1 97.31 50 GLU B O 1
ATOM 2949 N N . GLY B 1 51 ? -2.871 4.055 19.75 1 97.94 51 GLY B N 1
ATOM 2950 C CA . GLY B 1 51 ? -2.896 2.654 19.359 1 97.94 51 GLY B CA 1
ATOM 2951 C C . GLY B 1 51 ? -3.771 1.801 20.266 1 97.94 51 GLY B C 1
ATOM 2952 O O . GLY B 1 51 ? -3.988 0.619 19.984 1 97.94 51 GLY B O 1
ATOM 2953 N N . ALA B 1 52 ? -4.23 2.381 21.375 1 98.62 52 ALA B N 1
ATOM 2954 C CA . ALA B 1 52 ? -5.113 1.628 22.25 1 98.62 52 ALA B CA 1
ATOM 2955 C C . ALA B 1 52 ? -6.453 1.348 21.578 1 98.62 52 ALA B C 1
ATOM 2957 O O . ALA B 1 52 ? -6.902 2.117 20.734 1 98.62 52 ALA B O 1
ATOM 2958 N N . PRO B 1 53 ? -7.168 0.274 22 1 98.38 53 PRO B N 1
ATOM 2959 C CA . PRO B 1 53 ? -8.414 -0.155 21.344 1 98.38 53 PRO B CA 1
ATOM 2960 C C . PRO B 1 53 ? -9.523 0.88 21.469 1 98.38 53 PRO B C 1
ATOM 2962 O O . PRO B 1 53 ? -10.531 0.8 20.766 1 98.38 53 PRO B O 1
ATOM 2965 N N . ASP B 1 54 ? -9.398 1.872 22.359 1 98.62 54 ASP B N 1
ATOM 2966 C CA . ASP B 1 54 ? -10.484 2.816 22.594 1 98.62 54 ASP B CA 1
ATOM 2967 C C . ASP B 1 54 ? -10.219 4.148 21.891 1 98.62 54 ASP B C 1
ATOM 2969 O O . ASP B 1 54 ? -10.898 5.145 22.156 1 98.62 54 ASP B O 1
ATOM 2973 N N . VAL B 1 55 ? -9.203 4.16 21.062 1 98.88 55 VAL B N 1
ATOM 2974 C CA . VAL B 1 55 ? -8.898 5.398 20.344 1 98.88 55 VAL B CA 1
ATOM 2975 C C . VAL B 1 55 ? -9.961 5.664 19.297 1 98.88 55 VAL B C 1
ATOM 2977 O O . VAL B 1 55 ? -10.273 4.785 18.484 1 98.88 55 VAL B O 1
ATOM 2980 N N . LYS B 1 56 ? -10.492 6.883 19.281 1 98.88 56 LYS B N 1
ATOM 2981 C CA . LYS B 1 56 ? -11.57 7.328 18.391 1 98.88 56 LYS B CA 1
ATOM 2982 C C . LYS B 1 56 ? -11.172 8.594 17.641 1 98.88 56 LYS B C 1
ATOM 2984 O O . LYS B 1 56 ? -10.125 9.188 17.922 1 98.88 56 LYS B O 1
ATOM 2989 N N . ILE B 1 57 ? -12 8.961 16.672 1 98.94 57 ILE B N 1
ATOM 2990 C CA . ILE B 1 57 ? -11.875 10.273 16.062 1 98.94 57 ILE B CA 1
ATOM 2991 C C . ILE B 1 57 ? -12.789 11.273 16.766 1 98.94 57 ILE B C 1
ATOM 2993 O O . ILE B 1 57 ? -14 11.047 16.859 1 98.94 57 ILE B O 1
ATOM 2997 N N . TRP B 1 58 ? -12.195 12.344 17.156 1 98.94 58 TRP B N 1
ATOM 2998 C CA . TRP B 1 58 ? -12.906 13.414 17.859 1 98.94 58 TRP B CA 1
ATOM 2999 C C . TRP B 1 58 ? -12.969 14.672 17 1 98.94 58 TRP B C 1
ATOM 3001 O O . TRP B 1 58 ? -12.062 14.938 16.203 1 98.94 58 TRP B O 1
ATOM 3011 N N . LEU B 1 59 ? -14.023 15.414 17.234 1 98.88 59 LEU B N 1
ATOM 3012 C CA . LEU B 1 59 ? -14.25 16.656 16.5 1 98.88 59 LEU B CA 1
ATOM 3013 C C . LEU B 1 59 ? -14.656 17.781 17.438 1 98.88 59 LEU B C 1
ATOM 3015 O O . LEU B 1 59 ? -15.43 17.562 18.375 1 98.88 59 LEU B O 1
ATOM 3019 N N . GLN B 1 60 ? -14.141 18.953 17.125 1 98.81 60 GLN B N 1
ATOM 3020 C CA . GLN B 1 60 ? -14.57 20.172 17.812 1 98.81 60 GLN B CA 1
ATOM 3021 C C . GLN B 1 60 ? -14.914 21.281 16.812 1 98.81 60 GLN B C 1
ATOM 3023 O O . GLN B 1 60 ? -14.32 21.344 15.727 1 98.81 60 GLN B O 1
ATOM 3028 N N . THR B 1 61 ? -15.844 22.062 17.25 1 98.75 61 THR B N 1
ATOM 3029 C CA . THR B 1 61 ? -16.281 23.203 16.453 1 98.75 61 THR B CA 1
ATOM 3030 C C . THR B 1 61 ? -15.914 24.516 17.156 1 98.75 61 THR B C 1
ATOM 3032 O O . THR B 1 61 ? -16.109 24.656 18.359 1 98.75 61 THR B O 1
ATOM 3035 N N . TYR B 1 62 ? -15.312 25.375 16.453 1 98.62 62 TYR B N 1
ATOM 3036 C CA . TYR B 1 62 ? -15.141 26.766 16.875 1 98.62 62 TYR B CA 1
ATOM 3037 C C . TYR B 1 62 ? -16.156 27.672 16.188 1 98.62 62 TYR B C 1
ATOM 3039 O O . TYR B 1 62 ? -16.141 27.828 14.969 1 98.62 62 TYR B O 1
ATOM 3047 N N . LYS B 1 63 ? -16.906 28.219 16.922 1 96.88 63 LYS B N 1
ATOM 3048 C CA . LYS B 1 63 ? -17.922 29.156 16.453 1 96.88 63 LYS B CA 1
ATOM 3049 C C . LYS B 1 63 ? -18.281 30.172 17.531 1 96.88 63 LYS B C 1
ATOM 3051 O O . LYS B 1 63 ? -18.203 29.859 18.734 1 96.88 63 LYS B O 1
ATOM 3056 N N . ASP B 1 64 ? -18.609 31.391 17.094 1 95.88 64 ASP B N 1
ATOM 3057 C CA . ASP B 1 64 ? -19.016 32.469 17.984 1 95.88 64 ASP B CA 1
ATOM 3058 C C . ASP B 1 64 ? -17.938 32.75 19.031 1 95.88 64 ASP B C 1
ATOM 3060 O O . ASP B 1 64 ? -18.234 33.031 20.188 1 95.88 64 ASP B O 1
ATOM 3064 N N . GLY B 1 65 ? -16.781 32.469 18.734 1 95.25 65 GLY B N 1
ATOM 3065 C CA . GLY B 1 65 ? -15.648 32.938 19.531 1 95.25 65 GLY B CA 1
ATOM 3066 C C . GLY B 1 65 ? -15.164 31.891 20.531 1 95.25 65 GLY B C 1
ATOM 3067 O O . GLY B 1 65 ? -14.305 32.156 21.359 1 95.25 65 GLY B O 1
ATOM 3068 N N . PHE B 1 66 ? -15.688 30.719 20.469 1 96.81 66 PHE B N 1
ATOM 3069 C CA . PHE B 1 66 ? -15.211 29.719 21.422 1 96.81 66 PHE B CA 1
ATOM 3070 C C . PHE B 1 66 ? -15.227 28.328 20.797 1 96.81 66 PHE B C 1
ATOM 3072 O O . PHE B 1 66 ? -15.945 28.078 19.828 1 96.81 66 PHE B O 1
ATOM 3079 N N . TRP B 1 67 ? -14.477 27.406 21.406 1 98.38 67 TRP B N 1
ATOM 3080 C CA . TRP B 1 67 ? -14.445 25.984 21.047 1 98.38 67 TRP B CA 1
ATOM 3081 C C . TRP B 1 67 ? -15.516 25.203 21.797 1 98.38 67 TRP B C 1
ATOM 3083 O O . TRP B 1 67 ? -15.633 25.328 23.016 1 98.38 67 TRP B O 1
ATOM 3093 N N . GLN B 1 68 ? -16.266 24.453 21.062 1 97.94 68 GLN B N 1
ATOM 3094 C CA . GLN B 1 68 ? -17.156 23.5 21.719 1 97.94 68 GLN B CA 1
ATOM 3095 C C . GLN B 1 68 ? -16.406 22.266 22.172 1 97.94 68 GLN B C 1
ATOM 3097 O O . GLN B 1 68 ? -15.312 21.969 21.688 1 97.94 68 GLN B O 1
ATOM 3102 N N . SER B 1 69 ? -17.016 21.562 23.125 1 98.06 69 SER B N 1
ATOM 3103 C CA . SER B 1 69 ? -16.391 20.359 23.672 1 98.06 69 SER B CA 1
ATOM 3104 C C . SER B 1 69 ? -16.25 19.281 22.594 1 98.06 69 SER B C 1
ATOM 3106 O O . SER B 1 69 ? -17.031 19.219 21.656 1 98.06 69 SER B O 1
ATOM 3108 N N . PRO B 1 70 ? -15.258 18.438 22.766 1 98.62 70 PRO B N 1
ATOM 3109 C CA . PRO B 1 70 ? -15.07 17.391 21.766 1 98.62 70 PRO B CA 1
ATOM 3110 C C . PRO B 1 70 ? -16.25 16.422 21.703 1 98.62 70 PRO B C 1
ATOM 3112 O O . PRO B 1 70 ? -16.844 16.078 22.734 1 98.62 70 PRO B O 1
ATOM 3115 N N . VAL B 1 71 ? -16.547 16.031 20.547 1 98.56 71 VAL B N 1
ATOM 3116 C CA . VAL B 1 71 ? -17.562 15.016 20.328 1 98.56 71 VAL B CA 1
ATOM 3117 C C . VAL B 1 71 ? -17 13.906 19.422 1 98.56 71 VAL B C 1
ATOM 3119 O O . VAL B 1 71 ? -16.078 14.148 18.641 1 98.56 71 VAL B O 1
ATOM 3122 N N . ILE B 1 72 ? -17.531 12.695 19.547 1 98.69 72 ILE B N 1
ATOM 3123 C CA . ILE B 1 72 ? -17.094 11.562 18.734 1 98.69 72 ILE B CA 1
ATOM 3124 C C . ILE B 1 72 ? -17.688 11.68 17.328 1 98.69 72 ILE B C 1
ATOM 3126 O O . ILE B 1 72 ? -18.891 11.859 17.172 1 98.69 72 ILE B O 1
ATOM 3130 N N . VAL B 1 73 ? -16.875 11.586 16.359 1 98.56 73 VAL B N 1
ATOM 3131 C CA . VAL B 1 73 ? -17.406 11.555 15 1 98.56 73 VAL B CA 1
ATOM 3132 C C . VAL B 1 73 ? -17.406 10.117 14.484 1 98.56 73 VAL B C 1
ATOM 3134 O O . VAL B 1 73 ? -18.234 9.75 13.641 1 98.56 73 VAL B O 1
ATOM 3137 N N . ASP B 1 74 ? -16.422 9.312 14.891 1 98.81 74 ASP B N 1
ATOM 3138 C CA . ASP B 1 74 ? -16.422 7.898 14.531 1 98.81 74 ASP B CA 1
ATOM 3139 C C . ASP B 1 74 ? -15.672 7.066 15.562 1 98.81 74 ASP B C 1
ATOM 3141 O O . ASP B 1 74 ? -14.82 7.586 16.281 1 98.81 74 ASP B O 1
ATOM 3145 N N . GLU B 1 75 ? -15.969 5.855 15.656 1 98.69 75 GLU B N 1
ATOM 3146 C CA . GLU B 1 75 ? -15.297 4.879 16.5 1 98.69 75 GLU B CA 1
ATOM 3147 C C . GLU B 1 75 ? -15.438 3.467 15.938 1 98.69 75 GLU B C 1
ATOM 3149 O O . GLU B 1 75 ? -16.312 3.209 15.109 1 98.69 75 GLU B O 1
ATOM 3154 N N . GLN B 1 76 ? -14.617 2.631 16.219 1 98.62 76 GLN B N 1
ATOM 3155 C CA . GLN B 1 76 ? -14.602 1.212 15.891 1 98.62 76 GLN B CA 1
ATOM 3156 C C . GLN B 1 76 ? -14.281 0.361 17.109 1 98.62 76 GLN B C 1
ATOM 3158 O O . GLN B 1 76 ? -13.203 0.488 17.703 1 98.62 76 GLN B O 1
ATOM 3163 N N . PRO B 1 77 ? -15.234 -0.483 17.547 1 97.5 77 PRO B N 1
ATOM 3164 C CA . PRO B 1 77 ? -14.984 -1.292 18.75 1 97.5 77 PRO B CA 1
ATOM 3165 C C . PRO B 1 77 ? -13.68 -2.076 18.672 1 97.5 77 PRO B C 1
ATOM 3167 O O . PRO B 1 77 ? -13.453 -2.826 17.719 1 97.5 77 PRO B O 1
ATOM 3170 N N . GLU B 1 78 ? -12.82 -1.863 19.672 1 97.88 78 GLU B N 1
ATOM 3171 C CA . GLU B 1 78 ? -11.625 -2.66 19.953 1 97.88 78 GLU B CA 1
ATOM 3172 C C . GLU B 1 78 ? -10.523 -2.393 18.938 1 97.88 78 GLU B C 1
ATOM 3174 O O . GLU B 1 78 ? -9.484 -3.057 18.953 1 97.88 78 GLU B O 1
ATOM 3179 N N . VAL B 1 79 ? -10.758 -1.581 17.984 1 98.69 79 VAL B N 1
ATOM 3180 C CA . VAL B 1 79 ? -9.75 -1.269 16.984 1 98.69 79 VAL B CA 1
ATOM 3181 C C . VAL B 1 79 ? -9.5 0.239 16.953 1 98.69 79 VAL B C 1
ATOM 3183 O O . VAL B 1 79 ? -10.445 1.021 16.797 1 98.69 79 VAL B O 1
ATOM 3186 N N . PRO B 1 80 ? -8.289 0.715 17.078 1 98.81 80 PRO B N 1
ATOM 3187 C CA . PRO B 1 80 ? -8 2.15 17.156 1 98.81 80 PRO B CA 1
ATOM 3188 C C . PRO B 1 80 ? -8.141 2.852 15.805 1 98.81 80 PRO B C 1
ATOM 3190 O O . PRO B 1 80 ? -7.953 2.229 14.758 1 98.81 80 PRO B O 1
ATOM 3193 N N . MET B 1 81 ? -8.422 4.141 15.852 1 98.81 81 MET B N 1
ATOM 3194 C CA . MET B 1 81 ? -8.484 5.027 14.695 1 98.81 81 MET B CA 1
ATOM 3195 C C . MET B 1 81 ? -7.348 6.039 14.719 1 98.81 81 MET B C 1
ATOM 3197 O O . MET B 1 81 ? -6.758 6.293 15.773 1 98.81 81 MET B O 1
ATOM 3201 N N . TRP B 1 82 ? -7.055 6.512 13.453 1 98.69 82 TRP B N 1
ATOM 3202 C CA . TRP B 1 82 ? -5.801 7.25 13.352 1 98.69 82 TRP B CA 1
ATOM 3203 C C . TRP B 1 82 ? -5.926 8.398 12.352 1 98.69 82 TRP B C 1
ATOM 3205 O O . TRP B 1 82 ? -6.57 8.258 11.312 1 98.69 82 TRP B O 1
ATOM 3215 N N . ASN B 1 83 ? -5.227 9.531 12.57 1 98.62 83 ASN B N 1
ATOM 3216 C CA . ASN B 1 83 ? -4.781 10.594 11.672 1 98.62 83 ASN B CA 1
ATOM 3217 C C . ASN B 1 83 ? -5.938 11.148 10.844 1 98.62 83 ASN B C 1
ATOM 3219 O O . ASN B 1 83 ? -5.926 11.055 9.617 1 98.62 83 ASN B O 1
ATOM 3223 N N . PRO B 1 84 ? -6.891 11.773 11.461 1 98.88 84 PRO B N 1
ATOM 3224 C CA . PRO B 1 84 ? -7.945 12.406 10.664 1 98.88 84 PRO B CA 1
ATOM 3225 C C . PRO B 1 84 ? -7.438 13.586 9.836 1 98.88 84 PRO B C 1
ATOM 3227 O O . PRO B 1 84 ? -6.5 14.273 10.242 1 98.88 84 PRO B O 1
ATOM 3230 N N . VAL B 1 85 ? -8.023 13.773 8.688 1 98.94 85 VAL B N 1
ATOM 3231 C CA . VAL B 1 85 ? -7.734 14.906 7.82 1 98.94 85 VAL B CA 1
ATOM 3232 C C . VAL B 1 85 ? -9.039 15.508 7.309 1 98.94 85 VAL B C 1
ATOM 3234 O O . VAL B 1 85 ? -9.828 14.828 6.648 1 98.94 85 VAL B O 1
ATOM 3237 N N . LEU B 1 86 ? -9.25 16.734 7.598 1 98.88 86 LEU B N 1
ATOM 3238 C CA . LEU B 1 86 ? -10.414 17.484 7.125 1 98.88 86 LEU B CA 1
ATOM 3239 C C . LEU B 1 86 ? -10.094 18.219 5.832 1 98.88 86 LEU B C 1
ATOM 3241 O O . LEU B 1 86 ? -9 18.781 5.68 1 98.88 86 LEU B O 1
ATOM 3245 N N . PHE B 1 87 ? -11.078 18.234 4.961 1 98.81 87 PHE B N 1
ATOM 3246 C CA . PHE B 1 87 ? -10.953 19.031 3.738 1 98.81 87 PHE B CA 1
ATOM 3247 C C . PHE B 1 87 ? -12.312 19.516 3.264 1 98.81 87 PHE B C 1
ATOM 3249 O O . PHE B 1 87 ? -13.297 18.766 3.301 1 98.81 87 PHE B O 1
ATOM 3256 N N . LYS B 1 88 ? -12.328 20.703 2.881 1 98.56 88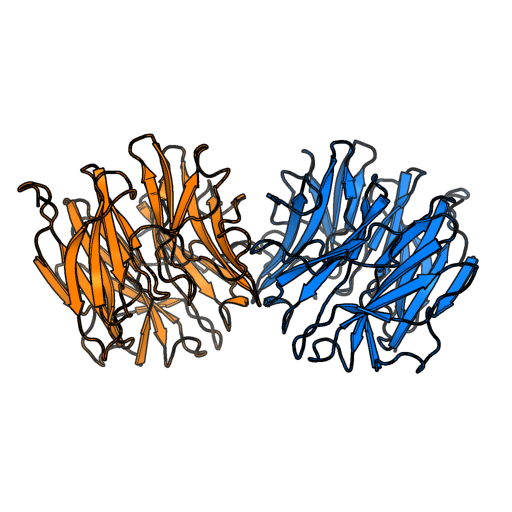 LYS B N 1
ATOM 3257 C CA . LYS B 1 88 ? -13.555 21.281 2.33 1 98.56 88 LYS B CA 1
ATOM 3258 C C . LYS B 1 88 ? -13.453 21.438 0.815 1 98.56 88 LYS B C 1
ATOM 3260 O O . LYS B 1 88 ? -12.594 22.156 0.312 1 98.56 88 LYS B O 1
ATOM 3265 N N . LEU B 1 89 ? -14.359 20.781 0.1 1 97.94 89 LEU B N 1
ATOM 3266 C CA . LEU B 1 89 ? -14.438 20.906 -1.353 1 97.94 89 LEU B CA 1
ATOM 3267 C C . LEU B 1 89 ? -15.031 22.25 -1.762 1 97.94 89 LEU B C 1
ATOM 3269 O O . LEU B 1 89 ? -15.648 22.938 -0.943 1 97.94 89 LEU B O 1
ATOM 3273 N N . SER B 1 90 ? -14.859 22.547 -3.082 1 96.12 90 SER B N 1
ATOM 3274 C CA . SER B 1 90 ? -15.438 23.781 -3.607 1 96.12 90 SER B CA 1
ATOM 3275 C C . SER B 1 90 ? -16.953 23.766 -3.494 1 96.12 90 SER B C 1
ATOM 3277 O O . SER B 1 90 ? -17.578 24.828 -3.393 1 96.12 90 SER B O 1
ATOM 3279 N N . SER B 1 91 ? -17.594 22.641 -3.48 1 95.94 91 SER B N 1
ATOM 3280 C CA . SER B 1 91 ? -19.031 22.484 -3.348 1 95.94 91 SER B CA 1
ATOM 3281 C C . SER B 1 91 ? -19.5 22.766 -1.918 1 95.94 91 SER B C 1
ATOM 3283 O O . SER B 1 91 ? -20.688 22.734 -1.627 1 95.94 91 SER B O 1
ATOM 3285 N N . GLU B 1 92 ? -18.547 22.938 -1.04 1 97 92 GLU B N 1
ATOM 3286 C CA . GLU B 1 92 ? -18.781 23.172 0.384 1 97 92 GLU B CA 1
ATOM 3287 C C . GLU B 1 92 ? -18.953 21.844 1.137 1 97 92 GLU B C 1
ATOM 3289 O O . GLU B 1 92 ? -19.062 21.844 2.365 1 97 92 GLU B O 1
ATOM 3294 N N . GLU B 1 93 ? -18.953 20.812 0.385 1 97.88 93 GLU B N 1
ATOM 3295 C CA . GLU B 1 93 ? -18.922 19.5 1.011 1 97.88 93 GLU B CA 1
ATOM 3296 C C . GLU B 1 93 ? -17.656 19.297 1.822 1 97.88 93 GLU B C 1
ATOM 3298 O O . GLU B 1 93 ? -16.562 19.656 1.377 1 97.88 93 GLU B O 1
ATOM 3303 N N . LEU B 1 94 ? -17.828 18.75 3.045 1 98.75 94 LEU B N 1
ATOM 3304 C CA . LEU B 1 94 ? -16.656 18.422 3.861 1 98.75 94 LEU B CA 1
ATOM 3305 C C . LEU B 1 94 ? -16.312 16.938 3.756 1 98.75 94 LEU B C 1
ATOM 3307 O O . LEU B 1 94 ? -17.203 16.094 3.771 1 98.75 94 LEU B O 1
ATOM 3311 N N . LEU B 1 95 ? -15.086 16.703 3.588 1 98.88 95 LEU B N 1
ATOM 3312 C CA . LEU B 1 95 ? -14.555 15.344 3.662 1 98.88 95 LEU B CA 1
ATOM 3313 C C . LEU B 1 95 ? -13.719 15.156 4.926 1 98.88 95 LEU B C 1
ATOM 3315 O O . LEU B 1 95 ? -12.938 16.031 5.297 1 98.88 95 LEU B O 1
ATOM 3319 N N . LEU B 1 96 ? -13.914 14.094 5.652 1 98.88 96 LEU B N 1
ATOM 3320 C CA . LEU B 1 96 ? -13.094 13.672 6.777 1 98.88 96 LEU B CA 1
ATOM 3321 C C . LEU B 1 96 ? -12.461 12.312 6.512 1 98.88 96 LEU B C 1
ATOM 3323 O O . LEU B 1 96 ? -13.148 11.289 6.543 1 98.88 96 LEU B O 1
ATOM 3327 N N . PHE B 1 97 ? -11.188 12.312 6.242 1 98.94 97 PHE B N 1
ATOM 3328 C CA . PHE B 1 97 ? -10.422 11.086 6.047 1 98.94 97 PHE B CA 1
ATOM 3329 C C . PHE B 1 97 ? -9.82 10.609 7.363 1 98.94 97 PHE B C 1
ATOM 3331 O O . PHE B 1 97 ? -9.469 11.414 8.219 1 98.94 97 PHE B O 1
ATOM 3338 N N . TYR B 1 98 ? -9.633 9.352 7.543 1 98.88 98 TYR B N 1
ATOM 3339 C CA . TYR B 1 98 ? -8.922 8.773 8.672 1 98.88 98 TYR B CA 1
ATOM 3340 C C . TYR B 1 98 ? -8.594 7.305 8.414 1 98.88 98 TYR B C 1
ATOM 3342 O O . TYR B 1 98 ? -8.891 6.777 7.344 1 98.88 98 TYR B O 1
ATOM 3350 N N . LYS B 1 99 ? -7.871 6.68 9.32 1 98.81 99 LYS B N 1
ATOM 3351 C CA . LYS B 1 99 ? -7.465 5.285 9.188 1 98.81 99 LYS B CA 1
ATOM 3352 C C . LYS B 1 99 ? -7.969 4.449 10.367 1 98.81 99 LYS B C 1
ATOM 3354 O O . LYS B 1 99 ? -8.125 4.965 11.477 1 98.81 99 LYS B O 1
ATOM 3359 N N . ILE B 1 100 ? -8.188 3.232 10.094 1 98.81 100 ILE B N 1
ATOM 3360 C CA . ILE B 1 100 ? -8.562 2.266 11.117 1 98.81 100 ILE B CA 1
ATOM 3361 C C . ILE B 1 100 ? -7.645 1.046 11.039 1 98.81 100 ILE B C 1
ATOM 3363 O O . ILE B 1 100 ? -7.367 0.542 9.945 1 98.81 100 ILE B O 1
ATOM 3367 N N . GLY B 1 101 ? -7.133 0.594 12.117 1 98.56 101 GLY B N 1
ATOM 3368 C CA . GLY B 1 101 ? -6.297 -0.595 12.188 1 98.56 101 GLY B CA 1
ATOM 3369 C C . GLY B 1 101 ? -5.48 -0.669 13.461 1 98.56 101 GLY B C 1
ATOM 3370 O O . GLY B 1 101 ? -5.156 0.359 14.062 1 98.56 101 GLY B O 1
ATOM 3371 N N . GLN B 1 102 ? -4.957 -1.819 13.844 1 97.94 102 GLN B N 1
ATOM 3372 C CA . GLN B 1 102 ? -4.289 -2.055 15.117 1 97.94 102 GLN B CA 1
ATOM 3373 C C . GLN B 1 102 ? -2.947 -1.332 15.18 1 97.94 102 GLN B C 1
ATOM 3375 O O . GLN B 1 102 ? -2.479 -0.97 16.266 1 97.94 102 GLN B O 1
ATOM 3380 N N . GLU B 1 103 ? -2.312 -1.208 14.047 1 96.94 103 GLU B N 1
ATOM 3381 C CA . GLU B 1 103 ? -1.047 -0.496 13.906 1 96.94 103 GLU B CA 1
ATOM 3382 C C . GLU B 1 103 ? -0.881 0.07 12.5 1 96.94 103 GLU B C 1
ATOM 3384 O O . GLU B 1 103 ? -1.615 -0.305 11.586 1 96.94 103 GLU B O 1
ATOM 3389 N N . VAL B 1 104 ? 0.066 0.891 12.336 1 96 104 VAL B N 1
ATOM 3390 C CA . VAL B 1 104 ? 0.248 1.695 11.133 1 96 104 VAL B CA 1
ATOM 3391 C C . VAL B 1 104 ? 0.286 0.788 9.906 1 96 104 VAL B C 1
ATOM 3393 O O . VAL B 1 104 ? -0.342 1.085 8.891 1 96 104 VAL B O 1
ATOM 3396 N N . GLN B 1 105 ? 0.921 -0.333 10 1 96.56 105 GLN B N 1
ATOM 3397 C CA . GLN B 1 105 ? 1.119 -1.212 8.852 1 96.56 105 GLN B CA 1
ATOM 3398 C C . GLN B 1 105 ? -0.174 -1.933 8.484 1 96.56 105 GLN B C 1
ATOM 3400 O O . GLN B 1 105 ? -0.273 -2.529 7.406 1 96.56 105 GLN B O 1
ATOM 3405 N N . LYS B 1 106 ? -1.216 -1.877 9.305 1 97.44 106 LYS B N 1
ATOM 3406 C CA . LYS B 1 106 ? -2.461 -2.609 9.086 1 97.44 106 LYS B CA 1
ATOM 3407 C C . LYS B 1 106 ? -3.586 -1.667 8.672 1 97.44 106 LYS B C 1
ATOM 3409 O O . LYS B 1 106 ? -4.715 -2.105 8.445 1 97.44 106 LYS B O 1
ATOM 3414 N N . TRP B 1 107 ? -3.328 -0.452 8.469 1 98.31 107 TRP B N 1
ATOM 3415 C CA . TRP B 1 107 ? -4.332 0.592 8.281 1 98.31 107 TRP B CA 1
ATOM 3416 C C . TRP B 1 107 ? -5.18 0.308 7.043 1 98.31 107 TRP B C 1
ATOM 3418 O O . TRP B 1 107 ? -4.656 -0.086 6 1 98.31 107 TRP B O 1
ATOM 3428 N N . SER B 1 108 ? -6.438 0.495 7.191 1 98.5 108 SER B N 1
ATOM 3429 C CA . SER B 1 108 ? -7.363 0.754 6.09 1 98.5 108 SER B CA 1
ATOM 3430 C C . SER B 1 108 ? -7.848 2.199 6.105 1 98.5 108 SER B C 1
ATOM 3432 O O . SER B 1 108 ? -8.109 2.76 7.172 1 98.5 108 SER B O 1
ATOM 3434 N N . GLY B 1 109 ? -7.953 2.766 4.922 1 98.25 109 GLY B N 1
ATOM 3435 C CA . GLY B 1 109 ? -8.461 4.125 4.824 1 98.25 109 GLY B CA 1
ATOM 3436 C C . GLY B 1 109 ? -9.977 4.203 4.855 1 98.25 109 GLY B C 1
ATOM 3437 O O . GLY B 1 109 ? -10.656 3.352 4.281 1 98.25 109 GLY B O 1
ATOM 3438 N N . CYS B 1 110 ? -10.461 5.266 5.445 1 98.38 110 CYS B N 1
ATOM 3439 C CA . CYS B 1 110 ? -11.891 5.527 5.547 1 98.38 110 CYS B CA 1
ATOM 3440 C C . CYS B 1 110 ? -12.188 7.016 5.387 1 98.38 110 CYS B C 1
ATOM 3442 O O . CYS B 1 110 ? -11.273 7.844 5.445 1 98.38 110 CYS B O 1
ATOM 3444 N N . MET B 1 111 ? -13.484 7.266 5.195 1 98.5 111 MET B N 1
ATOM 3445 C CA . MET B 1 111 ? -13.875 8.672 5.109 1 98.5 111 MET B CA 1
ATOM 3446 C C . MET B 1 111 ? -15.344 8.852 5.488 1 98.5 111 MET B C 1
ATOM 3448 O O . MET B 1 111 ? -16.125 7.902 5.414 1 98.5 111 MET B O 1
ATOM 3452 N N . LYS B 1 112 ? -15.656 9.969 5.941 1 98.75 112 LYS B N 1
ATOM 3453 C CA . LYS B 1 112 ? -17.031 10.461 6.105 1 98.75 112 LYS B CA 1
ATOM 3454 C C . LYS B 1 112 ? -17.219 11.797 5.395 1 98.75 112 LYS B C 1
ATOM 3456 O O . LYS B 1 112 ? -16.25 12.477 5.074 1 98.75 112 LYS B O 1
ATOM 3461 N N . ARG B 1 113 ? -18.469 12.148 5.191 1 98.75 113 ARG B N 1
ATOM 3462 C CA . ARG B 1 113 ? -18.812 13.391 4.512 1 98.75 113 ARG B CA 1
ATOM 3463 C C . ARG B 1 113 ? -19.812 14.211 5.328 1 98.75 113 ARG B C 1
ATOM 3465 O O . ARG B 1 113 ? -20.625 13.648 6.055 1 98.75 113 ARG B O 1
ATOM 3472 N N . SER B 1 114 ? -19.719 15.438 5.219 1 98.88 114 SER B N 1
ATOM 3473 C CA . SER B 1 114 ? -20.719 16.344 5.781 1 98.88 114 SER B CA 1
ATOM 3474 C C . SER B 1 114 ? -21.188 17.344 4.738 1 98.88 114 SER B C 1
ATOM 3476 O O . SER B 1 114 ? -20.391 17.891 3.971 1 98.88 114 SER B O 1
ATOM 3478 N N . TYR B 1 115 ? -22.484 17.625 4.77 1 98.38 115 TYR B N 1
ATOM 3479 C CA . TYR B 1 115 ? -23.094 18.578 3.84 1 98.38 115 TYR B CA 1
ATOM 3480 C C . TYR B 1 115 ? -23.656 19.781 4.582 1 98.38 115 TYR B C 1
ATOM 3482 O O . TYR B 1 115 ? -24.344 20.625 3.988 1 98.38 115 TYR B O 1
ATOM 3490 N N . ASP B 1 116 ? -23.438 19.812 5.871 1 98.31 116 ASP B N 1
ATOM 3491 C CA . ASP B 1 116 ? -24 20.891 6.695 1 98.31 116 ASP B CA 1
ATOM 3492 C C . ASP B 1 116 ? -22.938 21.469 7.633 1 98.31 116 ASP B C 1
ATOM 3494 O O . ASP B 1 116 ? -23.203 21.656 8.828 1 98.31 116 ASP B O 1
ATOM 3498 N N . LYS B 1 117 ? -21.703 21.656 7.113 1 97.75 117 LYS B N 1
ATOM 3499 C CA . LYS B 1 117 ? -20.609 22.344 7.785 1 97.75 117 LYS B CA 1
ATOM 3500 C C . LYS B 1 117 ? -20.156 21.578 9.023 1 97.75 117 LYS B C 1
ATOM 3502 O O . LYS B 1 117 ? -19.797 22.188 10.039 1 97.75 117 LYS B O 1
ATOM 3507 N N . GLY B 1 118 ? -20.266 20.281 8.992 1 98.25 118 GLY B N 1
ATOM 3508 C CA . GLY B 1 118 ? -19.688 19.422 10.008 1 98.25 118 GLY B CA 1
ATOM 3509 C C . GLY B 1 118 ? -20.641 19.125 11.156 1 98.25 118 GLY B C 1
ATOM 3510 O O . GLY B 1 118 ? -20.25 18.531 12.164 1 98.25 118 GLY B O 1
ATOM 3511 N N . VAL B 1 119 ? -21.906 19.5 11.016 1 97.94 119 VAL B N 1
ATOM 3512 C CA . VAL B 1 119 ? -22.875 19.25 12.07 1 97.94 119 VAL B CA 1
ATOM 3513 C C . VAL B 1 119 ? -23.25 17.766 12.078 1 97.94 119 VAL B C 1
ATOM 3515 O O . VAL B 1 119 ? -23.344 17.156 13.141 1 97.94 119 VAL B O 1
ATOM 3518 N N . THR B 1 120 ? -23.516 17.281 10.938 1 98.5 120 THR B N 1
ATOM 3519 C CA . THR B 1 120 ? -23.797 15.852 10.805 1 98.5 120 THR B CA 1
ATOM 3520 C C . THR B 1 120 ? -22.891 15.219 9.75 1 98.5 120 THR B C 1
ATOM 3522 O O . THR B 1 120 ? -22.344 15.914 8.891 1 98.5 120 THR B O 1
ATOM 3525 N N . TRP B 1 121 ? -22.719 13.969 9.922 1 98.81 121 TRP B N 1
ATOM 3526 C CA . TRP B 1 121 ? -21.828 13.234 9.031 1 98.81 121 TRP B CA 1
ATOM 3527 C C . TRP B 1 121 ? -22.516 11.977 8.5 1 98.81 121 TRP B C 1
ATOM 3529 O O . TRP B 1 121 ? -23.297 11.344 9.203 1 98.81 121 TRP B O 1
ATOM 3539 N N . THR B 1 122 ? -22.172 11.656 7.281 1 98.56 122 THR B N 1
ATOM 3540 C CA . THR B 1 122 ? -22.688 10.438 6.672 1 98.56 122 THR B CA 1
ATOM 3541 C C . THR B 1 122 ? -22.094 9.203 7.34 1 98.56 122 THR B C 1
ATOM 3543 O O . THR B 1 122 ? -21.172 9.312 8.156 1 98.56 122 THR B O 1
ATOM 3546 N N . ALA B 1 123 ? -22.625 8.031 6.926 1 98.19 123 ALA B N 1
ATOM 3547 C CA . ALA B 1 123 ? -22.016 6.773 7.344 1 98.19 123 ALA B CA 1
ATOM 3548 C C . ALA B 1 123 ? -20.578 6.668 6.816 1 98.19 123 ALA B C 1
ATOM 3550 O O . ALA B 1 123 ? -20.234 7.293 5.812 1 98.19 123 ALA B O 1
ATOM 3551 N N . ARG B 1 124 ? -19.844 5.887 7.531 1 98.25 124 ARG B N 1
ATOM 3552 C CA . ARG B 1 124 ? -18.453 5.66 7.145 1 98.25 124 ARG B CA 1
ATOM 3553 C C . ARG B 1 124 ? -18.359 5.016 5.766 1 98.25 124 ARG B C 1
ATOM 3555 O O . ARG B 1 124 ? -19.094 4.066 5.469 1 98.25 124 ARG B O 1
ATOM 3562 N N . GLU B 1 125 ? -17.516 5.523 4.957 1 97.69 125 GLU B N 1
ATOM 3563 C CA . GLU B 1 125 ? -17.141 4.918 3.684 1 97.69 125 GLU B CA 1
ATOM 3564 C C . GLU B 1 125 ? -15.766 4.262 3.768 1 97.69 125 GLU B C 1
ATOM 3566 O O . GLU B 1 125 ? -14.805 4.883 4.227 1 97.69 125 GLU B O 1
ATOM 3571 N N . GLN B 1 126 ? -15.688 2.986 3.385 1 97.44 126 GLN B N 1
ATOM 3572 C CA . GLN B 1 126 ? -14.406 2.301 3.246 1 97.44 126 GLN B CA 1
ATOM 3573 C C . GLN B 1 126 ? -13.719 2.668 1.932 1 97.44 126 GLN B C 1
ATOM 3575 O O . GLN B 1 126 ? -14.32 2.541 0.86 1 97.44 126 GLN B O 1
ATOM 3580 N N . LEU B 1 127 ? -12.492 3.182 2.021 1 98 127 LEU B N 1
ATOM 3581 C CA . LEU B 1 127 ? -11.766 3.451 0.788 1 98 127 LEU B CA 1
ATOM 3582 C C . LEU B 1 127 ? -11.305 2.152 0.13 1 98 127 LEU B C 1
ATOM 3584 O O . LEU B 1 127 ? -11.188 1.124 0.798 1 98 127 LEU B O 1
ATOM 3588 N N . PRO B 1 128 ? -11.047 2.205 -1.207 1 97.44 128 PRO B N 1
ATOM 3589 C CA . PRO B 1 128 ? -10.625 0.988 -1.902 1 97.44 128 PRO B CA 1
ATOM 3590 C C . PRO B 1 128 ? -9.312 0.428 -1.36 1 97.44 128 PRO B C 1
ATOM 3592 O O . PRO B 1 128 ? -8.547 1.149 -0.712 1 97.44 128 PRO B O 1
ATOM 3595 N N . PRO B 1 129 ? -9.062 -0.892 -1.648 1 97.44 129 PRO B N 1
ATOM 3596 C CA . PRO B 1 129 ? -7.848 -1.519 -1.12 1 97.44 129 PRO B CA 1
ATOM 3597 C C . PRO B 1 129 ? -6.574 -0.794 -1.553 1 97.44 129 PRO B C 1
ATOM 3599 O O . PRO B 1 129 ? -6.41 -0.48 -2.734 1 97.44 129 PRO B O 1
ATOM 3602 N N . GLY B 1 130 ? -5.719 -0.563 -0.521 1 97.19 130 GLY B N 1
ATOM 3603 C CA . GLY B 1 130 ? -4.438 0.054 -0.816 1 97.19 130 GLY B CA 1
ATOM 3604 C C . GLY B 1 130 ? -4.492 1.569 -0.833 1 97.19 130 GLY B C 1
ATOM 3605 O O . GLY B 1 130 ? -3.457 2.232 -0.923 1 97.19 130 GLY B O 1
ATOM 3606 N N . ILE B 1 131 ? -5.66 2.121 -0.811 1 98.31 131 ILE B N 1
ATOM 3607 C CA . ILE B 1 131 ? -5.852 3.562 -0.706 1 98.31 131 ILE B CA 1
ATOM 3608 C C . ILE B 1 131 ? -6.086 3.947 0.754 1 98.31 131 ILE B C 1
ATOM 3610 O O . ILE B 1 131 ? -7.012 3.443 1.394 1 98.31 131 ILE B O 1
ATOM 3614 N N . LEU B 1 132 ? -5.293 4.848 1.257 1 98.19 132 LEU B N 1
ATOM 3615 C CA . LEU B 1 132 ? -5.379 5.23 2.662 1 98.19 132 LEU B CA 1
ATOM 3616 C C . LEU B 1 132 ? -6.027 6.602 2.816 1 98.19 132 LEU B C 1
ATOM 3618 O O . LEU B 1 132 ? -6.582 6.914 3.873 1 98.19 132 LEU B O 1
ATOM 3622 N N . GLY B 1 133 ? -5.977 7.363 1.714 1 98.12 133 GLY B N 1
ATOM 3623 C CA . GLY B 1 133 ? -6.227 8.789 1.863 1 98.12 133 GLY B CA 1
ATOM 3624 C C . GLY B 1 133 ? -5.031 9.547 2.402 1 98.12 133 GLY B C 1
ATOM 3625 O O . GLY B 1 133 ? -3.961 8.977 2.602 1 98.12 133 GLY B O 1
ATOM 3626 N N . PRO B 1 134 ? -5.25 10.859 2.58 1 98.31 134 PRO B N 1
ATOM 3627 C CA . PRO B 1 134 ? -4.105 11.672 2.998 1 98.31 134 PRO B CA 1
ATOM 3628 C C . PRO B 1 134 ? -3.559 11.258 4.363 1 98.31 134 PRO B C 1
ATOM 3630 O O . PRO B 1 134 ? -4.328 11.016 5.293 1 98.31 134 PRO B O 1
ATOM 3633 N N . SER B 1 135 ? -2.209 11.008 4.43 1 94.94 135 SER B N 1
ATOM 3634 C CA . SER B 1 135 ? -1.508 10.703 5.676 1 94.94 135 SER B CA 1
ATOM 3635 C C . SER B 1 135 ? -1.087 11.977 6.395 1 94.94 135 SER B C 1
ATOM 3637 O O . SER B 1 135 ? 0.076 12.383 6.328 1 94.94 135 SER B O 1
ATOM 3639 N N . LYS B 1 136 ? -1.858 12.492 7.004 1 94.88 136 LYS B N 1
ATOM 3640 C CA . LYS B 1 136 ? -2.188 13.43 8.07 1 94.88 136 LYS B CA 1
ATOM 3641 C C . LYS B 1 136 ? -2.316 14.852 7.539 1 94.88 136 LYS B C 1
ATOM 3643 O O . LYS B 1 136 ? -2.875 15.727 8.211 1 94.88 136 LYS B O 1
ATOM 3648 N N . ASN B 1 137 ? -1.694 15.102 6.305 1 98.5 137 ASN B N 1
ATOM 3649 C CA . ASN B 1 137 ? -1.744 16.469 5.777 1 98.5 137 ASN B CA 1
ATOM 3650 C C . ASN B 1 137 ? -2.93 16.656 4.836 1 98.5 137 ASN B C 1
ATOM 3652 O O . ASN B 1 137 ? -3.303 15.734 4.105 1 98.5 137 ASN B O 1
ATOM 3656 N N . LYS B 1 138 ? -3.455 17.875 4.797 1 98.69 138 LYS B N 1
ATOM 3657 C CA . LYS B 1 138 ? -4.613 18.172 3.959 1 98.69 138 LYS B CA 1
ATOM 3658 C C . LYS B 1 138 ? -4.281 18 2.479 1 98.69 138 LYS B C 1
ATOM 3660 O O . LYS B 1 138 ? -3.164 18.297 2.049 1 98.69 138 LYS B O 1
ATOM 3665 N N . PRO B 1 139 ? -5.297 17.578 1.672 1 98.44 139 PRO B N 1
ATOM 3666 C CA . PRO B 1 139 ? -5.129 17.516 0.218 1 98.44 139 PRO B CA 1
ATOM 3667 C C . PRO B 1 139 ? -5.074 18.891 -0.43 1 98.44 139 PRO B C 1
ATOM 3669 O O . PRO B 1 139 ? -5.289 19.906 0.243 1 98.44 139 PRO B O 1
ATOM 3672 N N . ILE B 1 140 ? -4.77 18.891 -1.671 1 97.5 140 ILE B N 1
ATOM 3673 C CA . ILE B 1 140 ? -4.98 20.094 -2.477 1 97.5 140 ILE B CA 1
ATOM 3674 C C . ILE B 1 140 ? -5.926 19.766 -3.633 1 97.5 140 ILE B C 1
ATOM 3676 O O . ILE B 1 140 ? -5.855 18.688 -4.223 1 97.5 140 ILE B O 1
ATOM 3680 N N . LEU B 1 141 ? -6.816 20.641 -3.832 1 97.44 141 LEU B N 1
ATOM 3681 C CA . LEU B 1 141 ? -7.719 20.562 -4.977 1 97.44 141 LEU B CA 1
ATOM 3682 C C . LEU B 1 141 ? -7.191 21.406 -6.137 1 97.44 141 LEU B C 1
ATOM 3684 O O . LEU B 1 141 ? -7.105 22.625 -6.031 1 97.44 141 LEU B O 1
ATOM 3688 N N . LEU B 1 142 ? -6.867 20.781 -7.23 1 96.62 142 LEU B N 1
ATOM 3689 C CA . LEU B 1 142 ? -6.355 21.5 -8.391 1 96.62 142 LEU B CA 1
ATOM 3690 C C . LEU B 1 142 ? -7.496 22.125 -9.188 1 96.62 142 LEU B C 1
ATOM 3692 O O . LEU B 1 142 ? -8.656 21.734 -9.031 1 96.62 142 LEU B O 1
ATOM 3696 N N . GLU B 1 143 ? -7.125 23.031 -10.086 1 94.5 143 GLU B N 1
ATOM 3697 C CA . GLU B 1 143 ? -8.117 23.734 -10.891 1 94.5 143 GLU B CA 1
ATOM 3698 C C . GLU B 1 143 ? -8.875 22.781 -11.805 1 94.5 143 GLU B C 1
ATOM 3700 O O . GLU B 1 143 ? -10.055 23 -12.102 1 94.5 143 GLU B O 1
ATOM 3705 N N . ASN B 1 144 ? -8.258 21.75 -12.188 1 94.88 144 ASN B N 1
ATOM 3706 C CA . ASN B 1 144 ? -8.883 20.812 -13.109 1 94.88 144 ASN B CA 1
ATOM 3707 C C . ASN B 1 144 ? -9.812 19.844 -12.375 1 94.88 144 ASN B C 1
ATOM 3709 O O . ASN B 1 144 ? -10.336 18.906 -12.977 1 94.88 144 ASN B O 1
ATOM 3713 N N . GLY B 1 145 ? -9.883 19.969 -11.102 1 95.62 145 GLY B N 1
ATOM 3714 C CA . GLY B 1 145 ? -10.852 19.188 -10.336 1 95.62 145 GLY B CA 1
ATOM 3715 C C . GLY B 1 145 ? -10.242 17.984 -9.656 1 95.62 145 GLY B C 1
ATOM 3716 O O . GLY B 1 145 ? -10.914 17.297 -8.891 1 95.62 145 GLY B O 1
ATOM 3717 N N . LEU B 1 146 ? -8.992 17.719 -9.891 1 97.56 146 LEU B N 1
ATOM 3718 C CA . LEU B 1 146 ? -8.328 16.594 -9.242 1 97.56 146 LEU B CA 1
ATOM 3719 C C . LEU B 1 146 ? -7.98 16.906 -7.797 1 97.56 146 LEU B C 1
ATOM 3721 O O . LEU B 1 146 ? -7.41 17.969 -7.52 1 97.56 146 LEU B O 1
ATOM 3725 N N . LEU B 1 147 ? -8.422 16.078 -6.918 1 98.5 147 LEU B N 1
ATOM 3726 C CA . LEU B 1 147 ? -8.008 16.141 -5.52 1 98.5 147 LEU B CA 1
ATOM 3727 C C . LEU B 1 147 ? -6.773 15.289 -5.277 1 98.5 147 LEU B C 1
ATOM 3729 O O . LEU B 1 147 ? -6.816 14.062 -5.445 1 98.5 147 LEU B O 1
ATOM 3733 N N . LEU B 1 148 ? -5.648 15.891 -4.934 1 98.69 148 LEU B N 1
ATOM 3734 C CA . LEU B 1 148 ? -4.402 15.18 -4.648 1 98.69 148 LEU B CA 1
ATOM 3735 C C . LEU B 1 148 ? -4.254 14.93 -3.152 1 98.69 148 LEU B C 1
ATOM 3737 O O . LEU B 1 148 ? -4.215 15.867 -2.359 1 98.69 148 LEU B O 1
ATOM 3741 N N . CYS B 1 149 ? -4.184 13.672 -2.803 1 98.81 149 CYS B N 1
ATOM 3742 C CA . CYS B 1 149 ? -4.062 13.242 -1.415 1 98.81 149 CYS B CA 1
ATOM 3743 C C . CYS B 1 149 ? -2.723 12.555 -1.173 1 98.81 149 CYS B C 1
ATOM 3745 O O . CYS B 1 149 ? -2.514 11.422 -1.603 1 98.81 149 CYS B O 1
ATOM 3747 N N . GLY B 1 150 ? -1.842 13.289 -0.463 1 98.69 150 GLY B N 1
ATOM 3748 C CA . GLY B 1 150 ? -0.569 12.672 -0.124 1 98.69 150 GLY B CA 1
ATOM 3749 C C . GLY B 1 150 ? -0.694 11.594 0.931 1 98.69 150 GLY B C 1
ATOM 3750 O O . GLY B 1 150 ? -1.316 11.805 1.974 1 98.69 150 GLY B O 1
ATOM 3751 N N . SER B 1 151 ? -0.175 10.414 0.655 1 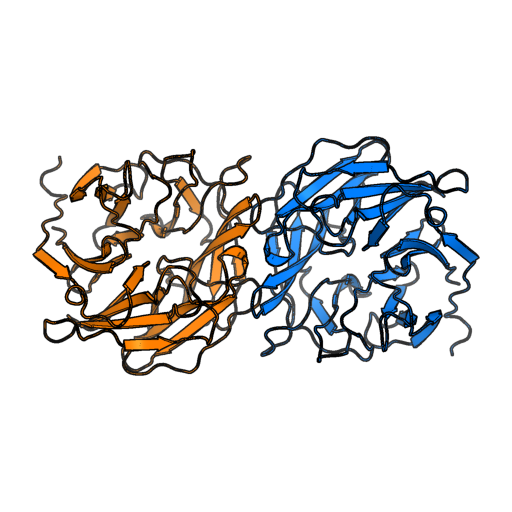98.5 151 SER B N 1
ATOM 3752 C CA . SER B 1 151 ? -0.185 9.297 1.591 1 98.5 151 SER B CA 1
ATOM 3753 C C . SER B 1 151 ? 1.221 8.75 1.816 1 98.5 151 SER B C 1
ATOM 3755 O O . SER B 1 151 ? 2.205 9.367 1.404 1 98.5 151 SER B O 1
ATOM 3757 N N . SER B 1 152 ? 1.356 7.695 2.643 1 98.25 152 SER B N 1
ATOM 3758 C CA . SER B 1 152 ? 2.643 7.047 2.879 1 98.25 152 SER B CA 1
ATOM 3759 C C . SER B 1 152 ? 2.465 5.57 3.219 1 98.25 152 SER B C 1
ATOM 3761 O O . SER B 1 152 ? 1.397 5.16 3.678 1 98.25 152 SER B O 1
ATOM 3763 N N . VAL B 1 153 ? 3.436 4.852 2.941 1 96.94 153 VAL B N 1
ATOM 3764 C CA . VAL B 1 153 ? 3.533 3.445 3.322 1 96.94 153 VAL B CA 1
ATOM 3765 C C . VAL B 1 153 ? 4.691 3.252 4.297 1 96.94 153 VAL B C 1
ATOM 3767 O O . VAL B 1 153 ? 5.789 3.77 4.078 1 96.94 153 VAL B O 1
ATOM 3770 N N . GLU B 1 154 ? 4.426 2.584 5.395 1 97.06 154 GLU B N 1
ATOM 3771 C CA . GLU B 1 154 ? 5.434 2.203 6.379 1 97.06 154 GLU B CA 1
ATOM 3772 C C . GLU B 1 154 ? 5.461 0.692 6.586 1 97.06 154 GLU B C 1
ATOM 3774 O O . GLU B 1 154 ? 4.93 0.187 7.578 1 97.06 154 GLU B O 1
ATOM 3779 N N . SER B 1 155 ? 6.121 -0.019 5.793 1 97.12 155 SER B N 1
ATOM 3780 C CA . SER B 1 155 ? 6.219 -1.47 5.91 1 97.12 155 SER B CA 1
ATOM 3781 C C . SER B 1 155 ? 7.434 -1.877 6.738 1 97.12 155 SER B C 1
ATOM 3783 O O . SER B 1 155 ? 8.07 -1.034 7.371 1 97.12 155 SER B O 1
ATOM 3785 N N . TRP B 1 156 ? 7.754 -3.215 6.824 1 97.44 156 TRP B N 1
ATOM 3786 C CA . TRP B 1 156 ? 8.797 -3.783 7.672 1 97.44 156 TRP B CA 1
ATOM 3787 C C . TRP B 1 156 ? 10.125 -3.064 7.461 1 97.44 156 TRP B C 1
ATOM 3789 O O . TRP B 1 156 ? 10.797 -2.693 8.422 1 97.44 156 TRP B O 1
ATOM 3799 N N . ASN B 1 157 ? 10.5 -2.779 6.277 1 97.25 157 ASN B N 1
ATOM 3800 C CA . ASN B 1 157 ? 11.797 -2.17 6 1 97.25 157 ASN B CA 1
ATOM 3801 C C . ASN B 1 157 ? 11.727 -1.207 4.82 1 97.25 157 ASN B C 1
ATOM 3803 O O . ASN B 1 157 ? 12.68 -1.092 4.047 1 97.25 157 ASN B O 1
ATOM 3807 N N . SER B 1 158 ? 10.617 -0.575 4.695 1 96.94 158 SER B N 1
ATOM 3808 C CA . SER B 1 158 ? 10.477 0.308 3.541 1 96.94 158 SER B CA 1
ATOM 3809 C C . SER B 1 158 ? 9.43 1.39 3.799 1 96.94 158 SER B C 1
ATOM 3811 O O . SER B 1 158 ? 8.242 1.094 3.93 1 96.94 158 SER B O 1
ATOM 3813 N N . TRP B 1 159 ? 9.891 2.645 3.887 1 98.06 159 TRP B N 1
ATOM 3814 C CA . TRP B 1 159 ? 9.023 3.803 4.082 1 98.06 159 TRP B CA 1
ATOM 3815 C C . TRP B 1 159 ? 9.07 4.727 2.869 1 98.06 159 TRP B C 1
ATOM 3817 O O . TRP B 1 159 ? 10.141 4.98 2.314 1 98.06 159 TRP B O 1
ATOM 3827 N N . GLY B 1 160 ? 8.055 5.199 2.439 1 98.5 160 GLY B N 1
ATOM 3828 C CA . GLY B 1 160 ? 7.961 6.164 1.354 1 98.5 160 GLY B CA 1
ATOM 3829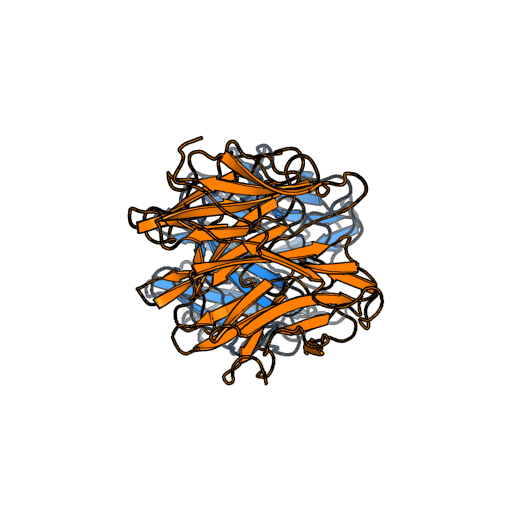 C C . GLY B 1 160 ? 6.574 6.758 1.197 1 98.5 160 GLY B C 1
ATOM 3830 O O . GLY B 1 160 ? 5.617 6.289 1.817 1 98.5 160 GLY B O 1
ATOM 3831 N N . ALA B 1 161 ? 6.492 7.766 0.378 1 98.75 161 ALA B N 1
ATOM 3832 C CA . ALA B 1 161 ? 5.234 8.484 0.193 1 98.75 161 ALA B CA 1
ATOM 3833 C C . ALA B 1 161 ? 4.621 8.172 -1.168 1 98.75 161 ALA B C 1
ATOM 3835 O O . ALA B 1 161 ? 5.293 7.637 -2.053 1 98.75 161 ALA B O 1
ATOM 3836 N N . TRP B 1 162 ? 3.406 8.398 -1.285 1 98.62 162 TRP B N 1
ATOM 3837 C CA . TRP B 1 162 ? 2.627 8.227 -2.506 1 98.62 162 TRP B CA 1
ATOM 3838 C C . TRP B 1 162 ? 1.633 9.375 -2.68 1 98.62 162 TRP B C 1
ATOM 3840 O O . TRP B 1 162 ? 1.318 10.086 -1.721 1 98.62 162 TRP B O 1
ATOM 3850 N N . MET B 1 163 ? 1.207 9.539 -3.945 1 98.62 163 MET B N 1
ATOM 3851 C CA . MET B 1 163 ? 0.136 10.484 -4.258 1 98.62 163 MET B CA 1
ATOM 3852 C C . MET B 1 163 ? -1.118 9.75 -4.719 1 98.62 163 MET B C 1
ATOM 3854 O O . MET B 1 163 ? -1.129 9.148 -5.789 1 98.62 163 MET B O 1
ATOM 3858 N N . GLU B 1 164 ? -2.141 9.766 -3.881 1 98.62 164 GLU B N 1
ATOM 3859 C CA . GLU B 1 164 ? -3.432 9.172 -4.211 1 98.62 164 GLU B CA 1
ATOM 3860 C C . GLU B 1 164 ? -4.414 10.227 -4.715 1 98.62 164 GLU B C 1
ATOM 3862 O O . GLU B 1 164 ? -4.695 11.203 -4.016 1 98.62 164 GLU B O 1
ATOM 3867 N N . VAL B 1 165 ? -4.922 10.008 -5.941 1 98.5 165 VAL B N 1
ATOM 3868 C CA . VAL B 1 165 ? -5.633 11.078 -6.641 1 98.5 165 VAL B CA 1
ATOM 3869 C C . VAL B 1 165 ? -7.059 10.633 -6.953 1 98.5 165 VAL B C 1
ATOM 3871 O O . VAL B 1 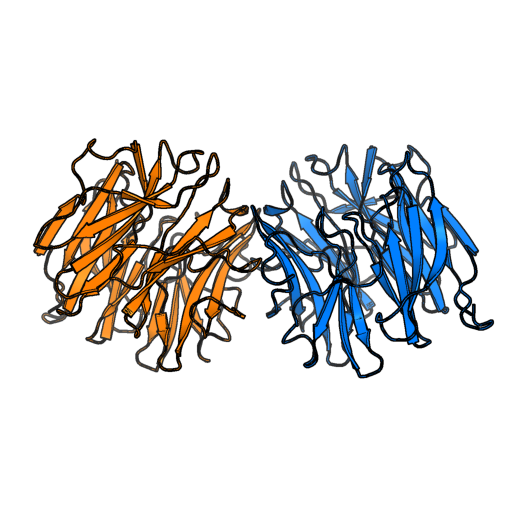165 ? -7.281 9.492 -7.375 1 98.5 165 VAL B O 1
ATOM 3874 N N . THR B 1 166 ? -8.016 11.469 -6.723 1 98.25 166 THR B N 1
ATOM 3875 C CA . THR B 1 166 ? -9.414 11.203 -7.039 1 98.25 166 THR B CA 1
ATOM 3876 C C . THR B 1 166 ? -10.031 12.383 -7.781 1 98.25 166 THR B C 1
ATOM 3878 O O . THR B 1 166 ? -9.75 13.539 -7.461 1 98.25 166 THR B O 1
ATOM 3881 N N . ALA B 1 167 ? -10.875 12.117 -8.766 1 96.94 167 ALA B N 1
ATOM 3882 C CA . ALA B 1 167 ? -11.562 13.141 -9.555 1 96.94 167 ALA B CA 1
ATOM 3883 C C . ALA B 1 167 ? -13.023 13.273 -9.133 1 96.94 167 ALA B C 1
ATOM 3885 O O . ALA B 1 167 ? -13.742 14.141 -9.625 1 96.94 167 ALA B O 1
ATOM 3886 N N . ASP B 1 168 ? -13.461 12.398 -8.266 1 96.75 168 ASP B N 1
ATOM 3887 C CA . ASP B 1 168 ? -14.875 12.336 -7.906 1 96.75 168 ASP B CA 1
ATOM 3888 C C . ASP B 1 168 ? -15.047 12.281 -6.391 1 96.75 168 ASP B C 1
ATOM 3890 O O . ASP B 1 168 ? -15.875 11.523 -5.883 1 96.75 168 ASP B O 1
ATOM 3894 N N . ALA B 1 169 ? -14.172 12.969 -5.719 1 94.75 169 ALA B N 1
ATOM 3895 C CA . ALA B 1 169 ? -14.234 13.195 -4.277 1 94.75 169 ALA B CA 1
ATOM 3896 C C . ALA B 1 169 ? -14.18 11.883 -3.508 1 94.75 169 ALA B C 1
ATOM 3898 O O . ALA B 1 169 ? -14.93 11.688 -2.547 1 94.75 169 ALA B O 1
ATOM 3899 N N . GLY B 1 170 ? -13.391 10.945 -3.959 1 94.12 170 GLY B N 1
ATOM 3900 C CA . GLY B 1 170 ? -13.07 9.773 -3.154 1 94.12 170 GLY B CA 1
ATOM 3901 C C . GLY B 1 170 ? -13.789 8.523 -3.615 1 94.12 170 GLY B C 1
ATOM 3902 O O . GLY B 1 170 ? -13.688 7.473 -2.98 1 94.12 170 GLY B O 1
ATOM 3903 N N . ARG B 1 171 ? -14.5 8.547 -4.691 1 91.12 171 ARG B N 1
ATOM 3904 C CA . ARG B 1 171 ? -15.211 7.371 -5.172 1 91.12 171 ARG B CA 1
ATOM 3905 C C . ARG B 1 171 ? -14.289 6.465 -5.98 1 91.12 171 ARG B C 1
ATOM 3907 O O . ARG B 1 171 ? -14.398 5.238 -5.914 1 91.12 171 ARG B O 1
ATOM 3914 N N . SER B 1 172 ? -13.484 7.051 -6.777 1 93.81 172 SER B N 1
ATOM 3915 C CA . SER B 1 172 ? -12.469 6.312 -7.52 1 93.81 172 SER B CA 1
ATOM 3916 C C . SER B 1 172 ? -11.086 6.938 -7.336 1 93.81 172 SER B C 1
ATOM 3918 O O . SER B 1 172 ? -10.977 8.133 -7.066 1 93.81 172 SER B O 1
ATOM 3920 N N . TRP B 1 173 ? -10.102 6.098 -7.527 1 96.81 173 TRP B N 1
ATOM 3921 C CA . TRP B 1 173 ? -8.781 6.562 -7.129 1 96.81 173 TRP B CA 1
ATOM 3922 C C . TRP B 1 173 ? -7.715 6.07 -8.102 1 96.81 173 TRP B C 1
ATOM 3924 O O . TRP B 1 173 ? -7.855 5 -8.695 1 96.81 173 TRP B O 1
ATOM 3934 N N . LYS B 1 174 ? -6.719 6.863 -8.266 1 96.69 174 LYS B N 1
ATOM 3935 C CA . LYS B 1 174 ? -5.445 6.484 -8.867 1 96.69 174 LYS B CA 1
ATOM 3936 C C . LYS B 1 174 ? -4.285 6.746 -7.91 1 96.69 174 LYS B C 1
ATOM 3938 O O . LYS B 1 174 ? -4.402 7.566 -6.996 1 96.69 174 LYS B O 1
ATOM 3943 N N . LYS B 1 175 ? -3.264 6.066 -8.109 1 97.31 175 LYS B N 1
ATOM 3944 C CA . LYS B 1 175 ? -2.111 6.168 -7.215 1 97.31 175 LYS B CA 1
ATOM 3945 C C . LYS B 1 175 ? -0.821 6.371 -8.008 1 97.31 175 LYS B C 1
ATOM 3947 O O . LYS B 1 175 ? -0.557 5.645 -8.969 1 97.31 175 LYS B O 1
ATOM 3952 N N . TYR B 1 176 ? -0.049 7.379 -7.598 1 97.88 176 TYR B N 1
ATOM 3953 C CA . TYR B 1 176 ? 1.197 7.723 -8.273 1 97.88 176 TYR B CA 1
ATOM 3954 C C . TYR B 1 176 ? 2.355 7.777 -7.289 1 97.88 176 TYR B C 1
ATOM 3956 O O . TYR B 1 176 ? 2.174 8.148 -6.125 1 97.88 176 TYR B O 1
ATOM 3964 N N . GLY B 1 177 ? 3.562 7.527 -7.707 1 97.38 177 GLY B N 1
ATOM 3965 C CA . GLY B 1 177 ? 4.762 7.352 -6.902 1 97.38 177 GLY B CA 1
ATOM 3966 C C . GLY B 1 177 ? 5.598 6.164 -7.328 1 97.38 177 GLY B C 1
ATOM 3967 O O . GLY B 1 177 ? 5.57 5.766 -8.492 1 97.38 177 GLY B O 1
ATOM 3968 N N . PRO B 1 178 ? 6.328 5.594 -6.262 1 97.56 178 PRO B N 1
ATOM 3969 C CA . PRO B 1 178 ? 6.535 6.117 -4.91 1 97.56 178 PRO B CA 1
ATOM 3970 C C . PRO B 1 178 ? 7.523 7.277 -4.867 1 97.56 178 PRO B C 1
ATOM 3972 O O . PRO B 1 178 ? 8.281 7.484 -5.82 1 97.56 178 PRO B O 1
ATOM 3975 N N . ILE B 1 179 ? 7.426 8.023 -3.801 1 98.56 179 ILE B N 1
ATOM 3976 C CA . ILE B 1 179 ? 8.359 9.094 -3.477 1 98.56 179 ILE B CA 1
ATOM 3977 C C . ILE B 1 179 ? 9.266 8.664 -2.326 1 98.56 179 ILE B C 1
ATOM 3979 O O . ILE B 1 179 ? 8.789 8.398 -1.22 1 98.56 179 ILE B O 1
ATOM 3983 N N . TYR B 1 180 ? 10.5 8.602 -2.535 1 98.5 180 TYR B N 1
ATOM 3984 C CA . TYR B 1 180 ? 11.445 8.133 -1.528 1 98.5 180 TYR B CA 1
ATOM 3985 C C . TYR B 1 180 ? 12.852 8.617 -1.835 1 98.5 180 TYR B C 1
ATOM 3987 O O . TYR B 1 180 ? 13.094 9.211 -2.887 1 98.5 180 TYR B O 1
ATOM 3995 N N . ILE B 1 181 ? 13.75 8.484 -0.856 1 98.5 181 ILE B N 1
ATOM 3996 C CA . ILE B 1 181 ? 15.156 8.766 -1.093 1 98.5 181 ILE B CA 1
ATOM 3997 C C . ILE B 1 181 ? 15.828 7.551 -1.724 1 98.5 181 ILE B C 1
ATOM 3999 O O . ILE B 1 181 ? 15.75 6.441 -1.187 1 98.5 181 ILE B O 1
ATOM 4003 N N . VAL B 1 182 ? 16.5 7.75 -2.82 1 95.06 182 VAL B N 1
ATOM 4004 C CA . VAL B 1 182 ? 17.125 6.656 -3.553 1 95.06 182 VAL B CA 1
ATOM 4005 C C . VAL B 1 182 ? 18.078 5.906 -2.631 1 95.06 182 VAL B C 1
ATOM 4007 O O . VAL B 1 182 ? 18.812 6.52 -1.845 1 95.06 182 VAL B O 1
ATOM 4010 N N . ASN B 1 183 ? 18.016 4.566 -2.689 1 93.81 183 ASN B N 1
ATOM 4011 C CA . ASN B 1 183 ? 18.891 3.656 -1.968 1 93.81 183 ASN B CA 1
ATOM 4012 C C . ASN B 1 183 ? 18.734 3.797 -0.458 1 93.81 183 ASN B C 1
ATOM 4014 O O . ASN B 1 183 ? 19.672 3.562 0.298 1 93.81 183 ASN B O 1
ATOM 4018 N N . THR B 1 184 ? 17.672 4.332 -0.019 1 96.56 184 THR B N 1
ATOM 4019 C CA . THR B 1 184 ? 17.328 4.441 1.395 1 96.56 184 THR B CA 1
ATOM 4020 C C . THR B 1 184 ? 15.992 3.775 1.681 1 96.56 184 THR B C 1
ATOM 4022 O O . THR B 1 184 ? 14.945 4.262 1.248 1 96.56 184 THR B O 1
ATOM 4025 N N . SER B 1 185 ? 15.984 2.686 2.414 1 95.88 185 SER B N 1
ATOM 4026 C CA . SER B 1 185 ? 14.773 1.901 2.609 1 95.88 185 SER B CA 1
ATOM 4027 C C . SER B 1 185 ? 13.773 2.645 3.49 1 95.88 185 SER B C 1
ATOM 4029 O O . SER B 1 185 ? 12.602 2.785 3.125 1 95.88 185 SER B O 1
ATOM 4031 N N . LEU B 1 186 ? 14.273 3.078 4.652 1 97.69 186 LEU B N 1
ATOM 4032 C CA . LEU B 1 186 ? 13.445 3.875 5.555 1 97.69 186 LEU B CA 1
ATOM 4033 C C . LEU B 1 186 ? 13.688 5.363 5.336 1 97.69 186 LEU B C 1
ATOM 4035 O O . LEU B 1 186 ? 14.617 5.938 5.906 1 97.69 186 LEU B O 1
ATOM 4039 N N . SER B 1 187 ? 12.859 6 4.527 1 98.12 187 SER B N 1
ATOM 4040 C CA . SER B 1 187 ? 13.219 7.344 4.082 1 98.12 187 SER B CA 1
ATOM 4041 C C . SER B 1 187 ? 12.195 8.375 4.547 1 98.12 187 SER B C 1
ATOM 4043 O O . SER B 1 187 ? 12.281 8.875 5.672 1 98.12 187 SER B O 1
ATOM 4045 N N . VAL B 1 188 ? 11.07 8.523 3.771 1 98.81 188 VAL B N 1
ATOM 4046 C CA . VAL B 1 188 ? 10.242 9.695 4.031 1 98.81 188 VAL B CA 1
ATOM 4047 C C . VAL B 1 188 ? 8.773 9.281 4.086 1 98.81 188 VAL B C 1
ATOM 4049 O O . VAL B 1 188 ? 8.383 8.258 3.516 1 98.81 188 VAL B O 1
ATOM 4052 N N . ILE B 1 189 ? 7.957 10.094 4.762 1 98.69 189 ILE B N 1
ATOM 4053 C CA . ILE B 1 189 ? 6.516 9.875 4.816 1 98.69 189 ILE B CA 1
ATOM 4054 C C . ILE B 1 189 ? 5.793 11.211 4.973 1 98.69 189 ILE B C 1
ATOM 4056 O O . ILE B 1 189 ? 6.434 12.258 5.109 1 98.69 189 ILE B O 1
ATOM 4060 N N . GLN B 1 190 ? 4.484 11.219 4.887 1 98.69 190 GLN B N 1
ATOM 4061 C CA . GLN B 1 190 ? 3.568 12.289 5.258 1 98.69 190 GLN B CA 1
ATOM 4062 C C . GLN B 1 190 ? 3.857 13.562 4.461 1 98.69 190 GLN B C 1
ATOM 4064 O O . GLN B 1 190 ? 4.242 14.586 5.031 1 98.69 190 GLN B O 1
ATOM 4069 N N . PRO B 1 191 ? 3.559 13.562 3.201 1 98.75 191 PRO B N 1
ATOM 4070 C CA . PRO B 1 191 ? 3.906 14.68 2.318 1 98.75 191 PRO B CA 1
ATOM 4071 C C . PRO B 1 191 ? 2.992 15.883 2.502 1 98.75 191 PRO B C 1
ATOM 4073 O O . PRO B 1 191 ? 1.77 15.734 2.572 1 98.75 191 PRO B O 1
ATOM 4076 N N . VAL B 1 192 ? 3.555 17.047 2.629 1 98.81 192 VAL B N 1
ATOM 4077 C CA . VAL B 1 192 ? 2.869 18.328 2.535 1 98.81 192 VAL B CA 1
ATOM 4078 C C . VAL B 1 192 ? 2.875 18.812 1.086 1 98.81 192 VAL B C 1
ATOM 4080 O O . VAL B 1 192 ? 3.926 19.172 0.55 1 98.81 192 VAL B O 1
ATOM 4083 N N . LEU B 1 193 ? 1.762 18.922 0.517 1 98.5 193 LEU B N 1
ATOM 4084 C CA . LEU B 1 193 ? 1.636 19.266 -0.895 1 98.5 193 LEU B CA 1
ATOM 4085 C C . LEU B 1 193 ? 1.447 20.766 -1.072 1 98.5 193 LEU B C 1
ATOM 4087 O O . LEU B 1 193 ? 0.716 21.391 -0.308 1 98.5 193 LEU B O 1
ATOM 4091 N N . PHE B 1 194 ? 2.082 21.297 -2.086 1 98.44 194 PHE B N 1
ATOM 4092 C CA . PHE B 1 194 ? 1.775 22.672 -2.488 1 98.44 194 PHE B CA 1
ATOM 4093 C C . PHE B 1 194 ? 2.1 22.891 -3.961 1 98.44 194 PHE B C 1
ATOM 4095 O O . PHE B 1 194 ? 2.873 22.125 -4.551 1 98.44 194 PHE B O 1
ATOM 4102 N N . GLN B 1 195 ? 1.476 23.844 -4.551 1 98.12 195 GLN B N 1
ATOM 4103 C CA . GLN B 1 195 ? 1.745 24.266 -5.926 1 98.12 195 GLN B CA 1
ATOM 4104 C C . GLN B 1 195 ? 2.736 25.422 -5.969 1 98.12 195 GLN B C 1
ATOM 4106 O O . GLN B 1 195 ? 2.602 26.391 -5.215 1 98.12 195 GLN B O 1
ATOM 4111 N N . THR B 1 196 ? 3.688 25.328 -6.836 1 98.19 196 THR B N 1
ATOM 4112 C CA . THR B 1 196 ? 4.688 26.391 -6.977 1 98.19 196 THR B CA 1
ATOM 4113 C C . THR B 1 196 ? 4.129 27.562 -7.773 1 98.19 196 THR B C 1
ATOM 4115 O O . THR B 1 196 ? 3.043 27.469 -8.352 1 98.19 196 THR B O 1
ATOM 4118 N N . ALA B 1 197 ? 4.934 28.641 -7.812 1 97.44 197 ALA B N 1
ATOM 4119 C CA . ALA B 1 197 ? 4.543 29.828 -8.578 1 97.44 197 ALA B CA 1
ATOM 4120 C C . ALA B 1 197 ? 4.43 29.516 -10.062 1 97.44 197 ALA B C 1
ATOM 4122 O O . ALA B 1 197 ? 3.615 30.109 -10.773 1 97.44 197 ALA B O 1
ATOM 4123 N N . LYS B 1 198 ? 5.117 28.562 -10.547 1 96.44 198 LYS B N 1
ATOM 4124 C CA . LYS B 1 198 ? 5.117 28.188 -11.961 1 96.44 198 LYS B CA 1
ATOM 4125 C C . LYS B 1 198 ? 4.023 27.172 -12.258 1 96.44 198 LYS B C 1
ATOM 4127 O O . LYS B 1 198 ? 3.895 26.703 -13.398 1 96.44 198 LYS B O 1
ATOM 4132 N N . GLY B 1 199 ? 3.32 26.766 -11.281 1 96.25 199 GLY B N 1
ATOM 4133 C CA . GLY B 1 199 ? 2.193 25.875 -11.477 1 96.25 199 GLY B CA 1
ATOM 4134 C C . GLY B 1 199 ? 2.555 24.422 -11.305 1 96.25 199 GLY B C 1
ATOM 4135 O O . GLY B 1 199 ? 1.692 23.547 -11.414 1 96.25 199 GLY B O 1
ATOM 4136 N N . THR B 1 200 ? 3.783 24.141 -11.016 1 97.81 200 THR B N 1
ATOM 4137 C CA . THR B 1 200 ? 4.199 22.766 -10.766 1 97.81 200 THR B CA 1
ATOM 4138 C C . THR B 1 200 ? 3.922 22.375 -9.32 1 97.81 200 THR B C 1
ATOM 4140 O O . THR B 1 200 ? 3.537 23.219 -8.5 1 97.81 200 THR B O 1
ATOM 4143 N N . LEU B 1 201 ? 4.031 21.062 -9.031 1 98.75 201 LEU B N 1
ATOM 4144 C CA . LEU B 1 201 ? 3.721 20.594 -7.691 1 98.75 201 LEU B CA 1
ATOM 4145 C C . LEU B 1 201 ? 4.992 20.203 -6.945 1 98.75 201 LEU B C 1
ATOM 4147 O O . LEU B 1 201 ? 5.922 19.641 -7.543 1 98.75 201 LEU B O 1
ATOM 4151 N N . ARG B 1 202 ? 5.035 20.484 -5.668 1 98.88 202 ARG B N 1
ATOM 4152 C CA . ARG B 1 202 ? 6.09 20.031 -4.766 1 98.88 202 ARG B CA 1
ATOM 4153 C C . ARG B 1 202 ? 5.496 19.453 -3.486 1 98.88 202 ARG B C 1
ATOM 4155 O O . ARG B 1 202 ? 4.348 19.734 -3.143 1 98.88 202 ARG B O 1
ATOM 4162 N N . VAL B 1 203 ? 6.281 18.547 -2.871 1 98.88 203 VAL B N 1
ATOM 4163 C CA . VAL B 1 203 ? 5.906 18.062 -1.548 1 98.88 203 VAL B CA 1
ATOM 4164 C C . VAL B 1 203 ? 7.086 18.219 -0.589 1 98.88 203 VAL B C 1
ATOM 4166 O O . VAL B 1 203 ? 8.242 18.016 -0.979 1 98.88 203 VAL B O 1
ATOM 4169 N N . LEU B 1 204 ? 6.82 18.641 0.631 1 98.94 204 LEU B N 1
ATOM 4170 C CA . LEU B 1 204 ? 7.746 18.516 1.753 1 98.94 204 LEU B CA 1
ATOM 4171 C C . LEU B 1 204 ? 7.426 17.281 2.588 1 98.94 204 LEU B C 1
ATOM 4173 O O . LEU B 1 204 ? 6.258 16.969 2.82 1 98.94 204 LEU B O 1
ATOM 4177 N N . LEU B 1 205 ? 8.492 16.594 3.039 1 98.88 205 LEU B N 1
ATOM 4178 C CA . LEU B 1 205 ? 8.273 15.297 3.664 1 98.88 205 LEU B CA 1
ATOM 4179 C C . LEU B 1 205 ? 9.023 15.195 4.988 1 98.88 205 LEU B C 1
ATOM 4181 O O . LEU B 1 205 ? 10.18 15.625 5.086 1 98.88 205 LEU B O 1
ATOM 4185 N N . ARG B 1 206 ? 8.273 14.594 5.922 1 98.38 206 ARG B N 1
ATOM 4186 C CA . ARG B 1 206 ? 8.914 14.117 7.145 1 98.38 206 ARG B CA 1
ATOM 4187 C C . ARG B 1 206 ? 9.914 13.008 6.836 1 98.38 206 ARG B C 1
ATOM 4189 O O . ARG B 1 206 ? 9.664 12.148 5.988 1 98.38 206 ARG B O 1
ATOM 4196 N N . SER B 1 207 ? 11.062 13.031 7.602 1 98.44 207 SER B N 1
ATOM 4197 C CA . SER B 1 207 ? 12.078 12.023 7.305 1 98.44 207 SER B CA 1
ATOM 4198 C C . SER B 1 207 ? 12.305 11.102 8.5 1 98.44 207 SER B C 1
ATOM 4200 O O . SER B 1 207 ? 12.102 11.5 9.648 1 98.44 207 SER B O 1
ATOM 4202 N N . PHE B 1 208 ? 12.711 9.914 8.188 1 97.81 208 PHE B N 1
ATOM 4203 C CA . PHE B 1 208 ? 12.992 8.891 9.188 1 97.81 208 PHE B CA 1
ATOM 4204 C C . PHE B 1 208 ? 14.172 9.297 10.062 1 97.81 208 PHE B C 1
ATOM 4206 O O . PHE B 1 208 ? 14.977 10.148 9.672 1 97.81 208 PHE B O 1
ATOM 4213 N N . ASP B 1 209 ? 14.219 8.578 11.195 1 95.12 209 ASP B N 1
ATOM 4214 C CA . ASP B 1 209 ? 15.305 8.797 12.141 1 95.12 209 ASP B CA 1
ATOM 4215 C C . ASP B 1 209 ? 16.672 8.602 11.469 1 95.12 209 ASP B C 1
ATOM 4217 O O . ASP B 1 209 ? 16.875 7.617 10.75 1 95.12 209 ASP B O 1
ATOM 4221 N N . GLY B 1 210 ? 17.578 9.508 11.742 1 95 210 GLY B N 1
ATOM 4222 C CA . GLY B 1 210 ? 18.906 9.391 11.164 1 95 210 GLY B CA 1
ATOM 4223 C C . GLY B 1 210 ? 19.109 10.297 9.969 1 95 210 GLY B C 1
ATOM 4224 O O . GLY B 1 210 ? 20.234 10.727 9.695 1 95 210 GLY B O 1
ATOM 4225 N N . ILE B 1 211 ? 18.031 10.531 9.133 1 97.19 211 ILE B N 1
ATOM 4226 C CA . ILE B 1 211 ? 18.141 11.453 8.008 1 97.19 211 ILE B CA 1
ATOM 4227 C C . ILE B 1 211 ? 18.203 12.891 8.523 1 97.19 211 ILE B C 1
ATOM 4229 O O . ILE B 1 211 ? 19.062 13.672 8.102 1 97.19 211 ILE B O 1
ATOM 4233 N N . GLY B 1 212 ? 17.25 13.305 9.414 1 97.25 212 GLY B N 1
ATOM 4234 C CA . GLY B 1 212 ? 17.375 14.484 10.258 1 97.25 212 GLY B CA 1
ATOM 4235 C C . GLY B 1 212 ? 17.016 15.766 9.539 1 97.25 212 GLY B C 1
ATOM 4236 O O . GLY B 1 212 ? 17.172 16.859 10.086 1 97.25 212 GLY B O 1
ATOM 4237 N N . LYS B 1 213 ? 16.562 15.672 8.305 1 98.56 213 LYS B N 1
ATOM 4238 C CA . LYS B 1 213 ? 16.156 16.859 7.551 1 98.56 213 LYS B CA 1
ATOM 4239 C C . LYS B 1 213 ? 14.812 16.641 6.879 1 98.56 213 LYS B C 1
ATOM 4241 O O . LYS B 1 213 ? 14.492 15.539 6.441 1 98.56 213 LYS B O 1
ATOM 4246 N N . ILE B 1 214 ? 14.062 17.734 6.789 1 98.81 214 ILE B N 1
ATOM 4247 C CA . ILE B 1 214 ? 12.906 17.688 5.902 1 98.81 214 ILE B CA 1
ATOM 4248 C C . ILE B 1 214 ? 13.359 17.438 4.469 1 98.81 214 ILE B C 1
ATOM 4250 O O . ILE B 1 214 ? 14.367 18 4.023 1 98.81 214 ILE B O 1
ATOM 4254 N N . CYS B 1 215 ? 12.648 16.594 3.768 1 98.94 215 CYS B N 1
ATOM 4255 C CA . CYS B 1 215 ? 12.969 16.312 2.373 1 98.94 215 CYS B CA 1
ATOM 4256 C C . CYS B 1 215 ? 11.922 16.906 1.442 1 98.94 215 CYS B C 1
ATOM 4258 O O . CYS B 1 215 ? 10.844 17.297 1.886 1 98.94 215 CYS B O 1
ATOM 4260 N N . MET B 1 216 ? 12.312 17.016 0.162 1 98.88 216 MET B N 1
ATOM 4261 C CA . MET B 1 216 ? 11.398 17.594 -0.822 1 98.88 216 MET B CA 1
ATOM 4262 C C . MET B 1 216 ? 11.453 16.812 -2.131 1 98.88 216 MET B C 1
ATOM 4264 O O . MET B 1 216 ? 12.508 16.328 -2.523 1 98.88 216 MET B O 1
ATOM 4268 N N . SER B 1 217 ? 10.359 16.609 -2.729 1 98.88 217 SER B N 1
ATOM 4269 C CA . SER B 1 217 ? 10.203 16.047 -4.066 1 98.88 217 SER B CA 1
ATOM 4270 C C . SER B 1 217 ? 9.328 16.938 -4.941 1 98.88 217 SER B C 1
ATOM 4272 O O . SER B 1 217 ? 8.617 17.812 -4.434 1 98.88 217 SER B O 1
ATOM 4274 N N . GLU B 1 218 ? 9.414 16.766 -6.242 1 98.62 218 GLU B N 1
ATOM 4275 C CA . GLU B 1 218 ? 8.656 17.641 -7.137 1 98.62 218 GLU B CA 1
ATOM 4276 C C . GLU B 1 218 ? 8.062 16.859 -8.297 1 98.62 218 GLU B C 1
ATOM 4278 O O . GLU B 1 218 ? 8.57 15.797 -8.672 1 98.62 218 GLU B O 1
ATOM 4283 N N . SER B 1 219 ? 6.988 17.266 -8.766 1 98.69 219 SER B N 1
ATOM 4284 C CA . SER B 1 219 ? 6.328 16.797 -9.984 1 98.69 219 SER B CA 1
ATOM 4285 C C . SER B 1 219 ? 6.18 17.922 -11 1 98.69 219 SER B C 1
ATOM 4287 O O . SER B 1 219 ? 5.641 18.984 -10.68 1 98.69 219 SER B O 1
ATOM 4289 N N . LEU B 1 220 ? 6.613 17.656 -12.234 1 98.19 220 LEU B N 1
ATOM 4290 C CA . LEU B 1 220 ? 6.559 18.672 -13.289 1 98.19 220 LEU B CA 1
ATOM 4291 C C . LEU B 1 220 ? 5.387 18.406 -14.234 1 98.19 220 LEU B C 1
ATOM 4293 O O . LEU B 1 220 ? 5.172 19.156 -15.18 1 98.19 220 LEU B O 1
ATOM 4297 N N . ASP B 1 221 ? 4.609 17.344 -13.977 1 97.19 221 ASP B N 1
ATOM 4298 C CA . ASP B 1 221 ? 3.572 16.953 -14.922 1 97.19 221 ASP B CA 1
ATOM 4299 C C . ASP B 1 221 ? 2.23 16.766 -14.219 1 97.19 221 ASP B C 1
ATOM 4301 O O . ASP B 1 221 ? 1.476 15.844 -14.547 1 97.19 221 ASP B O 1
ATOM 4305 N N . GLY B 1 222 ? 2.021 17.594 -13.219 1 95.69 222 GLY B N 1
ATOM 4306 C CA . GLY B 1 222 ? 0.719 17.625 -12.578 1 95.69 222 GLY B CA 1
ATOM 4307 C C . GLY B 1 222 ? 0.512 16.484 -11.594 1 95.69 222 GLY B C 1
ATOM 4308 O O . GLY B 1 222 ? -0.625 16.109 -11.305 1 95.69 222 GLY B O 1
ATOM 4309 N N . GLY B 1 223 ? 1.54 15.867 -11.086 1 96.75 223 GLY B N 1
ATOM 4310 C CA . GLY B 1 223 ? 1.451 14.859 -10.039 1 96.75 223 GLY B CA 1
ATOM 4311 C C . GLY B 1 223 ? 1.504 13.445 -10.578 1 96.75 223 GLY B C 1
ATOM 4312 O O . GLY B 1 223 ? 1.395 12.484 -9.812 1 96.75 223 GLY B O 1
ATOM 4313 N N . LEU B 1 224 ? 1.662 13.289 -11.898 1 94.81 224 LEU B N 1
ATOM 4314 C CA . LEU B 1 224 ? 1.657 11.961 -12.508 1 94.81 224 LEU B CA 1
ATOM 4315 C C . LEU B 1 224 ? 2.975 11.242 -12.242 1 94.81 224 LEU B C 1
ATOM 4317 O O . LEU B 1 224 ? 3.004 10.016 -12.125 1 94.81 224 LEU B O 1
ATOM 4321 N N . ASN B 1 225 ? 4.016 12.008 -12.266 1 96.31 225 ASN B N 1
ATOM 4322 C CA . ASN B 1 225 ? 5.344 11.508 -11.93 1 96.31 225 ASN B CA 1
ATOM 4323 C C . ASN B 1 225 ? 6.016 12.375 -10.867 1 96.31 225 ASN B C 1
ATOM 4325 O O . ASN B 1 225 ? 5.832 13.594 -10.852 1 96.31 225 ASN B O 1
ATOM 4329 N N . TRP B 1 226 ? 6.773 11.742 -10.031 1 98.19 226 TRP B N 1
ATOM 4330 C CA . TRP B 1 226 ? 7.441 12.445 -8.938 1 98.19 226 TRP B CA 1
ATOM 4331 C C . TRP B 1 226 ? 8.93 12.094 -8.898 1 98.19 226 TRP B C 1
ATOM 4333 O O . TRP B 1 226 ? 9.305 10.938 -9.117 1 98.19 226 TRP B O 1
ATOM 4343 N N . GLY B 1 227 ? 9.742 13.086 -8.625 1 98.06 227 GLY B N 1
ATOM 4344 C CA . GLY B 1 227 ? 11.164 12.836 -8.445 1 98.06 227 GLY B CA 1
ATOM 4345 C C . GLY B 1 227 ? 11.492 12.203 -7.102 1 98.06 227 GLY B C 1
ATOM 4346 O O . GLY B 1 227 ? 10.641 12.156 -6.211 1 98.06 227 GLY B O 1
ATOM 4347 N N . TYR B 1 228 ? 12.719 11.742 -6.996 1 98.38 228 TYR B N 1
ATOM 4348 C CA . TYR B 1 228 ? 13.211 11.266 -5.707 1 98.38 228 TYR B CA 1
ATOM 4349 C C . TYR B 1 228 ? 13.195 12.383 -4.672 1 98.38 228 TYR B C 1
ATOM 4351 O O . TYR B 1 228 ? 13.352 13.562 -5.012 1 98.38 228 TYR B O 1
ATOM 4359 N N . ALA B 1 229 ? 12.977 12.016 -3.441 1 98.81 229 ALA B N 1
ATOM 4360 C CA . ALA B 1 229 ? 13.055 12.984 -2.355 1 98.81 229 ALA B CA 1
ATOM 4361 C C . ALA B 1 229 ? 14.5 13.383 -2.086 1 98.81 229 ALA B C 1
ATOM 4363 O O . ALA B 1 229 ? 15.398 12.531 -2.076 1 98.81 229 ALA B O 1
ATOM 4364 N N . LYS B 1 230 ? 14.68 14.641 -1.926 1 98.75 230 LYS B N 1
ATOM 4365 C CA . LYS B 1 230 ? 16 15.188 -1.62 1 98.75 230 LYS B CA 1
ATOM 4366 C C . LYS B 1 230 ? 15.969 16.016 -0.331 1 98.75 230 LYS B C 1
ATOM 4368 O O . LYS B 1 230 ? 14.953 16.625 -0.006 1 98.75 230 LYS B O 1
ATOM 4373 N N . LEU B 1 231 ? 17.047 16.078 0.33 1 98.5 231 LEU B N 1
ATOM 4374 C CA . LEU B 1 231 ? 17.141 16.797 1.597 1 98.5 231 LEU B CA 1
ATOM 4375 C C . LEU B 1 231 ? 17.016 18.297 1.382 1 98.5 231 LEU B C 1
ATOM 4377 O O . LEU B 1 231 ? 17.594 18.844 0.437 1 98.5 231 LEU B O 1
ATOM 4381 N N . THR B 1 232 ? 16.312 18.969 2.244 1 98.69 232 THR B N 1
ATOM 4382 C CA . THR B 1 232 ? 16.328 20.422 2.326 1 98.69 232 THR B CA 1
ATOM 4383 C C . THR B 1 232 ? 17.25 20.891 3.439 1 98.69 232 THR B C 1
ATOM 4385 O O . THR B 1 232 ? 17.953 20.094 4.055 1 98.69 232 THR B O 1
ATOM 4388 N N . GLU B 1 233 ? 17.25 22.25 3.68 1 98.06 233 GLU B N 1
ATOM 4389 C CA . GLU B 1 233 ? 18.078 22.797 4.738 1 98.06 233 GLU B CA 1
ATOM 4390 C C . GLU B 1 233 ? 17.406 22.672 6.102 1 98.06 233 GLU B C 1
ATOM 4392 O O . GLU B 1 233 ? 18.047 22.891 7.137 1 98.06 233 GLU B O 1
ATOM 4397 N N . LEU B 1 234 ? 16.125 22.391 6.164 1 98.56 234 LEU B N 1
ATOM 4398 C CA . LEU B 1 234 ? 15.367 22.406 7.406 1 98.56 234 LEU B CA 1
ATOM 4399 C C . LEU B 1 234 ? 15.578 21.109 8.18 1 98.56 234 LEU B C 1
ATOM 4401 O O . LEU B 1 234 ? 15.461 20.016 7.621 1 98.56 234 LEU B O 1
ATOM 4405 N N . PRO B 1 235 ? 15.836 21.219 9.484 1 98.19 235 PRO B N 1
ATOM 4406 C CA . PRO B 1 235 ? 15.938 20 10.289 1 98.19 235 PRO B CA 1
ATOM 4407 C C . PRO B 1 235 ? 14.586 19.328 10.508 1 98.19 235 PRO B C 1
ATOM 4409 O O . PRO B 1 235 ? 13.539 19.969 10.367 1 98.19 235 PRO B O 1
ATOM 4412 N N . ASN B 1 236 ? 14.656 18.078 10.82 1 98.12 236 ASN B N 1
ATOM 4413 C CA . ASN B 1 236 ? 13.461 17.312 11.164 1 98.12 236 ASN B CA 1
ATOM 4414 C C . ASN B 1 236 ? 13.781 16.141 12.086 1 98.12 236 ASN B C 1
ATOM 4416 O O . ASN B 1 236 ? 14.555 15.258 11.727 1 98.12 236 ASN B O 1
ATOM 4420 N N . PRO B 1 237 ? 13.297 16.109 13.273 1 97.94 237 PRO B N 1
ATOM 4421 C CA . PRO B 1 237 ? 13.516 14.992 14.203 1 97.94 237 PRO B CA 1
ATOM 4422 C C . PRO B 1 237 ? 12.445 13.914 14.094 1 97.94 237 PRO B C 1
ATOM 4424 O O . PRO B 1 237 ? 11.906 13.469 15.117 1 97.94 237 PRO B O 1
ATOM 4427 N N . ASN B 1 238 ? 12.211 13.422 12.891 1 97.81 238 ASN B N 1
ATOM 4428 C CA . ASN B 1 238 ? 11.172 12.422 12.648 1 97.81 238 ASN B CA 1
ATOM 4429 C C . ASN B 1 238 ? 9.828 12.852 13.227 1 97.81 238 ASN B C 1
ATOM 4431 O O . ASN B 1 238 ? 9.219 12.109 14 1 97.81 238 ASN B O 1
ATOM 4435 N N . SER B 1 239 ? 9.422 14.047 12.82 1 98.19 239 SER B N 1
ATOM 4436 C CA . SER B 1 239 ? 8.188 14.641 13.32 1 98.19 239 SER B CA 1
ATOM 4437 C C . SER B 1 239 ? 7.332 15.18 12.188 1 98.19 239 SER B C 1
ATOM 4439 O O . SER B 1 239 ? 7.852 15.75 11.227 1 98.19 239 SER B O 1
ATOM 4441 N N . GLY B 1 240 ? 6.039 14.984 12.328 1 98.44 240 GLY B N 1
ATOM 4442 C CA . GLY B 1 240 ? 5.113 15.5 11.328 1 98.44 240 GLY B CA 1
ATOM 4443 C C . GLY B 1 240 ? 5.215 17 11.141 1 98.44 240 GLY B C 1
ATOM 4444 O O . GLY B 1 240 ? 5.43 17.75 12.109 1 98.44 240 GLY B O 1
ATOM 4445 N N . ILE B 1 241 ? 5.055 17.453 9.906 1 98.88 241 ILE B N 1
ATOM 4446 C CA . ILE B 1 241 ? 5.094 18.859 9.547 1 98.88 241 ILE B CA 1
ATOM 4447 C C . ILE B 1 241 ? 3.824 19.234 8.781 1 98.88 241 ILE B C 1
ATOM 4449 O O . ILE B 1 241 ? 3.084 18.359 8.328 1 98.88 241 ILE B O 1
ATOM 4453 N N . ASP B 1 242 ? 3.541 20.484 8.672 1 98.88 242 ASP B N 1
ATOM 4454 C CA . ASP B 1 242 ? 2.496 20.953 7.777 1 98.88 242 ASP B CA 1
ATOM 4455 C C . ASP B 1 242 ? 2.75 22.406 7.355 1 98.88 242 ASP B C 1
ATOM 4457 O O . ASP B 1 242 ? 3.445 23.141 8.055 1 98.88 242 ASP B O 1
ATOM 4461 N N . GLY B 1 243 ? 2.223 22.703 6.238 1 98.69 243 GLY B N 1
ATOM 4462 C CA . GLY B 1 243 ? 2.395 24.031 5.688 1 98.69 243 GLY B CA 1
ATOM 4463 C C . GLY B 1 243 ? 1.31 24.422 4.699 1 98.69 243 GLY B C 1
ATOM 4464 O O . GLY B 1 243 ? 0.413 23.625 4.414 1 98.69 243 GLY B O 1
ATOM 4465 N N . VAL B 1 244 ? 1.38 25.656 4.281 1 98.25 244 VAL B N 1
ATOM 4466 C CA . VAL B 1 244 ? 0.392 26.156 3.332 1 98.25 244 VAL B CA 1
ATOM 4467 C C . VAL B 1 244 ? 1.021 27.234 2.451 1 98.25 244 VAL B C 1
ATOM 4469 O O . VAL B 1 244 ? 1.857 28.016 2.916 1 98.25 244 VAL B O 1
ATOM 4472 N N . LYS B 1 245 ? 0.703 27.203 1.213 1 97.94 245 LYS B N 1
ATOM 4473 C CA . LYS B 1 245 ? 1 28.328 0.324 1 97.94 245 LYS B CA 1
ATOM 4474 C C . LYS B 1 245 ? 0.065 29.5 0.591 1 97.94 245 LYS B C 1
ATOM 4476 O O . LYS B 1 245 ? -1.139 29.406 0.343 1 97.94 245 LYS B O 1
ATOM 4481 N N . LEU B 1 246 ? 0.641 30.578 1.034 1 97.44 246 LEU B N 1
ATOM 4482 C CA . LEU B 1 246 ? -0.155 31.75 1.362 1 97.44 246 LEU B CA 1
ATOM 4483 C C . LEU B 1 246 ? -0.64 32.438 0.097 1 97.44 246 LEU B C 1
ATOM 4485 O O . LEU B 1 246 ? -0.029 32.312 -0.966 1 97.44 246 LEU B O 1
ATOM 4489 N N . LYS B 1 247 ? -1.694 33.219 0.272 1 95.56 247 LYS B N 1
ATOM 4490 C CA . LYS B 1 247 ? -2.268 33.969 -0.852 1 95.56 247 LYS B CA 1
ATOM 4491 C C . LYS B 1 247 ? -1.242 34.906 -1.468 1 95.56 247 LYS B C 1
ATOM 4493 O O . LYS B 1 247 ? -1.289 35.188 -2.668 1 95.56 247 LYS B O 1
ATOM 4498 N N . ASP B 1 248 ? -0.313 35.375 -0.708 1 95.12 248 ASP B N 1
ATOM 4499 C CA . ASP B 1 248 ? 0.673 36.344 -1.208 1 95.12 248 ASP B CA 1
ATOM 4500 C C . ASP B 1 248 ? 1.852 35.625 -1.859 1 95.12 248 ASP B C 1
ATOM 4502 O O . ASP B 1 248 ? 2.844 36.25 -2.229 1 95.12 248 ASP B O 1
ATOM 4506 N N . GLY B 1 249 ? 1.805 34.281 -1.863 1 96 249 GLY B N 1
ATOM 4507 C CA . GLY B 1 249 ? 2.777 33.531 -2.623 1 96 249 GLY B CA 1
ATOM 4508 C C . GLY B 1 249 ? 3.828 32.875 -1.751 1 96 249 GLY B C 1
ATOM 4509 O O . GLY B 1 249 ? 4.52 31.938 -2.189 1 96 249 GLY B O 1
ATOM 4510 N N . ARG B 1 250 ? 3.979 33.312 -0.512 1 97.19 250 ARG B N 1
ATOM 4511 C CA . ARG B 1 250 ? 4.957 32.719 0.388 1 97.19 250 ARG B CA 1
ATOM 4512 C C . ARG B 1 250 ? 4.496 31.344 0.853 1 97.19 250 ARG B C 1
ATOM 4514 O O . ARG B 1 250 ? 3.295 31.062 0.896 1 97.19 250 ARG B O 1
ATOM 4521 N N . LEU B 1 251 ? 5.473 30.5 1.122 1 98.19 251 LEU B N 1
ATOM 4522 C CA . LEU B 1 251 ? 5.199 29.219 1.762 1 98.19 251 LEU B CA 1
ATOM 4523 C C . LEU B 1 251 ? 5.477 29.281 3.26 1 98.19 251 LEU B C 1
ATOM 4525 O O . LEU B 1 251 ? 6.555 29.719 3.676 1 98.19 251 LEU B O 1
ATOM 4529 N N . LEU B 1 252 ? 4.488 28.969 4.02 1 98.38 252 LEU B N 1
ATOM 4530 C CA . LEU B 1 252 ? 4.621 28.922 5.473 1 98.38 252 LEU B CA 1
ATOM 4531 C C . LEU B 1 252 ? 4.621 27.469 5.973 1 98.38 252 LEU B C 1
ATOM 4533 O O . LEU B 1 252 ? 3.783 26.672 5.555 1 98.38 252 LEU B O 1
ATOM 4537 N N . LEU B 1 253 ? 5.547 27.141 6.852 1 98.69 253 LEU B N 1
ATOM 4538 C CA . LEU B 1 253 ? 5.707 25.781 7.355 1 98.69 253 LEU B CA 1
ATOM 4539 C C . LEU B 1 253 ? 5.801 25.766 8.875 1 98.69 253 LEU B C 1
ATOM 4541 O O . LEU B 1 253 ? 6.551 26.562 9.461 1 98.69 253 LEU B O 1
ATOM 4545 N N . ALA B 1 254 ? 5.008 25.016 9.562 1 98.81 254 ALA B N 1
ATOM 4546 C CA . ALA B 1 254 ? 5.188 24.688 10.969 1 98.81 254 ALA B CA 1
ATOM 4547 C C . ALA B 1 254 ? 5.918 23.359 11.133 1 98.81 254 ALA B C 1
ATOM 4549 O O . ALA B 1 254 ? 5.508 22.344 10.562 1 98.81 254 ALA B O 1
ATOM 4550 N N . TYR B 1 255 ? 6.984 23.344 11.852 1 98.81 255 TYR B N 1
ATOM 4551 C CA . TYR B 1 255 ? 7.832 22.156 11.898 1 98.81 255 TYR B CA 1
ATOM 4552 C C . TYR B 1 255 ? 8.648 22.125 13.188 1 98.81 255 TYR B C 1
ATOM 4554 O O . TYR B 1 255 ? 8.875 23.156 13.82 1 98.81 255 TYR B O 1
ATOM 4562 N N . ASN B 1 256 ? 9 20.875 13.57 1 98.75 256 ASN B N 1
ATOM 4563 C CA . ASN B 1 256 ? 9.93 20.688 14.68 1 98.75 256 ASN B CA 1
ATOM 4564 C C . ASN B 1 256 ? 11.375 20.719 14.211 1 98.75 256 ASN B C 1
ATOM 4566 O O . ASN B 1 256 ? 11.695 20.188 13.141 1 98.75 256 ASN B O 1
ATOM 4570 N N . THR B 1 257 ? 12.242 21.156 15.016 1 96.62 257 THR B N 1
ATOM 4571 C CA . THR B 1 257 ? 13.641 21.312 14.617 1 96.62 257 THR B CA 1
ATOM 4572 C C . THR B 1 257 ? 14.516 20.234 15.234 1 96.62 257 THR B C 1
ATOM 4574 O O . THR B 1 257 ? 14.641 19.141 14.688 1 96.62 257 THR B O 1
ATOM 4577 N N . ILE B 1 258 ? 14.969 20.328 16.422 1 93.75 258 ILE B N 1
ATOM 4578 C CA . ILE B 1 258 ? 15.945 19.406 16.984 1 93.75 258 ILE B CA 1
ATOM 4579 C C . ILE B 1 258 ? 15.234 18.312 17.766 1 93.75 258 ILE B C 1
ATOM 4581 O O . ILE B 1 258 ? 15.789 17.234 18 1 93.75 258 ILE B O 1
ATOM 4585 N N . SER B 1 259 ? 14.125 18.609 18.234 1 96.94 259 SER B N 1
ATOM 4586 C CA . SER B 1 259 ? 13.273 17.656 18.938 1 96.94 259 SER B CA 1
ATOM 4587 C C . SER B 1 259 ? 11.797 18.047 18.812 1 96.94 259 SER B C 1
ATOM 4589 O O . SER B 1 259 ? 11.477 19.125 18.312 1 96.94 259 SER B O 1
ATOM 4591 N N . ARG B 1 260 ? 10.945 17.219 19.266 1 97.62 260 ARG B N 1
ATOM 4592 C CA . ARG B 1 260 ? 9.523 17.531 19.297 1 97.62 260 ARG B CA 1
ATOM 4593 C C . ARG B 1 260 ? 9.203 18.516 20.406 1 97.62 260 ARG B C 1
ATOM 4595 O O . ARG B 1 260 ? 8.039 18.891 20.609 1 97.62 260 ARG B O 1
ATOM 4602 N N . GLY B 1 261 ? 10.242 18.984 21.078 1 98.44 261 GLY B N 1
ATOM 4603 C CA . GLY B 1 261 ? 10.086 20 22.094 1 98.44 261 GLY B CA 1
ATOM 4604 C C . GLY B 1 261 ? 10.195 21.422 21.562 1 98.44 261 GLY B C 1
ATOM 4605 O O . GLY B 1 261 ? 9.938 22.391 22.281 1 98.44 261 GLY B O 1
ATOM 4606 N N . VAL B 1 262 ? 10.617 21.531 20.312 1 98.56 262 VAL B N 1
ATOM 4607 C CA . VAL B 1 262 ? 10.781 22.844 19.703 1 98.56 262 VAL B CA 1
ATOM 4608 C C . VAL B 1 262 ? 9.969 22.922 18.406 1 98.56 262 VAL B C 1
ATOM 4610 O O . VAL B 1 262 ? 10.352 22.328 17.391 1 98.56 262 VAL B O 1
ATOM 4613 N N . LEU B 1 263 ? 8.867 23.641 18.438 1 98.69 263 LEU B N 1
ATOM 4614 C CA . LEU B 1 263 ? 7.992 23.844 17.281 1 98.69 263 LEU B CA 1
ATOM 4615 C C . LEU B 1 263 ? 8.102 25.266 16.766 1 98.69 263 LEU B C 1
ATOM 4617 O O . LEU B 1 263 ? 7.867 26.219 17.516 1 98.69 263 LEU B O 1
ATOM 4621 N N . LYS B 1 264 ? 8.461 25.391 15.5 1 98.19 264 LYS B N 1
ATOM 4622 C CA . LYS B 1 264 ? 8.688 26.703 14.914 1 98.19 264 LYS B CA 1
ATOM 4623 C C . LYS B 1 264 ? 7.871 26.891 13.633 1 98.19 264 LYS B C 1
ATOM 4625 O O . LYS B 1 264 ? 7.277 25.922 13.133 1 98.19 264 LYS B O 1
ATOM 4630 N N . VAL B 1 265 ? 7.781 28.141 13.188 1 98.19 265 VAL B N 1
ATOM 4631 C CA . VAL B 1 265 ? 7.215 28.5 11.891 1 98.19 265 VAL B CA 1
ATOM 4632 C C . VAL B 1 265 ? 8.297 29.109 11.008 1 98.19 265 VAL B C 1
ATOM 4634 O O . VAL B 1 265 ? 9.031 30 11.438 1 98.19 265 VAL B O 1
ATOM 4637 N N . ALA B 1 266 ? 8.43 28.578 9.867 1 97.94 266 ALA B N 1
ATOM 4638 C CA . ALA B 1 266 ? 9.367 29.109 8.883 1 97.94 266 ALA B CA 1
ATOM 4639 C C . ALA B 1 266 ? 8.633 29.562 7.625 1 97.94 266 ALA B C 1
ATOM 4641 O O . ALA B 1 266 ? 7.496 29.156 7.379 1 97.94 266 ALA B O 1
ATOM 4642 N N . ILE B 1 267 ? 9.312 30.422 6.883 1 97.75 267 ILE B N 1
ATOM 4643 C CA . ILE B 1 267 ? 8.742 30.969 5.652 1 97.75 267 ILE B CA 1
ATOM 4644 C C . ILE B 1 267 ? 9.734 30.766 4.5 1 97.75 267 ILE B C 1
ATOM 4646 O O . ILE B 1 267 ? 10.945 30.859 4.695 1 97.75 267 ILE B O 1
ATOM 4650 N N . SER B 1 268 ? 9.234 30.469 3.383 1 98.31 268 SER B N 1
ATOM 4651 C CA . SER B 1 268 ? 9.984 30.438 2.133 1 98.31 268 SER B CA 1
ATOM 4652 C C . SER B 1 268 ? 9.352 31.359 1.091 1 98.31 268 SER B C 1
ATOM 4654 O O . SER B 1 268 ? 8.141 31.344 0.898 1 98.31 268 SER B O 1
ATOM 4656 N N . GLU B 1 269 ? 10.203 32.125 0.37 1 97.12 269 GLU B N 1
ATOM 4657 C CA . GLU B 1 269 ? 9.727 33.031 -0.676 1 97.12 269 GLU B CA 1
ATOM 4658 C C . GLU B 1 269 ? 10.031 32.469 -2.064 1 97.12 269 GLU B C 1
ATOM 4660 O O . GLU B 1 269 ? 9.711 33.094 -3.074 1 97.12 269 GLU B O 1
ATOM 4665 N N . ASP B 1 270 ? 10.648 31.375 -2.096 1 98.12 270 ASP B N 1
ATOM 4666 C CA . ASP B 1 270 ? 11.086 30.812 -3.367 1 98.12 270 ASP B CA 1
ATOM 4667 C C . ASP B 1 270 ? 10.633 29.359 -3.506 1 98.12 270 ASP B C 1
ATOM 4669 O O . ASP B 1 270 ? 11.398 28.5 -3.945 1 98.12 270 ASP B O 1
ATOM 4673 N N . ASP B 1 271 ? 9.453 29.125 -2.98 1 98.19 271 ASP B N 1
ATOM 4674 C CA . ASP B 1 271 ? 8.758 27.844 -3.146 1 98.19 271 ASP B CA 1
ATOM 4675 C C . ASP B 1 271 ? 9.562 26.703 -2.545 1 98.19 271 ASP B C 1
ATOM 4677 O O . ASP B 1 271 ? 9.68 25.625 -3.148 1 98.19 271 ASP B O 1
ATOM 4681 N N . GLY B 1 272 ? 10.156 26.875 -1.393 1 98.31 272 GLY B N 1
ATOM 4682 C CA . GLY B 1 272 ? 10.727 25.828 -0.564 1 98.31 272 GLY B CA 1
ATOM 4683 C C . GLY B 1 272 ? 12.211 25.625 -0.78 1 98.31 272 GLY B C 1
ATOM 4684 O O . GLY B 1 272 ? 12.828 24.766 -0.161 1 98.31 272 GLY B O 1
ATOM 4685 N N . ASP B 1 273 ? 12.875 26.438 -1.625 1 98.25 273 ASP B N 1
ATOM 4686 C CA . ASP B 1 273 ? 14.297 26.266 -1.895 1 98.25 273 ASP B CA 1
ATOM 4687 C C . ASP B 1 273 ? 15.141 26.812 -0.748 1 98.25 273 ASP B C 1
ATOM 4689 O O . ASP B 1 273 ? 16.25 26.328 -0.492 1 98.25 273 ASP B O 1
ATOM 4693 N N . SER B 1 274 ? 14.664 27.859 -0.149 1 98.25 274 SER B N 1
ATOM 4694 C CA . SER B 1 274 ? 15.312 28.422 1.035 1 98.25 274 SER B CA 1
ATOM 4695 C C . SER B 1 274 ? 14.281 28.859 2.07 1 98.25 274 SER B C 1
ATOM 4697 O O . SER B 1 274 ? 13.133 29.125 1.731 1 98.25 274 SER B O 1
ATOM 4699 N N . TRP B 1 275 ? 14.781 28.891 3.307 1 97.81 275 TRP B N 1
ATOM 4700 C CA . TRP B 1 275 ? 13.852 29.125 4.402 1 97.81 275 TRP B CA 1
ATOM 4701 C C . TRP B 1 275 ? 14.461 30.047 5.457 1 97.81 275 TRP B C 1
ATOM 4703 O O . TRP B 1 275 ? 15.68 30.094 5.609 1 97.81 275 TRP B O 1
ATOM 4713 N N . TYR B 1 276 ? 13.617 30.719 6.184 1 95.31 276 TYR B N 1
ATOM 4714 C CA . TYR B 1 276 ? 14.031 31.406 7.398 1 95.31 276 TYR B CA 1
ATOM 4715 C C . TYR B 1 276 ? 12.961 31.297 8.477 1 95.31 276 TYR B C 1
ATOM 4717 O O . TYR B 1 276 ? 11.766 31.375 8.18 1 95.31 276 TYR B O 1
ATOM 4725 N N . ASP B 1 277 ? 13.352 31.203 9.711 1 94.75 277 ASP B N 1
ATOM 4726 C CA . ASP B 1 277 ? 12.445 31.109 10.852 1 94.75 277 ASP B CA 1
ATOM 4727 C C . ASP B 1 277 ? 11.812 32.469 11.156 1 94.75 277 ASP B C 1
ATOM 4729 O O . ASP B 1 277 ? 12.477 33.5 11.078 1 94.75 277 ASP B O 1
ATOM 4733 N N . VAL B 1 278 ? 10.555 32.375 11.555 1 95.06 278 VAL B N 1
ATOM 4734 C CA . VAL B 1 278 ? 9.914 33.656 11.836 1 95.06 278 VAL B CA 1
ATOM 4735 C C . VAL B 1 278 ? 9.289 33.625 13.227 1 95.06 278 VAL B C 1
ATOM 4737 O O . VAL B 1 278 ? 9.164 34.656 13.875 1 95.06 278 VAL B O 1
ATOM 4740 N N . ILE B 1 279 ? 8.805 32.531 13.68 1 95.75 279 ILE B N 1
ATOM 4741 C CA . ILE B 1 279 ? 8.141 32.438 14.977 1 95.75 279 ILE B CA 1
ATOM 4742 C C . ILE B 1 279 ? 8.531 31.109 15.648 1 95.75 279 ILE B C 1
ATOM 4744 O O . ILE B 1 279 ? 8.609 30.062 14.992 1 95.75 279 ILE B O 1
ATOM 4748 N N . THR B 1 280 ? 8.836 31.141 16.922 1 97.25 280 THR B N 1
ATOM 4749 C CA . THR B 1 280 ? 8.883 29.953 17.766 1 97.25 280 THR B CA 1
ATOM 4750 C C . THR B 1 280 ? 7.57 29.781 18.516 1 97.25 280 THR B C 1
ATOM 4752 O O . THR B 1 280 ? 7.25 30.562 19.406 1 97.25 280 THR B O 1
ATOM 4755 N N . LEU B 1 281 ? 6.816 28.734 18.203 1 98 281 LEU B N 1
ATOM 4756 C CA . LEU B 1 281 ? 5.527 28.5 18.844 1 98 281 LEU B CA 1
ATOM 4757 C C . LEU B 1 281 ? 5.711 27.875 20.234 1 98 281 LEU B C 1
ATOM 4759 O O . LEU B 1 281 ? 5.012 28.234 21.172 1 98 281 LEU B O 1
ATOM 4763 N N . GLU B 1 282 ? 6.535 26.938 20.297 1 98.25 282 GLU B N 1
ATOM 4764 C CA . GLU B 1 282 ? 6.828 26.219 21.547 1 98.25 282 GLU B CA 1
ATOM 4765 C C . GLU B 1 282 ? 8.32 25.938 21.672 1 98.25 282 GLU B C 1
ATOM 4767 O O . GLU B 1 282 ? 8.992 25.656 20.688 1 98.25 282 GLU B O 1
ATOM 4772 N N . GLU B 1 283 ? 8.805 25.969 22.891 1 97.94 283 GLU B N 1
ATOM 4773 C CA . GLU B 1 283 ? 10.172 25.562 23.203 1 97.94 283 GLU B CA 1
ATOM 4774 C C . GLU B 1 283 ? 10.273 25.031 24.625 1 97.94 283 GLU B C 1
ATOM 4776 O O . GLU B 1 283 ? 10.414 25.812 25.578 1 97.94 283 GLU B O 1
ATOM 4781 N N . ASN B 1 284 ? 10.172 23.859 24.781 1 98.12 284 ASN B N 1
ATOM 4782 C CA . ASN B 1 284 ? 10.328 23.109 26.016 1 98.12 284 ASN B CA 1
ATOM 4783 C C . ASN B 1 284 ? 10.789 21.672 25.75 1 98.12 284 ASN B C 1
ATOM 4785 O O . ASN B 1 284 ? 9.984 20.828 25.375 1 98.12 284 ASN B O 1
ATOM 4789 N N . LEU B 1 285 ? 12.039 21.406 25.969 1 96.44 285 LEU B N 1
ATOM 4790 C CA . LEU B 1 285 ? 12.68 20.156 25.562 1 96.44 285 LEU B CA 1
ATOM 4791 C C . LEU B 1 285 ? 12.148 18.984 26.375 1 96.44 285 LEU B C 1
ATOM 4793 O O . LEU B 1 285 ? 12.367 17.828 26.031 1 96.44 285 LEU B O 1
ATOM 4797 N N . GLU B 1 286 ? 11.469 19.203 27.438 1 96.5 286 GLU B N 1
ATOM 4798 C CA . GLU B 1 286 ? 10.914 18.156 28.297 1 96.5 286 GLU B CA 1
ATOM 4799 C C . GLU B 1 286 ? 9.516 17.766 27.844 1 96.5 286 GLU B C 1
ATOM 4801 O O . GLU B 1 286 ? 8.922 16.812 28.375 1 96.5 286 GLU B O 1
ATOM 4806 N N . MET B 1 287 ? 9.008 18.484 26.859 1 97.06 287 MET B N 1
ATOM 4807 C CA . MET B 1 287 ? 7.641 18.266 26.406 1 97.06 287 MET B CA 1
ATOM 4808 C C . MET B 1 287 ? 7.617 17.922 24.906 1 97.06 287 MET B C 1
ATOM 4810 O O . MET B 1 287 ? 8.656 17.969 24.25 1 97.06 287 MET B O 1
ATOM 4814 N N . GLU B 1 288 ? 6.453 17.5 24.484 1 98 288 GLU B N 1
ATOM 4815 C CA . GLU B 1 288 ? 6.238 17.203 23.078 1 98 288 GLU B CA 1
ATOM 4816 C C . GLU B 1 288 ? 5.176 18.109 22.469 1 98 288 GLU B C 1
ATOM 4818 O O . GLU B 1 288 ? 4.066 18.219 23 1 98 288 GLU B O 1
ATOM 4823 N N . PHE B 1 289 ? 5.5 18.812 21.391 1 98.69 289 PHE B N 1
ATOM 4824 C CA . PHE B 1 289 ? 4.617 19.578 20.516 1 98.69 289 PHE B CA 1
ATOM 4825 C C . PHE B 1 289 ? 4.688 19.078 19.094 1 98.69 289 PHE B C 1
ATOM 4827 O O . PHE B 1 289 ? 5.695 19.266 18.406 1 98.69 289 PHE B O 1
ATOM 4834 N N . SER B 1 290 ? 3.619 18.422 18.672 1 97.88 290 SER B N 1
ATOM 4835 C CA . SER B 1 290 ? 3.855 17.672 17.438 1 97.88 290 SER B CA 1
ATOM 4836 C C . SER B 1 290 ? 2.646 17.75 16.516 1 97.88 290 SER B C 1
ATOM 4838 O O . SER B 1 290 ? 1.564 18.172 16.922 1 97.88 290 SER B O 1
ATOM 4840 N N . TYR B 1 291 ? 2.891 17.422 15.258 1 98.62 291 TYR B N 1
ATOM 4841 C CA . TYR B 1 291 ? 1.892 17.203 14.219 1 98.62 291 TYR B CA 1
ATOM 4842 C C . TYR B 1 291 ? 1.036 18.453 14.016 1 98.62 291 TYR B C 1
ATOM 4844 O O . TYR B 1 291 ? -0.19 18.391 14.141 1 98.62 291 TYR B O 1
ATOM 4852 N N . PRO B 1 292 ? 1.704 19.5 13.633 1 98.88 292 PRO B N 1
ATOM 4853 C CA . PRO B 1 292 ? 0.917 20.703 13.352 1 98.88 292 PRO B CA 1
ATOM 4854 C C . PRO B 1 292 ? 0.034 20.547 12.109 1 98.88 292 PRO B C 1
ATOM 4856 O O . PRO B 1 292 ? 0.343 19.734 11.227 1 98.88 292 PRO B O 1
ATOM 4859 N N . ALA B 1 293 ? -1.066 21.219 12.117 1 98.88 293 ALA B N 1
ATOM 4860 C CA . ALA B 1 293 ? -1.91 21.469 10.953 1 98.88 293 ALA B CA 1
ATOM 4861 C C . ALA B 1 293 ? -2.053 22.969 10.695 1 98.88 293 ALA B C 1
ATOM 4863 O O . ALA B 1 293 ? -2.299 23.734 11.625 1 98.88 293 ALA B O 1
ATOM 4864 N N . VAL B 1 294 ? -1.895 23.375 9.445 1 98.81 294 VAL B N 1
ATOM 4865 C CA . VAL B 1 294 ? -1.837 24.797 9.117 1 98.81 294 VAL B CA 1
ATOM 4866 C C . VAL B 1 294 ? -2.82 25.109 7.992 1 98.81 294 VAL B C 1
ATOM 4868 O O . VAL B 1 294 ? -2.854 24.406 6.977 1 98.81 294 VAL B O 1
ATOM 4871 N N . ILE B 1 295 ? -3.613 26.141 8.156 1 98.75 295 ILE B N 1
ATOM 4872 C CA . ILE B 1 295 ? -4.406 26.672 7.055 1 98.75 295 ILE B CA 1
ATOM 4873 C C . ILE B 1 295 ? -4.324 28.203 7.039 1 98.75 295 ILE B C 1
ATOM 4875 O O . ILE B 1 295 ? -3.959 28.812 8.039 1 98.75 295 ILE B O 1
ATOM 4879 N N . GLN B 1 296 ? -4.57 28.766 5.949 1 98.44 296 GLN B N 1
ATOM 4880 C CA . GLN B 1 296 ? -4.891 30.188 5.859 1 98.44 296 GLN B CA 1
ATOM 4881 C C . GLN B 1 296 ? -6.391 30.391 5.676 1 98.44 296 GLN B C 1
ATOM 4883 O O . GLN B 1 296 ? -6.98 29.906 4.715 1 98.44 296 GLN B O 1
ATOM 4888 N N . ALA B 1 297 ? -6.957 31.109 6.617 1 98.12 297 ALA B N 1
ATOM 4889 C CA . ALA B 1 297 ? -8.398 31.344 6.582 1 98.12 297 ALA B CA 1
ATOM 4890 C C . ALA B 1 297 ? -8.75 32.406 5.535 1 98.12 297 ALA B C 1
ATOM 4892 O O . ALA B 1 297 ? -7.867 33.031 4.953 1 98.12 297 ALA B O 1
ATOM 4893 N N . SER B 1 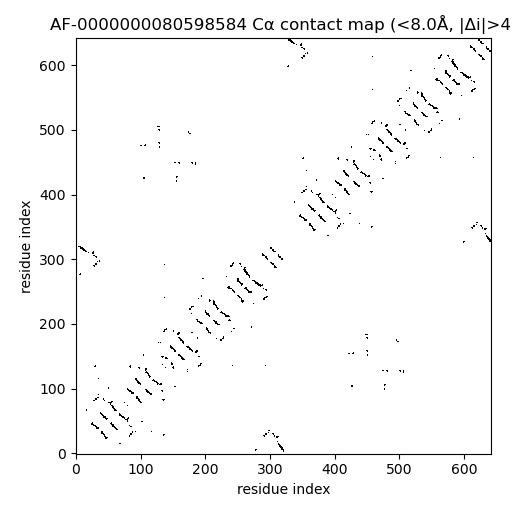298 ? -10.062 32.562 5.301 1 97.06 298 SER B N 1
ATOM 4894 C CA . SER B 1 298 ? -10.562 33.469 4.27 1 97.06 298 SER B CA 1
ATOM 4895 C C . SER B 1 298 ? -10.195 34.906 4.566 1 97.06 298 SER B C 1
ATOM 4897 O O . SER B 1 298 ? -10.062 35.719 3.648 1 97.06 298 SER B O 1
ATOM 4899 N N . ASP B 1 299 ? -9.969 35.25 5.824 1 96.38 299 ASP B N 1
ATOM 4900 C CA . ASP B 1 299 ? -9.633 36.625 6.195 1 96.38 299 ASP B CA 1
ATOM 4901 C C . ASP B 1 299 ? -8.125 36.844 6.09 1 96.38 299 ASP B C 1
ATOM 4903 O O . ASP B 1 299 ? -7.645 37.938 6.422 1 96.38 299 ASP B O 1
ATOM 4907 N N . GLY B 1 300 ? -7.402 35.781 5.723 1 96.69 300 GLY B N 1
ATOM 4908 C CA . GLY B 1 300 ? -5.973 35.938 5.504 1 96.69 300 GLY B CA 1
ATOM 4909 C C . GLY B 1 300 ? -5.141 35.469 6.684 1 96.69 300 GLY B C 1
ATOM 4910 O O . GLY B 1 300 ? -3.93 35.281 6.562 1 96.69 300 GLY B O 1
ATOM 4911 N N . SER B 1 301 ? -5.762 35.312 7.836 1 97.44 301 SER B N 1
ATOM 4912 C CA . SER B 1 301 ? -5.02 34.875 9 1 97.44 301 SER B CA 1
ATOM 4913 C C . SER B 1 301 ? -4.605 33.406 8.859 1 97.44 301 SER B C 1
ATOM 4915 O O . SER B 1 301 ? -5.254 32.656 8.141 1 97.44 301 SER B O 1
ATOM 4917 N N . VAL B 1 302 ? -3.543 33.094 9.484 1 98.44 302 VAL B N 1
ATOM 4918 C CA . VAL B 1 302 ? -3.047 31.703 9.484 1 98.44 302 VAL B CA 1
ATOM 4919 C C . VAL B 1 302 ? -3.438 31.016 10.789 1 98.44 302 VAL B C 1
ATOM 4921 O O . VAL B 1 302 ? -3.213 31.562 11.875 1 98.44 302 VAL B O 1
ATOM 4924 N N . HIS B 1 303 ? -4.055 29.891 10.68 1 98.75 303 HIS B N 1
ATOM 4925 C CA . HIS B 1 303 ? -4.484 29.094 11.828 1 98.75 303 HIS B CA 1
ATOM 4926 C C . HIS B 1 303 ? -3.684 27.797 11.922 1 98.75 303 HIS B C 1
ATOM 4928 O O . HIS B 1 303 ? -3.543 27.078 10.938 1 98.75 303 HIS B O 1
ATOM 4934 N N . ILE B 1 304 ? -3.146 27.531 13.148 1 98.88 304 ILE B N 1
ATOM 4935 C CA . ILE B 1 304 ? -2.334 26.344 13.398 1 98.88 304 ILE B CA 1
ATOM 4936 C C . ILE B 1 304 ? -2.891 25.578 14.594 1 98.88 304 ILE B C 1
ATOM 4938 O O . ILE B 1 304 ? -3.148 26.156 15.648 1 98.88 304 ILE B O 1
ATOM 4942 N N . SER B 1 305 ? -3.174 24.344 14.453 1 98.94 305 SER B N 1
ATOM 4943 C CA . SER B 1 305 ? -3.455 23.453 15.562 1 98.94 305 SER B CA 1
ATOM 4944 C C . SER B 1 305 ? -2.369 22.391 15.703 1 98.94 305 SER B C 1
ATOM 4946 O O . SER B 1 305 ? -1.763 21.984 14.711 1 98.94 305 SER B O 1
ATOM 4948 N N . TYR B 1 306 ? -2.047 21.938 16.906 1 98.88 306 TYR B N 1
ATOM 4949 C CA . TYR B 1 306 ? -1.053 20.891 17.094 1 98.88 306 TYR B CA 1
ATOM 4950 C C . TYR B 1 306 ? -1.263 20.172 18.422 1 98.88 306 TYR B C 1
ATOM 4952 O O . TYR B 1 306 ? -2.014 20.641 19.281 1 98.88 306 TYR B O 1
ATOM 4960 N N . THR B 1 307 ? -0.674 19.047 18.531 1 98.81 307 THR B N 1
ATOM 4961 C CA . THR B 1 307 ? -0.692 18.25 19.75 1 98.81 307 THR B CA 1
ATOM 4962 C C . THR B 1 307 ? 0.168 18.906 20.828 1 98.81 307 THR B C 1
ATOM 4964 O O . THR B 1 307 ? 1.33 19.234 20.594 1 98.81 307 THR B O 1
ATOM 4967 N N . TYR B 1 308 ? -0.392 19.125 21.953 1 98.69 308 TYR B N 1
ATOM 4968 C CA . TYR B 1 308 ? 0.313 19.625 23.125 1 98.69 308 TYR B CA 1
ATOM 4969 C C . TYR B 1 308 ? 0.497 18.531 24.172 1 98.69 308 TYR B C 1
ATOM 4971 O O . TYR B 1 308 ? -0.427 18.234 24.922 1 98.69 308 TYR B O 1
ATOM 4979 N N . ASN B 1 309 ? 1.7 17.922 24.188 1 98.06 309 ASN B N 1
ATOM 4980 C CA . ASN B 1 309 ? 2.146 16.938 25.172 1 98.06 309 ASN B CA 1
ATOM 4981 C C . ASN B 1 309 ? 1.23 15.719 25.188 1 98.06 309 ASN B C 1
ATOM 4983 O O . ASN B 1 309 ? 1.025 15.109 26.25 1 98.06 309 ASN B O 1
ATOM 4987 N N . ARG B 1 310 ? 0.539 15.461 24.188 1 98 310 ARG B N 1
ATOM 4988 C CA . ARG B 1 310 ? -0.317 14.312 23.922 1 98 310 ARG B CA 1
ATOM 4989 C C . ARG B 1 310 ? -1.572 14.352 24.781 1 98 310 ARG B C 1
ATOM 4991 O O . ARG B 1 310 ? -2.324 13.383 24.844 1 98 310 ARG B O 1
ATOM 4998 N N . THR B 1 311 ? -1.838 15.484 25.422 1 98.12 311 THR B N 1
ATOM 4999 C CA . THR B 1 311 ? -2.973 15.539 26.344 1 98.12 311 THR B CA 1
ATOM 5000 C C . THR B 1 311 ? -3.979 16.594 25.891 1 98.12 311 THR B C 1
ATOM 5002 O O . THR B 1 311 ? -5.133 16.594 26.328 1 98.12 311 THR B O 1
ATOM 5005 N N . GLN B 1 312 ? -3.516 17.531 25.094 1 98.69 312 GLN B N 1
ATOM 5006 C CA . GLN B 1 312 ? -4.395 18.594 24.609 1 98.69 312 GLN B CA 1
ATOM 5007 C C . GLN B 1 312 ? -4.062 18.984 23.172 1 98.69 312 GLN B C 1
ATOM 5009 O O . GLN B 1 312 ? -3.029 18.578 22.641 1 98.69 312 GLN B O 1
ATOM 5014 N N . ILE B 1 313 ? -4.969 19.656 22.562 1 98.88 313 ILE B N 1
ATOM 5015 C CA . ILE B 1 313 ? -4.754 20.297 21.266 1 98.88 313 ILE B CA 1
ATOM 5016 C C . ILE B 1 313 ? -4.648 21.812 21.453 1 98.88 313 ILE B C 1
ATOM 5018 O O . ILE B 1 313 ? -5.535 22.438 22.047 1 98.88 313 ILE B O 1
ATOM 5022 N N . LYS B 1 314 ? -3.594 22.328 20.984 1 98.81 314 LYS B N 1
ATOM 5023 C CA . LYS B 1 314 ? -3.393 23.781 21.062 1 98.81 314 LYS B CA 1
ATOM 5024 C C . LYS B 1 314 ? -3.689 24.438 19.719 1 98.81 314 LYS B C 1
ATOM 5026 O O . LYS B 1 314 ? -3.512 23.828 18.656 1 98.81 314 LYS B O 1
ATOM 5031 N N . TYR B 1 315 ? -4.223 25.625 19.781 1 98.5 315 TYR B N 1
ATOM 5032 C CA . TYR B 1 315 ? -4.668 26.422 18.641 1 98.5 315 TYR B CA 1
ATOM 5033 C C . TYR B 1 315 ? -4.043 27.812 18.672 1 98.5 315 TYR B C 1
ATOM 5035 O O . TYR B 1 315 ? -4.09 28.5 19.688 1 98.5 315 TYR B O 1
ATOM 5043 N N . VAL B 1 316 ? -3.41 28.188 17.547 1 98.5 316 VAL B N 1
ATOM 5044 C CA . VAL B 1 316 ? -2.732 29.469 17.453 1 98.5 316 VAL B CA 1
ATOM 5045 C C . VAL B 1 316 ? -3.129 30.172 16.141 1 98.5 316 VAL B C 1
ATOM 5047 O O . VAL B 1 316 ? -3.312 29.516 15.117 1 98.5 316 VAL B O 1
ATOM 5050 N N . VAL B 1 317 ? -3.271 31.516 16.203 1 98.12 317 VAL B N 1
ATOM 5051 C CA . VAL B 1 317 ? -3.568 32.312 15.023 1 98.12 317 VAL B CA 1
ATOM 5052 C C . VAL B 1 317 ? -2.438 33.312 14.773 1 98.12 317 VAL B C 1
ATOM 5054 O O . VAL B 1 317 ? -2.004 34 15.695 1 98.12 317 VAL B O 1
ATOM 5057 N N . LEU B 1 318 ? -1.95 33.281 13.586 1 97.94 318 LEU B N 1
ATOM 5058 C CA . LEU B 1 318 ? -0.942 34.25 13.133 1 97.94 318 LEU B CA 1
ATOM 5059 C C . LEU B 1 318 ? -1.503 35.156 12.047 1 97.94 318 LEU B C 1
ATOM 5061 O O . LEU B 1 318 ? -2.537 34.844 11.445 1 97.94 318 LEU B O 1
ATOM 5065 N N . GLN B 1 319 ? -0.795 36.281 11.844 1 95.31 319 GLN B N 1
ATOM 5066 C CA . GLN B 1 319 ? -1.234 37.219 10.836 1 95.31 319 GLN B CA 1
ATOM 5067 C C . GLN B 1 319 ? -0.102 37.562 9.875 1 95.31 319 GLN B C 1
ATOM 5069 O O . GLN B 1 319 ? 0.803 38.344 10.219 1 95.31 319 GLN B O 1
ATOM 5074 N N . PRO B 1 320 ? -0.278 37.062 8.695 1 92.06 320 PRO B N 1
ATOM 5075 C CA . PRO B 1 320 ? 0.695 37.531 7.695 1 92.06 320 PRO B CA 1
ATOM 5076 C C . PRO B 1 320 ? 0.508 39 7.316 1 92.06 320 PRO B C 1
ATOM 5078 O O . PRO B 1 320 ? -0.619 39.5 7.312 1 92.06 320 PRO B O 1
ATOM 5081 N N . ASN B 1 321 ? 1.545 39.781 7.047 1 84.75 321 ASN B N 1
ATOM 5082 C CA . ASN B 1 321 ? 1.447 41.188 6.656 1 84.75 321 ASN B CA 1
ATOM 5083 C C . ASN B 1 321 ? 1.014 41.344 5.199 1 84.75 321 ASN B C 1
ATOM 5085 O O . ASN B 1 321 ? 1.266 40.469 4.383 1 84.75 321 ASN B O 1
#

Organism: Ricinus communis (NCBI:txid3988)

Solvent-accessible surface area (backbone atoms only — not comparable to full-atom values): 31903 Å² total; per-residue (Å²): 128,75,88,78,80,44,68,43,69,72,78,42,77,46,62,53,54,64,85,90,66,59,99,46,62,20,31,43,37,27,19,58,39,73,71,48,92,79,24,36,39,38,31,23,18,34,11,75,36,93,64,30,38,66,11,20,35,33,36,30,44,32,47,93,87,43,58,39,73,74,40,78,76,48,76,45,92,71,31,9,38,41,38,26,22,43,43,71,47,96,88,56,37,32,38,39,32,24,30,38,29,70,44,82,44,23,45,27,13,30,33,32,38,18,82,60,74,68,74,50,68,52,73,80,40,77,43,59,39,86,40,48,52,33,40,45,29,57,60,49,74,45,93,88,52,42,34,43,17,25,15,54,38,60,34,63,62,18,20,8,20,34,39,38,34,19,72,62,87,66,76,50,62,44,58,29,42,58,32,29,31,83,99,39,47,66,24,25,32,36,31,32,65,44,70,39,95,85,68,33,35,36,30,42,24,28,19,32,83,87,69,40,23,27,24,36,31,42,15,85,66,80,58,65,46,55,41,59,36,39,78,51,93,47,49,15,55,51,46,51,44,23,44,38,71,41,92,89,62,35,31,38,36,37,38,28,39,86,35,44,16,30,26,31,32,32,39,14,82,60,72,70,77,48,76,46,78,72,44,77,79,42,78,42,82,90,45,42,40,43,26,36,22,49,43,68,46,96,86,54,35,31,41,35,33,23,15,41,60,38,55,36,46,34,38,38,30,33,38,62,108,126,76,88,75,79,43,68,43,69,71,77,41,77,46,61,53,56,63,85,89,66,59,99,47,62,20,31,42,36,28,19,56,39,73,71,49,91,77,24,36,39,37,32,24,18,34,11,73,37,93,62,28,39,67,11,20,35,33,35,28,43,31,47,92,87,42,58,41,73,74,42,79,76,48,74,46,93,72,31,9,38,42,40,26,22,43,43,69,46,95,87,56,38,31,40,39,33,25,30,39,29,69,44,83,43,24,43,26,14,30,33,33,40,18,84,60,75,69,74,51,68,52,73,82,40,78,44,60,40,86,39,47,50,36,40,43,30,58,59,50,74,45,93,88,52,42,34,44,18,26,14,54,39,59,34,62,63,18,20,9,20,34,38,39,33,21,73,61,86,66,76,49,62,44,58,30,42,58,31,29,30,84,98,39,46,65,25,26,32,37,29,31,65,43,70,39,95,87,68,32,37,37,30,42,24,28,17,32,84,86,70,43,23,26,25,35,30,42,15,88,65,81,60,67,47,55,40,60,36,38,77,51,92,47,50,16,56,53,45,50,45,23,43,39,72,42,94,87,62,35,30,38,35,37,37,27,39,86,35,44,14,30,25,31,31,32,40,13,83,62,71,70,77,49,75,47,77,73,44,74,78,42,80,43,82,91,45,43,40,42,26,38,21,47,42,68,46,95,87,55,36,32,40,36,34,21,15,42,59,38,54,36,45,35,39,38,29,33,37,63,107

Nearest PDB structures (foldseek):
  5hx0-assembly1_B  TM=8.266E-01  e=1.469E-17  Dyadobacter fermentans DSM 18053
  3h6j-assembly1_A  TM=7.564E-01  e=3.842E-13  Pseudomonas aeruginosa
  5mul-assembly1_A  TM=6.244E-01  e=2.282E-07  Bacteroides thetaiotaomicron VPI-5482
  4irt-assembly1_A  TM=6.214E-01  e=4.426E-07  Bacteroides ovatus ATCC 8483
  5mum-assembly1_A  TM=5.897E-01  e=2.211E-06  Bacteroides intestinalis DSM 17393

InterPro domains:
  IPR011040 Sialidase [PF13088] (39-304)
  IPR036278 Sialidase superfamily [SSF50939] (21-319)